Protein AF-0000000067716796 (afdb_homodimer)

InterPro domains:
  IPR000845 Nucleoside phosphorylase domain [PF01048] (38-269)
  IPR010049 MTA/SAH nucleosidase [TIGR01704] (38-269)
  IPR035994 Nucleoside phosphorylase superfamily [G3DSA:3.40.50.1580] (38-271)
  IPR035994 Nucleoside phosphorylase superfamily [SSF53167] (38-269)

Foldseek 3Di:
DPPPDDDPPDPDDDPDDPPDDPPPPPPPPPPCPQAAAEEEEEADPLLQVLLVVQFPPKDWAFDVVDPVRFIWIWGDQPPHTYIYGHQHFFLVSQLVVLLVDVVPGHHQEYEYFFAWAFEDDPVAPPDDFLAKEKEQKEFEQCADPVVVPDDRRDDPPDDSIQGADPVLVVLLVPDDDPPYHYHYYYEYADRDDAAQVCVVVRDPVCNRHGTYGGYVNSSRVNCVVVVHHYMYMHGHQAHRNDRCRVVSNVVCRNSSSNSRSVSVSSSVVSD/DPPPPDPPDDPPDPPPDPPDPPPPPPPPPPPCPQAAAEEEEEADPLLQVLLVVQFPPKDWAFDVVDPVRFIWIWGDQPPHTYIYGHQHFFLVSQLVVLLVDVVPGHHQEYEYFFAWAFEDDPVAPPDDFLAKEKEQKEFEQCADPVVVPDDRRDDPPDDSIQGADPVLVVLLVPDDDPPYHYHYYYEYADQDDAAQVCVVVRDPVCNRHGTYGGYVNSSRVNCVVVVHHYMYMHGHQAHRNDRCRVVSNVVCRNSSSNSRSVSVSSSVVSD

pLDDT: mean 88.11, std 23.46, range [18.61, 98.97]

Sequence (542 aa):
MKIKNIANILIFFLSIVLNSWGNESKINTPNENSQSNILIISATKAEIEEINKIIQNKKYISIEEHRRKKKIAIGKLMDHNIITIATGVGKINTALWTSYIISKYKISHIINAGVASGIYSDKNKFIKIGDVVISTETTSYDFDLHRFGYEIGHVPEHPKKFKANTALIRKTSKIKINNITSYMGLIITGDQFIDHQTFQEIPEEFENAIAIDMESAAMAQVAYGFKIPFIIIRGISDIVNNENNYDDYKKFLKKASSSSAKIVENLIKLMMKIKNIANILIFFLSIVLNSWGNESKINTPNENSQSNILIISATKAEIEEINKIIQNKKYISIEEHRRKKKIAIGKLMDHNIITIATGVGKINTALWTSYIISKYKISHIINAGVASGIYSDKNKFIKIGDVVISTETTSYDFDLHRFGYEIGHVPEHPKKFKANTALIRKTSKIKINNITSYMGLIITGDQFIDHQTFQEIPEEFENAIAIDMESAAMAQVAYGFKIPFIIIRGISDIVNNENNYDDYKKFLKKASSSSAKIVENLIKLM

Radius of gyration: 30.33 Å; Cα contacts (8 Å, |Δi|>4): 1190; chains: 2; bounding box: 113×94×56 Å

Solvent-accessible surface area (backbone atoms only — not comparable to full-atom values): 28455 Å² total; per-residue (Å²): 134,80,93,73,78,82,82,77,75,90,77,75,78,86,71,74,81,76,70,74,77,68,75,68,76,72,73,72,65,76,77,76,78,74,72,55,20,38,37,39,38,14,38,41,66,74,29,33,50,45,44,54,70,68,43,40,84,67,42,77,46,67,40,74,68,30,73,78,43,50,57,34,39,37,30,25,49,87,96,38,42,34,35,36,36,54,43,35,73,28,31,43,32,25,11,24,48,54,30,29,47,57,61,73,40,57,59,60,34,38,37,43,39,23,58,26,28,29,32,73,39,98,89,36,71,76,76,47,72,35,20,31,40,33,35,50,26,28,26,28,69,61,31,37,43,46,94,76,73,34,53,73,21,34,48,90,98,54,64,62,52,46,66,36,32,65,70,60,49,56,56,46,71,68,63,82,51,90,93,42,54,76,43,75,36,33,34,34,14,34,44,45,74,64,36,39,74,58,49,73,70,55,59,73,92,54,66,78,36,43,29,42,36,35,36,62,26,27,42,45,53,53,29,56,41,46,68,33,46,35,43,42,34,25,0,16,19,21,39,30,77,36,84,56,23,69,62,33,30,71,72,27,41,64,58,4,15,44,42,20,30,52,52,51,54,54,40,59,74,72,105,134,86,85,78,76,84,81,78,78,83,78,70,82,75,73,72,77,72,70,74,70,71,73,69,72,73,74,72,64,74,74,76,77,74,71,56,21,38,37,38,37,15,39,40,66,73,30,32,50,43,46,54,70,68,42,39,83,68,42,77,46,66,41,75,66,30,74,79,43,50,58,34,38,36,28,26,50,86,96,40,41,34,37,36,36,53,42,35,75,28,30,42,31,25,10,25,48,52,30,29,48,56,63,73,40,56,59,58,34,37,37,42,39,24,59,27,28,30,32,71,37,97,88,36,71,76,75,47,71,33,19,31,41,34,37,50,27,28,25,29,68,60,31,36,41,48,94,78,75,33,53,73,21,32,47,89,97,53,63,63,52,44,66,36,32,65,69,57,49,56,54,48,69,69,64,82,50,90,94,40,55,76,44,76,37,34,34,34,14,33,45,47,74,64,36,40,74,57,49,73,70,55,60,72,92,54,66,76,35,42,30,42,35,34,35,62,28,27,42,43,53,53,28,55,41,47,69,33,47,34,44,40,34,24,0,15,19,21,38,30,78,37,84,57,23,68,60,34,29,71,74,28,40,64,58,4,14,43,40,20,30,52,52,50,54,54,39,59,74,72,107

Structure (mmCIF, N/CA/C/O backbone):
data_AF-0000000067716796-model_v1
#
loop_
_entity.id
_entity.type
_entity.pdbx_description
1 polymer 'adenosylhomocysteine nucleosidase'
#
loop_
_atom_site.group_PDB
_atom_site.id
_atom_site.type_symbol
_atom_site.label_atom_id
_atom_site.label_alt_id
_atom_site.label_comp_id
_atom_site.label_asym_id
_atom_site.label_entity_id
_atom_site.label_seq_id
_atom_site.pdbx_PDB_ins_code
_atom_site.Cartn_x
_atom_site.Cartn_y
_atom_site.Cartn_z
_atom_site.occupancy
_atom_site.B_iso_or_equiv
_atom_site.auth_seq_id
_atom_site.auth_comp_id
_atom_site.auth_asym_id
_atom_site.auth_atom_id
_atom_site.pdbx_PDB_model_num
ATOM 1 N N . MET A 1 1 ? 69.695 -46.627 31.585 1 18.61 1 MET A N 1
ATOM 2 C CA . MET A 1 1 ? 69.721 -45.313 32.22 1 18.61 1 MET A CA 1
ATOM 3 C C . MET A 1 1 ? 70.046 -44.224 31.204 1 18.61 1 MET A C 1
ATOM 5 O O . MET A 1 1 ? 69.48 -43.13 31.257 1 18.61 1 MET A O 1
ATOM 9 N N . LYS A 1 2 ? 71.06 -44.359 30.311 1 20.03 2 LYS A N 1
ATOM 10 C CA . LYS A 1 2 ? 71.966 -43.288 29.905 1 20.03 2 LYS A CA 1
ATOM 11 C C . LYS A 1 2 ? 71.396 -42.503 28.728 1 20.03 2 LYS A C 1
ATOM 13 O O . LYS A 1 2 ? 71.915 -41.442 28.373 1 20.03 2 LYS A O 1
ATOM 18 N N . ILE A 1 3 ? 70.582 -43.06 27.802 1 21.78 3 ILE A N 1
ATOM 19 C CA . ILE A 1 3 ? 70.452 -42.561 26.438 1 21.78 3 ILE A CA 1
ATOM 20 C C . ILE A 1 3 ? 69.489 -41.376 26.41 1 21.78 3 ILE A C 1
ATOM 22 O O . ILE A 1 3 ? 68.727 -41.21 25.455 1 21.78 3 ILE A O 1
ATOM 26 N N . LYS A 1 4 ? 69.047 -40.642 27.63 1 22.79 4 LYS A N 1
ATOM 27 C CA . LYS A 1 4 ? 68.004 -39.668 27.939 1 22.79 4 LYS A CA 1
ATOM 28 C C . LYS A 1 4 ? 68.35 -38.293 27.375 1 22.79 4 LYS A C 1
ATOM 30 O O . LYS A 1 4 ? 67.458 -37.508 27.048 1 22.79 4 LYS A O 1
ATOM 35 N N . ASN A 1 5 ? 69.632 -37.694 27.345 1 21.2 5 ASN A N 1
ATOM 36 C CA . ASN A 1 5 ? 69.908 -36.31 27.711 1 21.2 5 ASN A CA 1
ATOM 37 C C . ASN A 1 5 ? 69.892 -35.393 26.492 1 21.2 5 ASN A C 1
ATOM 39 O O . ASN A 1 5 ? 70.231 -34.212 26.592 1 21.2 5 ASN A O 1
ATOM 43 N N . ILE A 1 6 ? 69.989 -35.794 25.195 1 22.25 6 ILE A N 1
ATOM 44 C CA . ILE A 1 6 ? 70.608 -34.932 24.194 1 22.25 6 ILE A CA 1
ATOM 45 C C . ILE A 1 6 ? 69.582 -33.929 23.671 1 22.25 6 ILE A C 1
ATOM 47 O O . ILE A 1 6 ? 69.892 -33.109 22.804 1 22.25 6 ILE A O 1
ATOM 51 N N . ALA A 1 7 ? 68.161 -33.896 23.935 1 23.67 7 ALA A N 1
ATOM 52 C CA . ALA A 1 7 ? 67.133 -33.344 23.057 1 23.67 7 ALA A CA 1
ATOM 53 C C . ALA A 1 7 ? 67.03 -31.83 23.217 1 23.67 7 ALA A C 1
ATOM 55 O O . ALA A 1 7 ? 66.255 -31.176 22.514 1 23.67 7 ALA A O 1
ATOM 56 N N . ASN A 1 8 ? 67.666 -31.004 24.178 1 20.89 8 ASN A N 1
ATOM 57 C CA . ASN A 1 8 ? 67.173 -29.764 24.767 1 20.89 8 ASN A CA 1
ATOM 58 C C . ASN A 1 8 ? 67.489 -28.56 23.885 1 20.89 8 ASN A C 1
ATOM 60 O O . ASN A 1 8 ? 67.139 -27.428 24.224 1 20.89 8 ASN A O 1
ATOM 64 N N . ILE A 1 9 ? 68.454 -28.451 22.91 1 22.21 9 ILE A N 1
ATOM 65 C CA . ILE A 1 9 ? 69.186 -27.203 22.72 1 22.21 9 ILE A CA 1
ATOM 66 C C . ILE A 1 9 ? 68.398 -26.28 21.793 1 22.21 9 ILE A C 1
ATOM 68 O O . ILE A 1 9 ? 68.478 -25.055 21.913 1 22.21 9 ILE A O 1
ATOM 72 N N . LEU A 1 10 ? 67.614 -26.61 20.705 1 23.44 10 LEU A N 1
ATOM 73 C CA . LEU A 1 10 ? 67.561 -25.801 19.493 1 23.44 10 LEU A CA 1
ATOM 74 C C . LEU A 1 10 ? 66.5 -24.711 19.613 1 23.44 10 LEU A C 1
ATOM 76 O O . LEU A 1 10 ? 66.125 -24.091 18.615 1 23.44 10 LEU A O 1
ATOM 80 N N . ILE A 1 11 ? 65.857 -24.163 20.807 1 23.96 11 ILE A N 1
ATOM 81 C CA . ILE A 1 11 ? 64.548 -23.522 20.866 1 23.96 11 ILE A CA 1
ATOM 82 C C . ILE A 1 11 ? 64.693 -22.026 20.595 1 23.96 11 ILE A C 1
ATOM 84 O O . ILE A 1 11 ? 63.697 -21.322 20.411 1 23.96 11 ILE A O 1
ATOM 88 N N . PHE A 1 12 ? 65.813 -21.268 20.664 1 23.54 12 PHE A N 1
ATOM 89 C CA . PHE A 1 12 ? 65.733 -19.924 21.224 1 23.54 12 PHE A CA 1
ATOM 90 C C . PHE A 1 12 ? 65.346 -18.913 20.151 1 23.54 12 PHE A C 1
ATOM 92 O O . PHE A 1 12 ? 64.824 -17.84 20.461 1 23.54 12 PHE A O 1
ATOM 99 N N . PHE A 1 13 ? 65.826 -18.901 18.9 1 24.84 13 PHE A N 1
ATOM 100 C CA . PHE A 1 13 ? 66.169 -17.633 18.268 1 24.84 13 PHE A CA 1
ATOM 101 C C . PHE A 1 13 ? 64.923 -16.942 17.728 1 24.84 13 PHE A C 1
ATOM 103 O O . PHE A 1 13 ? 64.987 -15.795 17.279 1 24.84 13 PHE A O 1
ATOM 110 N N . LEU A 1 14 ? 63.773 -17.506 17.343 1 24.68 14 LEU A N 1
ATOM 111 C CA . LEU A 1 14 ? 63.05 -16.952 16.203 1 24.68 14 LEU A CA 1
ATOM 112 C C . LEU A 1 14 ? 62.14 -15.809 16.641 1 24.68 14 LEU A C 1
ATOM 114 O O . LEU A 1 14 ? 61.068 -15.609 16.065 1 24.68 14 LEU A O 1
ATOM 118 N N . SER A 1 15 ? 62.289 -15.021 17.806 1 22.84 15 SER A N 1
ATOM 119 C CA . SER A 1 15 ? 61.174 -14.268 18.371 1 22.84 15 SER A CA 1
ATOM 120 C C . SER A 1 15 ? 60.969 -12.948 17.635 1 22.84 15 SER A C 1
ATOM 122 O O . SER A 1 15 ? 59.906 -12.332 17.738 1 22.84 15 SER A O 1
ATOM 124 N N . ILE A 1 16 ? 61.964 -12.204 17.126 1 25.3 16 ILE A N 1
ATOM 125 C CA . ILE A 1 16 ? 61.916 -10.756 17.297 1 25.3 16 ILE A CA 1
ATOM 126 C C . ILE A 1 16 ? 60.997 -10.142 16.243 1 25.3 16 ILE A C 1
ATOM 128 O O . ILE A 1 16 ? 60.495 -9.03 16.421 1 25.3 16 ILE A O 1
ATOM 132 N N . VAL A 1 17 ? 60.909 -10.634 15.038 1 25.51 17 VAL A N 1
ATOM 133 C CA . VAL A 1 17 ? 60.695 -9.696 13.941 1 25.51 17 VAL A CA 1
ATOM 134 C C . VAL A 1 17 ? 59.237 -9.241 13.927 1 25.51 17 VAL A C 1
ATOM 136 O O . VAL A 1 17 ? 58.835 -8.453 13.068 1 25.51 17 VAL A O 1
ATOM 139 N N . LEU A 1 18 ? 58.251 -9.744 14.766 1 24.87 18 LEU A N 1
ATOM 140 C CA . LEU A 1 18 ? 56.896 -9.67 14.229 1 24.87 18 LEU A CA 1
ATOM 141 C C . LEU A 1 18 ? 56.295 -8.288 14.462 1 24.87 18 LEU A C 1
ATOM 143 O O . LEU A 1 18 ? 55.12 -8.059 14.164 1 24.87 18 LEU A O 1
ATOM 147 N N . ASN A 1 19 ? 56.92 -7.362 15.203 1 24.16 19 ASN A N 1
ATOM 148 C CA . ASN A 1 19 ? 56.03 -6.402 15.846 1 24.16 19 ASN A CA 1
ATOM 149 C C . ASN A 1 19 ? 55.54 -5.345 14.86 1 24.16 19 ASN A C 1
ATOM 151 O O . ASN A 1 19 ? 54.643 -4.562 15.178 1 24.16 19 ASN A O 1
ATOM 155 N N . SER A 1 20 ? 56.344 -4.876 13.919 1 25.6 20 SER A N 1
ATOM 156 C CA . SER A 1 20 ? 56.179 -3.462 13.594 1 25.6 20 SER A CA 1
ATOM 157 C C . SER A 1 20 ? 54.949 -3.235 12.722 1 25.6 20 SER A C 1
ATOM 159 O O . SER A 1 20 ? 54.691 -2.112 12.284 1 25.6 20 SER A O 1
ATOM 161 N N . TRP A 1 21 ? 54.403 -4.161 12.025 1 27.83 21 TRP A N 1
ATOM 162 C CA . TRP A 1 21 ? 53.76 -3.703 10.798 1 27.83 21 TRP A CA 1
ATOM 163 C C . TRP A 1 21 ? 52.429 -3.023 11.101 1 27.83 21 TRP A C 1
ATOM 165 O O . TRP A 1 21 ? 51.669 -2.697 10.186 1 27.83 21 TRP A O 1
ATOM 175 N N . GLY A 1 22 ? 51.917 -2.966 12.375 1 24.66 22 GLY A N 1
ATOM 176 C CA . GLY A 1 22 ? 50.469 -2.841 12.404 1 24.66 22 GLY A CA 1
ATOM 177 C C . GLY A 1 22 ? 49.985 -1.432 12.119 1 24.66 22 GLY A C 1
ATOM 178 O O . GLY A 1 22 ? 48.828 -1.101 12.385 1 24.66 22 GLY A O 1
ATOM 179 N N . ASN A 1 23 ? 50.906 -0.516 11.824 1 27.17 23 ASN A N 1
ATOM 180 C CA . ASN A 1 23 ? 50.233 0.772 11.95 1 27.17 23 ASN A CA 1
ATOM 181 C C . ASN A 1 23 ? 49.155 0.947 10.884 1 27.17 23 ASN A C 1
ATOM 183 O O . ASN A 1 23 ? 49.46 1.255 9.731 1 27.17 23 ASN A O 1
ATOM 187 N N . GLU A 1 24 ? 48.153 0.118 10.77 1 26.85 24 GLU A N 1
ATOM 188 C CA . GLU A 1 24 ? 47.086 0.442 9.828 1 26.85 24 GLU A CA 1
ATOM 189 C C . GLU A 1 24 ? 46.534 1.842 10.081 1 26.85 24 GLU A C 1
ATOM 191 O O . GLU A 1 24 ? 46.13 2.163 11.201 1 26.85 24 GLU A O 1
ATOM 196 N N . SER A 1 25 ? 47.107 2.833 9.45 1 26.55 25 SER A N 1
ATOM 197 C CA . SER A 1 25 ? 46.427 4.124 9.469 1 26.55 25 SER A CA 1
ATOM 198 C C . SER A 1 25 ? 44.931 3.965 9.221 1 26.55 25 SER A C 1
ATOM 200 O O . SER A 1 25 ? 44.522 3.406 8.202 1 26.55 25 SER A O 1
ATOM 202 N N . LYS A 1 26 ? 44.175 3.916 10.236 1 29.36 26 LYS A N 1
ATOM 203 C CA . LYS A 1 26 ? 42.721 4.035 10.18 1 29.36 26 LYS A CA 1
ATOM 204 C C . LYS A 1 26 ? 42.3 5.217 9.311 1 29.36 26 LYS A C 1
ATOM 206 O O . LYS A 1 26 ? 42.628 6.365 9.615 1 29.36 26 LYS A O 1
ATOM 211 N N . ILE A 1 27 ? 42.264 5.053 8.046 1 31.29 27 ILE A N 1
ATOM 212 C CA . ILE A 1 27 ? 41.539 6.044 7.258 1 31.29 27 ILE A CA 1
ATOM 213 C C . ILE A 1 27 ? 40.303 6.509 8.025 1 31.29 27 ILE A C 1
ATOM 215 O O . ILE A 1 27 ? 39.458 5.695 8.405 1 31.29 27 ILE A O 1
ATOM 219 N N . ASN A 1 28 ? 40.406 7.491 8.797 1 29.28 28 ASN A N 1
ATOM 220 C CA . ASN A 1 28 ? 39.264 8.192 9.374 1 29.28 28 ASN A CA 1
ATOM 221 C C . ASN A 1 28 ? 38.114 8.306 8.378 1 29.28 28 ASN A C 1
ATOM 223 O O . ASN A 1 28 ? 38.234 8.99 7.36 1 29.28 28 ASN A O 1
ATOM 227 N N . THR A 1 29 ? 37.414 7.28 8.026 1 34.13 29 THR A N 1
ATOM 228 C CA . THR A 1 29 ? 36.158 7.539 7.332 1 34.13 29 THR A CA 1
ATOM 229 C C . THR A 1 29 ? 35.462 8.767 7.912 1 34.13 29 THR A C 1
ATOM 231 O O . THR A 1 29 ? 35.355 8.907 9.133 1 34.13 29 THR A O 1
ATOM 234 N N . PRO A 1 30 ? 35.473 9.901 7.303 1 33.86 30 PRO A N 1
ATOM 235 C CA . PRO A 1 30 ? 34.666 10.981 7.873 1 33.86 30 PRO A CA 1
ATOM 236 C C . PRO A 1 30 ? 33.445 10.468 8.634 1 33.86 30 PRO A C 1
ATOM 238 O O . PRO A 1 30 ? 32.927 9.392 8.323 1 33.86 30 PRO A O 1
ATOM 241 N N . ASN A 1 31 ? 33.302 10.664 9.901 1 35.7 31 ASN A N 1
ATOM 242 C CA . ASN A 1 31 ? 32.145 10.468 10.767 1 35.7 31 ASN A CA 1
ATOM 243 C C . ASN A 1 31 ? 30.837 10.706 10.018 1 35.7 31 ASN A C 1
ATOM 245 O O . ASN A 1 31 ? 30.555 11.829 9.595 1 35.7 31 ASN A O 1
ATOM 249 N N . GLU A 1 32 ? 30.295 9.974 9.138 1 38.49 32 GLU A N 1
ATOM 250 C CA . GLU A 1 32 ? 28.911 10.106 8.693 1 38.49 32 GLU A CA 1
ATOM 251 C C . GLU A 1 32 ? 28.043 10.749 9.771 1 38.49 32 GLU A C 1
ATOM 253 O O . GLU A 1 32 ? 27.58 10.069 10.689 1 38.49 32 GLU A O 1
ATOM 258 N N . ASN A 1 33 ? 28.331 11.719 10.486 1 41.02 33 ASN A N 1
ATOM 259 C CA . ASN A 1 33 ? 27.393 12.557 11.226 1 41.02 33 ASN A CA 1
ATOM 260 C C . ASN A 1 33 ? 26.002 12.531 10.599 1 41.02 33 ASN A C 1
ATOM 262 O O . ASN A 1 33 ? 25.653 13.415 9.815 1 41.02 33 ASN A O 1
ATOM 266 N N . SER A 1 34 ? 25.457 11.479 9.974 1 54.55 34 SER A N 1
ATOM 267 C CA . SER A 1 34 ? 24.286 11.203 9.15 1 54.55 34 SER A CA 1
ATOM 268 C C . SER A 1 34 ? 23.026 11.812 9.757 1 54.55 34 SER A C 1
ATOM 270 O O . SER A 1 34 ? 22.554 11.362 10.802 1 54.55 34 SER A O 1
ATOM 272 N N . GLN A 1 35 ? 22.755 13.11 9.651 1 77.78 35 GLN A N 1
ATOM 273 C CA . GLN A 1 35 ? 21.647 13.941 10.112 1 77.78 35 GLN A CA 1
ATOM 274 C C . GLN A 1 35 ? 20.306 13.258 9.861 1 77.78 35 GLN A C 1
ATOM 276 O O . GLN A 1 35 ? 20.038 12.792 8.752 1 77.78 35 GLN A O 1
ATOM 281 N N . SER A 1 36 ? 19.557 13.053 10.939 1 93.59 36 SER A N 1
ATOM 282 C CA . SER A 1 36 ? 18.228 12.453 10.88 1 93.59 36 SER A CA 1
ATOM 283 C C . SER A 1 36 ? 17.189 13.459 10.396 1 93.59 36 SER A C 1
ATOM 285 O O . SER A 1 36 ? 17.358 14.667 10.571 1 93.59 36 SER A O 1
ATOM 287 N N . ASN A 1 37 ? 16.272 13.078 9.574 1 98.32 37 ASN A N 1
ATOM 288 C CA . ASN A 1 37 ? 15.255 13.909 8.938 1 98.32 37 ASN A CA 1
ATOM 289 C C . ASN A 1 37 ? 13.865 13.624 9.501 1 98.32 37 ASN A C 1
ATOM 291 O O . ASN A 1 37 ? 13.569 12.492 9.889 1 98.32 37 ASN A O 1
ATOM 295 N N . ILE A 1 38 ? 13.088 14.678 9.586 1 98.84 38 ILE A N 1
ATOM 296 C CA . ILE A 1 38 ? 11.647 14.499 9.722 1 98.84 38 ILE A CA 1
ATOM 297 C C . ILE A 1 38 ? 11.01 14.37 8.34 1 98.84 38 ILE A C 1
ATOM 299 O O . ILE A 1 38 ? 11.204 15.23 7.478 1 98.84 38 ILE A O 1
ATOM 303 N N . LEU A 1 39 ? 10.361 13.306 8.113 1 98.94 39 LEU A N 1
ATOM 304 C CA . LEU A 1 39 ? 9.65 13.087 6.858 1 98.94 39 LEU A CA 1
ATOM 305 C C . LEU A 1 39 ? 8.197 13.537 6.971 1 98.94 39 LEU A C 1
ATOM 307 O O . LEU A 1 39 ? 7.473 13.093 7.864 1 98.94 39 LEU A O 1
ATOM 311 N N . ILE A 1 40 ? 7.788 14.469 6.135 1 98.96 40 ILE A N 1
ATOM 312 C CA . ILE A 1 40 ? 6.399 14.909 6.063 1 98.96 40 ILE A CA 1
ATOM 313 C C . ILE A 1 40 ? 5.782 14.458 4.741 1 98.96 40 ILE A C 1
ATOM 315 O O . ILE A 1 40 ? 6.279 14.806 3.666 1 98.96 40 ILE A O 1
ATOM 319 N N . ILE A 1 41 ? 4.705 13.723 4.799 1 98.91 41 ILE A N 1
ATOM 320 C CA . ILE A 1 41 ? 4.098 13.207 3.577 1 98.91 41 ILE A CA 1
ATOM 321 C C . ILE A 1 41 ? 2.65 13.683 3.48 1 98.91 41 ILE A C 1
ATOM 323 O O . ILE A 1 41 ? 1.961 13.805 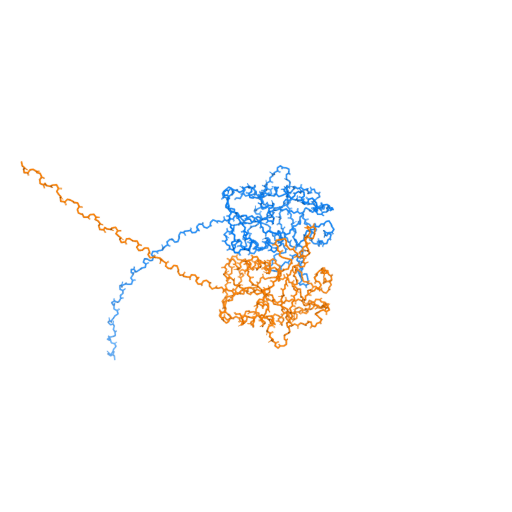4.496 1 98.91 41 ILE A O 1
ATOM 327 N N . SER A 1 42 ? 2.212 13.954 2.333 1 98.9 42 SER A N 1
ATOM 328 C CA . SER A 1 42 ? 0.837 14.277 1.967 1 98.9 42 SER A CA 1
ATOM 329 C C . SER A 1 42 ? 0.424 13.561 0.685 1 98.9 42 SER A C 1
ATOM 331 O O . SER A 1 42 ? 1.276 13.096 -0.075 1 98.9 42 SER A O 1
ATOM 333 N N . ALA A 1 43 ? -0.856 13.492 0.474 1 98.62 43 ALA A N 1
ATOM 334 C CA . ALA A 1 43 ? -1.347 12.712 -0.659 1 98.62 43 ALA A CA 1
ATOM 335 C C . ALA A 1 43 ? -1.278 13.519 -1.952 1 98.62 43 ALA A C 1
ATOM 337 O O . ALA A 1 43 ? -0.847 13.008 -2.988 1 98.62 43 ALA A O 1
ATOM 338 N N . THR A 1 44 ? -1.674 14.786 -1.893 1 98.23 44 THR A N 1
ATOM 339 C CA . THR A 1 44 ? -1.868 15.539 -3.127 1 98.23 44 THR A CA 1
ATOM 340 C C . THR A 1 44 ? -0.916 16.73 -3.189 1 98.23 44 THR A C 1
ATOM 342 O O . THR A 1 44 ? -0.348 17.13 -2.171 1 98.23 44 THR A O 1
ATOM 345 N N . LYS A 1 45 ? -0.79 17.289 -4.327 1 97.26 45 LYS A N 1
ATOM 346 C CA . LYS A 1 45 ? 0.033 18.475 -4.544 1 97.26 45 LYS A CA 1
ATOM 347 C C . LYS A 1 45 ? -0.488 19.66 -3.735 1 97.26 45 LYS A C 1
ATOM 349 O O . LYS A 1 45 ? 0.296 20.417 -3.158 1 97.26 45 LYS A O 1
ATOM 354 N N . ALA A 1 46 ? -1.782 19.818 -3.683 1 97.69 46 ALA A N 1
ATOM 355 C CA . ALA A 1 46 ? -2.389 20.917 -2.936 1 97.69 46 ALA A CA 1
ATOM 356 C C . ALA A 1 46 ? -2.012 20.85 -1.458 1 97.69 46 ALA A C 1
ATOM 358 O O . ALA A 1 46 ? -1.729 21.877 -0.837 1 97.69 46 ALA A O 1
ATOM 359 N N . GLU A 1 47 ? -2.022 19.658 -0.946 1 98.66 47 GLU A N 1
ATOM 360 C CA . GLU A 1 47 ? -1.702 19.458 0.464 1 98.66 47 GLU A CA 1
ATOM 361 C C . GLU A 1 47 ? -0.226 19.731 0.739 1 98.66 47 GLU A C 1
ATOM 363 O O . GLU A 1 47 ? 0.112 20.46 1.675 1 98.66 47 GLU A O 1
ATOM 368 N N . ILE A 1 48 ? 0.649 19.195 -0.087 1 98.69 48 ILE A N 1
ATOM 369 C CA . ILE A 1 48 ? 2.076 19.269 0.204 1 98.69 48 ILE A CA 1
ATOM 370 C C . ILE A 1 48 ? 2.581 20.688 -0.048 1 98.69 48 ILE A C 1
ATOM 372 O O . ILE A 1 48 ? 3.545 21.132 0.582 1 98.69 48 ILE A O 1
ATOM 376 N N . GLU A 1 49 ? 1.966 21.371 -0.929 1 98.29 49 GLU A N 1
ATOM 377 C CA . GLU A 1 49 ? 2.343 22.752 -1.211 1 98.29 49 GLU A CA 1
ATOM 378 C C . GLU A 1 49 ? 2.199 23.629 0.03 1 98.29 49 GLU A C 1
ATOM 380 O O . GLU A 1 49 ? 3.022 24.515 0.269 1 98.29 49 GLU A O 1
ATOM 385 N N . GLU A 1 50 ? 1.156 23.438 0.796 1 98.69 50 GLU A N 1
ATOM 386 C CA . GLU A 1 50 ? 0.979 24.204 2.027 1 98.69 50 GLU A CA 1
ATOM 387 C C . GLU A 1 50 ? 2.092 23.904 3.027 1 98.69 50 GLU A C 1
ATOM 389 O O . GLU A 1 50 ? 2.519 24.789 3.771 1 98.69 50 GLU A O 1
ATOM 394 N N . ILE A 1 51 ? 2.581 22.642 3.083 1 98.7 51 ILE A N 1
ATOM 395 C CA . ILE A 1 51 ? 3.69 22.248 3.945 1 98.7 51 ILE A CA 1
ATOM 396 C C . ILE A 1 51 ? 4.982 22.898 3.454 1 98.7 51 ILE A C 1
ATOM 398 O O . ILE A 1 51 ? 5.762 23.423 4.252 1 98.7 51 ILE A O 1
ATOM 402 N N . ASN A 1 52 ? 5.172 22.854 2.183 1 98.44 52 ASN A N 1
ATOM 403 C CA . ASN A 1 52 ? 6.399 23.368 1.584 1 98.44 52 ASN A CA 1
ATOM 404 C C . ASN A 1 52 ? 6.562 24.864 1.837 1 98.44 52 ASN A C 1
ATOM 406 O O . ASN A 1 52 ? 7.683 25.376 1.86 1 98.44 52 ASN A O 1
ATOM 410 N N . LYS A 1 53 ? 5.477 25.567 2.049 1 98.12 53 LYS A N 1
ATOM 411 C CA . LYS A 1 53 ? 5.526 27.003 2.308 1 98.12 53 LYS A CA 1
ATOM 412 C C . LYS A 1 53 ? 6.253 27.301 3.616 1 98.12 53 LYS A C 1
ATOM 414 O O . LYS A 1 53 ? 6.798 28.392 3.795 1 98.12 53 LYS A O 1
ATOM 419 N N . ILE A 1 54 ? 6.311 26.375 4.518 1 97.1 54 ILE A N 1
ATOM 420 C CA . ILE A 1 54 ? 6.85 26.674 5.84 1 97.1 54 ILE A CA 1
ATOM 421 C C . ILE A 1 54 ? 8.299 26.2 5.926 1 97.1 54 ILE A C 1
ATOM 423 O O . ILE A 1 54 ? 8.967 26.407 6.942 1 97.1 54 ILE A O 1
ATOM 427 N N . ILE A 1 55 ? 8.789 25.516 4.915 1 97.64 55 ILE A N 1
ATOM 428 C CA . ILE A 1 55 ? 10.141 24.971 4.892 1 97.64 55 ILE A CA 1
ATOM 429 C C . ILE A 1 55 ? 11.109 26.014 4.337 1 97.64 55 ILE A C 1
ATOM 431 O O . ILE A 1 55 ? 10.803 26.691 3.352 1 97.64 55 ILE A O 1
ATOM 435 N N . GLN A 1 56 ? 12.192 26.121 4.966 1 97.57 56 GLN A N 1
ATOM 436 C CA . GLN A 1 56 ? 13.237 27.059 4.567 1 97.57 56 GLN A CA 1
ATOM 437 C C . GLN A 1 56 ? 14.343 26.352 3.789 1 97.57 56 GLN A C 1
ATOM 439 O O . GLN A 1 56 ? 14.531 25.142 3.929 1 97.57 56 GLN A O 1
ATOM 444 N N . ASN A 1 57 ? 15.091 27.11 2.881 1 96.84 57 ASN A N 1
ATOM 445 C CA . ASN A 1 57 ? 16.221 26.605 2.107 1 96.84 57 ASN A CA 1
ATOM 446 C C . ASN A 1 57 ? 15.854 25.337 1.341 1 96.84 57 ASN A C 1
ATOM 448 O O . ASN A 1 57 ? 16.579 24.342 1.397 1 96.84 57 ASN A O 1
ATOM 452 N N . LYS A 1 58 ? 14.757 25.444 0.756 1 96.75 58 LYS A N 1
ATOM 453 C CA . LYS A 1 58 ? 14.182 24.268 0.109 1 96.75 58 LYS A CA 1
ATOM 454 C C . LYS A 1 58 ? 14.886 23.967 -1.211 1 96.75 58 LYS A C 1
ATOM 456 O O . LYS A 1 58 ? 15.125 24.871 -2.014 1 96.75 58 LYS A O 1
ATOM 461 N N . LYS A 1 59 ? 15.251 22.707 -1.407 1 97.86 59 LYS A N 1
ATOM 462 C CA . LYS A 1 59 ? 15.745 22.164 -2.669 1 97.86 59 LYS A CA 1
ATOM 463 C C . LYS A 1 59 ? 14.925 20.953 -3.105 1 97.86 59 LYS A C 1
ATOM 465 O O . LYS A 1 59 ? 14.535 20.13 -2.275 1 97.86 59 LYS A O 1
ATOM 470 N N . TYR A 1 60 ? 14.762 20.951 -4.347 1 97.8 60 TYR A N 1
ATOM 471 C CA . TYR A 1 60 ? 14.021 19.822 -4.899 1 97.8 60 TYR A CA 1
ATOM 472 C C . TYR A 1 60 ? 14.966 18.802 -5.522 1 97.8 60 TYR A C 1
ATOM 474 O O . TYR A 1 60 ? 15.926 19.17 -6.203 1 97.8 60 TYR A O 1
ATOM 482 N N . ILE A 1 61 ? 14.706 17.544 -5.189 1 97.68 61 ILE A N 1
ATOM 483 C CA . ILE A 1 61 ? 15.463 16.43 -5.749 1 97.68 61 ILE A CA 1
ATOM 484 C C . ILE A 1 61 ? 14.523 15.497 -6.509 1 97.68 61 ILE A C 1
ATOM 486 O O . ILE A 1 61 ? 13.477 15.102 -5.99 1 97.68 61 ILE A O 1
ATOM 490 N N . SER A 1 62 ? 14.894 15.146 -7.677 1 97.5 62 SER A N 1
ATOM 491 C CA . SER A 1 62 ? 14.099 14.237 -8.497 1 97.5 62 SER A CA 1
ATOM 492 C C . SER A 1 62 ? 14.543 12.79 -8.306 1 97.5 62 SER A C 1
ATOM 494 O O . SER A 1 62 ? 15.741 12.505 -8.243 1 97.5 62 SER A O 1
ATOM 496 N N . ILE A 1 63 ? 13.627 11.943 -8.153 1 96.81 63 ILE A N 1
ATOM 497 C CA . ILE A 1 63 ? 13.89 10.508 -8.164 1 96.81 63 ILE A CA 1
ATOM 498 C C . ILE A 1 63 ? 13.858 9.988 -9.599 1 96.81 63 ILE A C 1
ATOM 500 O O . ILE A 1 63 ? 12.794 9.637 -10.115 1 96.81 63 ILE A O 1
ATOM 504 N N . GLU A 1 64 ? 14.922 9.834 -10.213 1 94.83 64 GLU A N 1
ATOM 505 C CA . GLU A 1 64 ? 15.072 9.603 -11.646 1 94.83 64 GLU A CA 1
ATOM 506 C C . GLU A 1 64 ? 14.594 8.206 -12.033 1 94.83 64 GLU A C 1
ATOM 508 O O . GLU A 1 64 ? 14.149 7.987 -13.161 1 94.83 64 GLU A O 1
ATOM 513 N N . GLU A 1 65 ? 14.68 7.336 -11.076 1 95.08 65 GLU A N 1
ATOM 514 C CA . GLU A 1 65 ? 14.298 5.955 -11.355 1 95.08 65 GLU A CA 1
ATOM 515 C C . GLU A 1 65 ? 12.787 5.824 -11.526 1 95.08 65 GLU A C 1
ATOM 517 O O . GLU A 1 65 ? 12.302 4.827 -12.066 1 95.08 65 GLU A O 1
ATOM 522 N N . HIS A 1 66 ? 12.064 6.778 -11.002 1 96.63 66 HIS A N 1
ATOM 523 C CA . HIS A 1 66 ? 10.609 6.752 -11.107 1 96.63 66 HIS A CA 1
ATOM 524 C C . HIS A 1 66 ? 10.14 7.365 -12.422 1 96.63 66 HIS A C 1
ATOM 526 O O . HIS A 1 66 ? 10.685 8.377 -12.869 1 96.63 66 HIS A O 1
ATOM 532 N N . ARG A 1 67 ? 9.15 6.8 -13.014 1 94.62 67 ARG A N 1
ATOM 533 C CA . ARG A 1 67 ? 8.702 7.116 -14.366 1 94.62 67 ARG A CA 1
ATOM 534 C C . ARG A 1 67 ? 8.255 8.57 -14.469 1 94.62 67 ARG A C 1
ATOM 536 O O . ARG A 1 67 ? 8.399 9.197 -15.521 1 94.62 67 ARG A O 1
ATOM 543 N N . ARG A 1 68 ? 7.732 9.106 -13.353 1 91.83 68 ARG A N 1
ATOM 544 C CA . ARG A 1 68 ? 7.226 10.474 -13.4 1 91.83 68 ARG A CA 1
ATOM 545 C C . ARG A 1 68 ? 8.234 11.452 -12.805 1 91.83 68 ARG A C 1
ATOM 547 O O . ARG A 1 68 ? 7.896 12.602 -12.518 1 91.83 68 ARG A O 1
ATOM 554 N N . LYS A 1 69 ? 9.411 10.993 -12.542 1 93.43 69 LYS A N 1
ATOM 555 C CA . LYS A 1 69 ? 10.45 11.821 -11.935 1 93.43 69 LYS A CA 1
ATOM 556 C C . LYS A 1 69 ? 9.939 12.503 -10.669 1 93.43 69 LYS A C 1
ATOM 558 O O . LYS A 1 69 ? 10.056 13.721 -10.524 1 93.43 69 LYS A O 1
ATOM 563 N N . LYS A 1 70 ? 9.375 11.69 -9.861 1 96.38 70 LYS A N 1
ATOM 564 C CA . LYS A 1 70 ? 8.841 12.153 -8.584 1 96.38 70 LYS A CA 1
ATOM 565 C C . LYS A 1 70 ? 9.847 13.041 -7.857 1 96.38 70 LYS A C 1
ATOM 567 O O . LYS A 1 70 ? 11.043 12.745 -7.836 1 96.38 70 LYS A O 1
ATOM 572 N N . LYS A 1 71 ? 9.359 14.12 -7.298 1 97.23 71 LYS A N 1
ATOM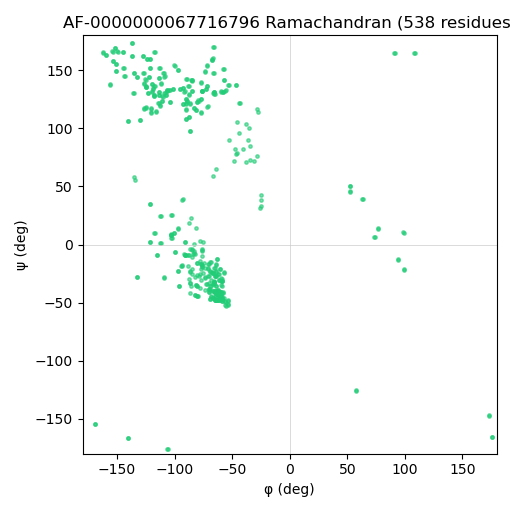 573 C CA . LYS A 1 71 ? 10.242 15.066 -6.62 1 97.23 71 LYS A CA 1
ATOM 574 C C . LYS A 1 71 ? 9.997 15.064 -5.114 1 97.23 71 LYS A C 1
ATOM 576 O O . LYS A 1 71 ? 8.853 14.965 -4.666 1 97.23 71 LYS A O 1
ATOM 581 N N . ILE A 1 72 ? 11.052 15.109 -4.407 1 98.24 72 ILE A N 1
ATOM 582 C CA . ILE A 1 72 ? 10.971 15.378 -2.975 1 98.24 72 ILE A CA 1
ATOM 583 C C . ILE A 1 72 ? 11.594 16.738 -2.67 1 98.24 72 ILE A C 1
ATOM 585 O O . ILE A 1 72 ? 12.431 17.23 -3.431 1 98.24 72 ILE A O 1
ATOM 589 N N . ALA A 1 73 ? 11.146 17.374 -1.652 1 98.53 73 ALA A N 1
ATOM 590 C CA . ALA A 1 73 ? 11.746 18.613 -1.164 1 98.53 73 ALA A CA 1
ATOM 591 C C . ALA A 1 73 ? 12.566 18.365 0.099 1 98.53 73 ALA A C 1
ATOM 593 O O . ALA A 1 73 ? 12.151 17.606 0.978 1 98.53 73 ALA A O 1
ATOM 594 N N . ILE A 1 74 ? 13.706 18.89 0.108 1 98.44 74 ILE A N 1
ATOM 595 C CA . ILE A 1 74 ? 14.565 18.854 1.287 1 98.44 74 ILE A CA 1
ATOM 596 C C . ILE A 1 74 ? 14.849 20.277 1.762 1 98.44 74 ILE A C 1
ATOM 598 O O . ILE A 1 74 ? 15.146 21.16 0.955 1 98.44 74 ILE A O 1
ATOM 602 N N . GLY A 1 75 ? 14.722 20.467 3.035 1 98.31 75 GLY A N 1
ATOM 603 C CA . GLY A 1 75 ? 14.956 21.775 3.625 1 98.31 75 GLY A CA 1
ATOM 604 C C . GLY A 1 75 ? 15.018 21.744 5.141 1 98.31 75 GLY A C 1
ATOM 605 O O . GLY A 1 75 ? 15.467 20.758 5.729 1 98.31 75 GLY A O 1
ATOM 606 N N . LYS A 1 76 ? 14.693 22.928 5.663 1 98.16 76 LYS A N 1
ATOM 607 C CA . LYS A 1 76 ? 14.774 23.051 7.116 1 98.16 76 LYS A CA 1
ATOM 608 C C . LYS A 1 76 ? 13.546 23.763 7.677 1 98.16 76 LYS A C 1
ATOM 610 O O . LYS A 1 76 ? 12.922 24.571 6.987 1 98.16 76 LYS A O 1
ATOM 615 N N . LEU A 1 77 ? 13.206 23.405 8.768 1 97.79 77 LEU A N 1
ATOM 616 C CA . LEU A 1 77 ? 12.305 24.162 9.63 1 97.79 77 LEU A CA 1
ATOM 617 C C . LEU A 1 77 ? 12.893 24.318 11.028 1 97.79 77 LEU A C 1
ATOM 619 O O . LEU A 1 77 ? 13.031 23.337 11.762 1 97.79 77 LEU A O 1
ATOM 623 N N . MET A 1 78 ? 13.307 25.479 11.307 1 94.11 78 MET A N 1
ATOM 624 C CA . MET A 1 78 ? 14.136 25.71 12.487 1 94.11 78 MET A CA 1
ATOM 625 C C . MET A 1 78 ? 15.394 24.849 12.445 1 94.11 78 MET A C 1
ATOM 627 O O . MET A 1 78 ? 16.113 24.841 11.445 1 94.11 78 MET A O 1
ATOM 631 N N . ASP A 1 79 ? 15.664 24.059 13.478 1 93.91 79 ASP A N 1
ATOM 632 C CA . ASP A 1 79 ? 16.901 23.286 13.548 1 93.91 79 ASP A CA 1
ATOM 633 C C . ASP A 1 79 ? 16.682 21.854 13.064 1 93.91 79 ASP A C 1
ATOM 635 O O . ASP A 1 79 ? 17.531 20.986 13.275 1 93.91 79 ASP A O 1
ATOM 639 N N . HIS A 1 80 ? 15.544 21.657 12.409 1 98.03 80 HIS A N 1
ATOM 640 C CA . HIS A 1 80 ? 15.228 20.3 11.976 1 98.03 80 HIS A CA 1
ATOM 641 C C . HIS A 1 80 ? 15.4 20.148 10.469 1 98.03 80 HIS A C 1
ATOM 643 O O . HIS A 1 80 ? 14.994 21.025 9.702 1 98.03 80 HIS A O 1
ATOM 649 N N . ASN A 1 81 ? 16.079 19.093 10.022 1 98.48 81 ASN A N 1
ATOM 650 C CA . ASN A 1 81 ? 16.088 18.702 8.616 1 98.48 81 ASN A CA 1
ATOM 651 C C . ASN A 1 81 ? 14.755 18.087 8.197 1 98.48 81 ASN A C 1
ATOM 653 O O . ASN A 1 81 ? 14.213 17.232 8.9 1 98.48 81 ASN A O 1
ATOM 657 N N . ILE A 1 82 ? 14.235 18.533 7.045 1 98.75 82 ILE A N 1
ATOM 658 C CA . ILE A 1 82 ? 12.902 18.123 6.617 1 98.75 82 ILE A CA 1
ATOM 659 C C . ILE A 1 82 ? 12.973 17.515 5.218 1 98.75 82 ILE A C 1
ATOM 661 O O . ILE A 1 82 ? 13.671 18.034 4.344 1 98.75 82 ILE A O 1
ATOM 665 N N . ILE A 1 83 ? 12.314 16.435 5.007 1 98.84 83 ILE A N 1
ATOM 666 C CA . ILE A 1 83 ? 12.013 15.885 3.69 1 98.84 83 ILE A CA 1
ATOM 667 C C . ILE A 1 83 ? 10.501 15.851 3.478 1 98.84 83 ILE A C 1
ATOM 669 O O . ILE A 1 83 ? 9.754 15.411 4.355 1 98.84 83 ILE A O 1
ATOM 673 N N . THR A 1 84 ? 9.994 16.397 2.374 1 98.88 84 THR A N 1
ATOM 674 C CA . THR A 1 84 ? 8.569 16.346 2.068 1 98.88 84 THR A CA 1
ATOM 675 C C . THR A 1 84 ? 8.326 15.646 0.734 1 98.88 84 THR A C 1
ATOM 677 O O . THR A 1 84 ? 9.157 15.723 -0.173 1 98.88 84 THR A O 1
ATOM 680 N N . ILE A 1 85 ? 7.186 15.039 0.615 1 98.74 85 ILE A N 1
ATOM 681 C CA . ILE A 1 85 ? 6.832 14.382 -0.638 1 98.74 85 ILE A CA 1
ATOM 682 C C . ILE A 1 85 ? 5.314 14.268 -0.751 1 98.74 85 ILE A C 1
ATOM 684 O O . ILE A 1 85 ? 4.631 13.983 0.236 1 98.74 85 ILE A O 1
ATOM 688 N N . ALA A 1 86 ? 4.771 14.521 -1.886 1 98.71 86 ALA A N 1
ATOM 689 C CA . ALA A 1 86 ? 3.409 14.134 -2.245 1 98.71 86 ALA A CA 1
ATOM 690 C C . ALA A 1 86 ? 3.361 12.691 -2.738 1 98.71 86 ALA A C 1
ATOM 692 O O . ALA A 1 86 ? 3.885 12.376 -3.809 1 98.71 86 ALA A O 1
ATOM 693 N N . THR A 1 87 ? 2.694 11.869 -2.093 1 98.56 87 THR A N 1
ATOM 694 C CA . THR A 1 87 ? 2.785 10.436 -2.351 1 98.56 87 THR A CA 1
ATOM 695 C C . THR A 1 87 ? 1.826 10.025 -3.465 1 98.56 87 THR A C 1
ATOM 697 O O . THR A 1 87 ? 2.029 9 -4.119 1 98.56 87 THR A O 1
ATOM 700 N N . GLY A 1 88 ? 0.794 10.822 -3.668 1 98.44 88 GLY A N 1
ATOM 701 C CA . GLY A 1 88 ? -0.367 10.328 -4.393 1 98.44 88 GLY A CA 1
ATOM 702 C C . GLY A 1 88 ? -1.422 9.723 -3.487 1 98.44 88 GLY A C 1
ATOM 703 O O . GLY A 1 88 ? -1.137 9.37 -2.341 1 98.44 88 GLY A O 1
ATOM 704 N N . VAL A 1 89 ? -2.561 9.557 -4.02 1 98.74 89 VAL A N 1
ATOM 705 C CA . VAL A 1 89 ? -3.714 9.169 -3.214 1 98.74 89 VAL A CA 1
ATOM 706 C C . VAL A 1 89 ? -3.74 7.651 -3.047 1 98.74 89 VAL A C 1
ATOM 708 O O . VAL A 1 89 ? -3.404 6.912 -3.976 1 98.74 89 VAL A O 1
ATOM 711 N N . GLY A 1 90 ? -4.113 7.221 -1.851 1 98.85 90 GLY A N 1
ATOM 712 C CA . GLY A 1 90 ? -4.371 5.806 -1.641 1 98.85 90 GLY A CA 1
ATOM 713 C C . GLY A 1 90 ? -3.312 5.125 -0.794 1 98.85 90 GLY A C 1
ATOM 714 O O . GLY A 1 90 ? -2.195 5.63 -0.664 1 98.85 90 GLY A O 1
ATOM 715 N N . LYS A 1 91 ? -3.63 3.973 -0.317 1 98.93 91 LYS A N 1
ATOM 716 C CA . LYS A 1 91 ? -2.788 3.227 0.614 1 98.93 91 LYS A CA 1
ATOM 717 C C . LYS A 1 91 ? -1.519 2.727 -0.071 1 98.93 91 LYS A C 1
ATOM 719 O O . LYS A 1 91 ? -0.43 2.795 0.502 1 98.93 91 LYS A O 1
ATOM 724 N N . ILE A 1 92 ? -1.632 2.284 -1.362 1 98.95 92 ILE A N 1
ATOM 725 C CA . ILE A 1 92 ? -0.476 1.737 -2.065 1 98.95 92 ILE A CA 1
ATOM 726 C C . ILE A 1 92 ? 0.56 2.836 -2.287 1 98.95 92 ILE A C 1
ATOM 728 O O . ILE A 1 92 ? 1.739 2.659 -1.971 1 98.95 92 ILE A O 1
ATOM 732 N N . ASN A 1 93 ? 0.115 3.994 -2.734 1 98.9 93 ASN A N 1
ATOM 733 C CA . ASN A 1 93 ? 1.024 5.113 -2.96 1 98.9 93 ASN A CA 1
ATOM 734 C C . ASN A 1 93 ? 1.713 5.545 -1.668 1 98.9 93 ASN A C 1
ATOM 736 O O . ASN A 1 93 ? 2.921 5.789 -1.656 1 98.9 93 ASN A O 1
ATOM 740 N N . THR A 1 94 ? 0.925 5.637 -0.659 1 98.95 94 THR A N 1
ATOM 741 C CA . THR A 1 94 ? 1.463 6.084 0.621 1 98.95 94 THR A CA 1
ATOM 742 C C . THR A 1 94 ? 2.512 5.104 1.139 1 98.95 94 THR A C 1
ATOM 744 O O . THR A 1 94 ? 3.599 5.512 1.552 1 98.95 94 THR A O 1
ATOM 747 N N . ALA A 1 95 ? 2.189 3.797 1.115 1 98.95 95 ALA A N 1
ATOM 748 C CA . ALA A 1 95 ? 3.123 2.777 1.584 1 98.95 95 ALA A CA 1
ATOM 749 C C . ALA A 1 95 ? 4.392 2.763 0.737 1 98.95 95 ALA A C 1
ATOM 751 O O . ALA A 1 95 ? 5.501 2.673 1.27 1 98.95 95 ALA A O 1
ATOM 752 N N . LEU A 1 96 ? 4.222 2.87 -0.581 1 98.82 96 LEU A N 1
ATOM 753 C CA . LEU A 1 96 ? 5.314 2.881 -1.548 1 98.82 96 LEU A CA 1
ATOM 754 C C . LEU A 1 96 ? 6.314 3.987 -1.227 1 98.82 96 LEU A C 1
ATOM 756 O O . LEU A 1 96 ? 7.496 3.715 -1.003 1 98.82 96 LEU A O 1
ATOM 760 N N . TRP A 1 97 ? 5.862 5.147 -1.075 1 98.86 97 TRP A N 1
ATOM 761 C CA . TRP A 1 97 ? 6.766 6.287 -0.966 1 98.86 97 TRP A CA 1
ATOM 762 C C . TRP A 1 97 ? 7.326 6.405 0.447 1 98.86 97 TRP A C 1
ATOM 764 O O . TRP A 1 97 ? 8.48 6.8 0.634 1 98.86 97 TRP A O 1
ATOM 774 N N . THR A 1 98 ? 6.517 6.073 1.469 1 98.93 98 THR A N 1
ATOM 775 C CA . THR A 1 98 ? 7.048 6.064 2.827 1 98.93 98 THR A CA 1
ATOM 776 C C . THR A 1 98 ? 8.217 5.09 2.945 1 98.93 98 THR A C 1
ATOM 778 O O . THR A 1 98 ? 9.292 5.457 3.423 1 98.93 98 THR A O 1
ATOM 781 N N . SER A 1 99 ? 8.029 3.918 2.43 1 98.78 99 SER A N 1
ATOM 782 C CA . SER A 1 99 ? 9.045 2.876 2.534 1 98.78 99 SER A CA 1
ATOM 783 C C . SER A 1 99 ? 10.264 3.204 1.677 1 98.78 99 SER A C 1
ATOM 785 O O . SER A 1 99 ? 11.4 2.952 2.082 1 98.78 99 SER A O 1
ATOM 787 N N . TYR A 1 100 ? 10.022 3.756 0.51 1 98.68 100 TYR A N 1
ATOM 788 C CA . TYR A 1 100 ? 11.122 4.13 -0.373 1 98.68 100 TYR A CA 1
ATOM 789 C C . TYR A 1 100 ? 12.028 5.16 0.29 1 98.68 100 TYR A C 1
ATOM 791 O O . TYR A 1 100 ? 13.252 5.008 0.294 1 98.68 100 TYR A O 1
ATOM 799 N N . ILE A 1 101 ? 11.461 6.172 0.906 1 98.69 101 ILE A N 1
ATOM 800 C CA . ILE A 1 101 ? 12.233 7.267 1.485 1 98.69 101 ILE A CA 1
ATOM 801 C C . ILE A 1 101 ? 12.988 6.771 2.716 1 98.69 101 ILE A C 1
ATOM 803 O O . ILE A 1 101 ? 14.163 7.094 2.903 1 98.69 101 ILE A O 1
ATOM 807 N N . ILE A 1 102 ? 12.339 5.928 3.555 1 98.25 102 ILE A N 1
ATOM 808 C CA . ILE A 1 102 ? 12.998 5.493 4.782 1 98.25 102 ILE A CA 1
ATOM 809 C C . ILE A 1 102 ? 14.156 4.557 4.442 1 98.25 102 ILE A C 1
ATOM 811 O O . ILE A 1 102 ? 15.064 4.364 5.253 1 98.25 102 ILE A O 1
ATOM 815 N N . SER A 1 103 ? 14.087 3.916 3.234 1 97.74 103 SER A N 1
ATOM 816 C CA . SER A 1 103 ? 15.166 3.031 2.806 1 97.74 103 SER A CA 1
ATOM 817 C C . SER A 1 103 ? 16.375 3.825 2.324 1 97.74 103 SER A C 1
ATOM 819 O O . SER A 1 103 ? 17.49 3.301 2.277 1 97.74 103 SER A O 1
ATOM 821 N N . LYS A 1 104 ? 16.194 5.076 2.014 1 96.9 104 LYS A N 1
ATOM 822 C CA . LYS A 1 104 ? 17.241 5.873 1.38 1 96.9 104 LYS A CA 1
ATOM 823 C C . LYS A 1 104 ? 17.804 6.91 2.348 1 96.9 104 LYS A C 1
ATOM 825 O O . LYS A 1 104 ? 18.949 7.342 2.205 1 96.9 104 LYS A O 1
ATOM 830 N N . TYR A 1 105 ? 16.958 7.345 3.294 1 97.19 105 TYR A N 1
ATOM 831 C CA . TYR A 1 105 ? 17.334 8.425 4.199 1 97.19 105 TYR A CA 1
ATOM 832 C C . TYR A 1 105 ? 17.139 8.012 5.653 1 97.19 105 TYR A C 1
ATOM 834 O O . TYR A 1 105 ? 16.287 7.173 5.957 1 97.19 105 TYR A O 1
ATOM 842 N N . LYS A 1 106 ? 17.969 8.515 6.48 1 97.67 106 LYS A N 1
ATOM 843 C CA . LYS A 1 106 ? 17.734 8.358 7.912 1 97.67 106 LYS A CA 1
ATOM 844 C C . LYS A 1 106 ? 16.56 9.216 8.375 1 97.67 106 LYS A C 1
ATOM 846 O O . LYS A 1 106 ? 16.608 10.445 8.28 1 97.67 106 LYS A O 1
ATOM 851 N N . ILE A 1 107 ? 15.549 8.617 8.883 1 98.71 107 ILE A N 1
ATOM 852 C CA . ILE A 1 107 ? 14.327 9.308 9.279 1 98.71 107 ILE A CA 1
ATOM 853 C C . ILE A 1 107 ? 14.102 9.141 10.78 1 98.71 107 ILE A C 1
ATOM 855 O O . ILE A 1 107 ? 14.084 8.019 11.29 1 98.71 107 ILE A O 1
ATOM 859 N N . SER A 1 108 ? 13.89 10.225 11.443 1 98.29 108 SER A N 1
ATOM 860 C CA . SER A 1 108 ? 13.694 10.174 12.888 1 98.29 108 SER A CA 1
ATOM 861 C C . SER A 1 108 ? 12.211 10.149 13.244 1 98.29 108 SER A C 1
ATOM 863 O O . SER A 1 108 ? 11.818 9.548 14.247 1 98.29 108 SER A O 1
ATOM 865 N N . HIS A 1 109 ? 11.391 10.887 12.447 1 98.8 109 HIS A N 1
ATOM 866 C CA . HIS A 1 109 ? 9.951 11.02 12.642 1 98.8 109 HIS A CA 1
ATOM 867 C C . HIS A 1 109 ? 9.219 11.097 11.306 1 98.8 109 HIS A C 1
ATOM 869 O O . HIS A 1 109 ? 9.774 11.579 10.316 1 98.8 109 HIS A O 1
ATOM 875 N N . ILE A 1 110 ? 8.044 10.657 11.353 1 98.95 110 ILE A N 1
ATOM 876 C CA . ILE A 1 110 ? 7.182 10.829 10.189 1 98.95 110 ILE A CA 1
ATOM 877 C C . ILE A 1 110 ? 5.916 11.582 10.591 1 98.95 110 ILE A C 1
ATOM 879 O O . ILE A 1 110 ? 5.288 11.258 11.602 1 98.95 110 ILE A O 1
ATOM 883 N N . ILE A 1 111 ? 5.561 12.589 9.873 1 98.95 111 ILE A N 1
ATOM 884 C CA . ILE A 1 111 ? 4.304 13.314 10.015 1 98.95 111 ILE A CA 1
ATOM 885 C C . ILE A 1 111 ? 3.474 13.164 8.742 1 98.95 111 ILE A C 1
ATOM 887 O O . ILE A 1 111 ? 3.919 13.542 7.656 1 98.95 111 ILE A O 1
ATOM 891 N N . ASN A 1 112 ? 2.406 12.544 8.838 1 98.93 112 ASN A N 1
ATOM 892 C CA . ASN A 1 112 ? 1.438 12.504 7.747 1 98.93 112 ASN A CA 1
ATOM 893 C C . ASN A 1 112 ? 0.44 13.655 7.841 1 98.93 112 ASN A C 1
ATOM 895 O O . ASN A 1 112 ? -0.442 13.649 8.701 1 98.93 112 ASN A O 1
ATOM 899 N N . ALA A 1 113 ? 0.583 14.569 6.961 1 98.87 113 ALA A N 1
ATOM 900 C CA . ALA A 1 113 ? -0.222 15.787 6.992 1 98.87 113 ALA A CA 1
ATOM 901 C C . ALA A 1 113 ? -1.09 15.902 5.743 1 98.87 113 ALA A C 1
ATOM 903 O O . ALA A 1 113 ? -0.626 15.64 4.631 1 98.87 113 ALA A O 1
ATOM 904 N N . GLY A 1 114 ? -2.243 16.253 5.898 1 98.66 114 GLY A N 1
ATOM 905 C CA . GLY A 1 114 ? -3.178 16.422 4.797 1 98.66 114 GLY A CA 1
ATOM 906 C C . GLY A 1 114 ? -4.596 16.701 5.256 1 98.66 114 GLY A C 1
ATOM 907 O O . GLY A 1 114 ? -4.807 17.423 6.233 1 98.66 114 GLY A O 1
ATOM 908 N N . VAL A 1 115 ? -5.625 16.22 4.473 1 98.88 115 VAL A N 1
ATOM 909 C CA . VAL A 1 115 ? -7.015 16.53 4.79 1 98.88 115 VAL A CA 1
ATOM 910 C C . VAL A 1 115 ? -7.797 15.237 5.009 1 98.88 115 VAL A C 1
ATOM 912 O O . VAL A 1 115 ? -7.332 14.154 4.646 1 98.88 115 VAL A O 1
ATOM 915 N N . ALA A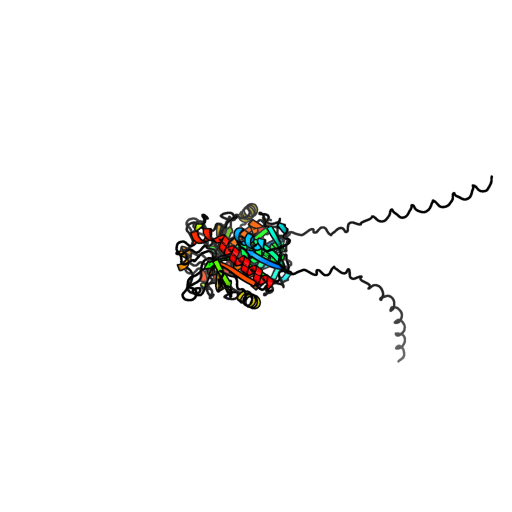 1 116 ? -8.869 15.313 5.663 1 98.62 116 ALA A N 1
ATOM 916 C CA . ALA A 1 116 ? -9.779 14.197 5.909 1 98.62 116 ALA A CA 1
ATOM 917 C C . ALA A 1 116 ? -11.221 14.681 6.025 1 98.62 116 ALA A C 1
ATOM 919 O O . ALA A 1 116 ? -11.476 15.886 6.085 1 98.62 116 ALA A O 1
ATOM 920 N N . SER A 1 117 ? -12.08 13.769 5.959 1 98.27 117 SER A N 1
ATOM 921 C CA . SER A 1 117 ? -13.473 14.043 6.297 1 98.27 117 SER A CA 1
ATOM 922 C C . SER A 1 117 ? -13.726 13.864 7.79 1 98.27 117 SER A C 1
ATOM 924 O O . SER A 1 117 ? -13.365 12.836 8.367 1 98.27 117 SER A O 1
ATOM 926 N N . GLY A 1 118 ? -14.336 14.885 8.377 1 97.6 118 GLY A N 1
ATOM 927 C CA . GLY A 1 118 ? -14.783 14.727 9.752 1 97.6 118 GLY A CA 1
ATOM 928 C C . GLY A 1 118 ? -16.012 13.848 9.882 1 97.6 118 GLY A C 1
ATOM 929 O O . GLY A 1 118 ? -16.823 13.765 8.957 1 97.6 118 GLY A O 1
ATOM 930 N N . ILE A 1 119 ? -16.112 13.153 10.998 1 96.67 119 ILE A N 1
ATOM 931 C CA . ILE A 1 119 ? -17.262 12.3 11.275 1 96.67 119 ILE A CA 1
ATOM 932 C C . ILE A 1 119 ? -18.044 12.857 12.462 1 96.67 119 ILE A C 1
ATOM 934 O O . ILE A 1 119 ? -17.498 13.01 13.557 1 96.67 119 ILE A O 1
ATOM 938 N N . TYR A 1 120 ? -19.251 13.118 12.152 1 92.44 120 TYR A N 1
ATOM 939 C CA . TYR A 1 120 ? -20.132 13.491 13.253 1 92.44 120 TYR A CA 1
ATOM 940 C C . TYR A 1 120 ? -20.594 12.259 14.022 1 92.44 120 TYR A C 1
ATOM 942 O O . TYR A 1 120 ? -20.978 11.252 13.423 1 92.44 120 TYR A O 1
ATOM 950 N N . SER A 1 121 ? -20.327 12.306 15.252 1 84.17 121 SER A N 1
ATOM 951 C CA . SER A 1 121 ? -20.868 11.33 16.191 1 84.17 121 SER A CA 1
ATOM 952 C C . SER A 1 121 ? -21.354 12.003 17.47 1 84.17 121 SER A C 1
ATOM 954 O O . SER A 1 121 ? -21.274 13.226 17.603 1 84.17 121 SER A O 1
ATOM 956 N N . ASP A 1 122 ? -21.997 11.217 18.363 1 80.22 122 ASP A N 1
ATOM 957 C CA . ASP A 1 122 ? -22.454 11.776 19.632 1 80.22 122 ASP A CA 1
ATOM 958 C C . ASP A 1 122 ? -21.293 12.39 20.411 1 80.22 122 ASP A C 1
ATOM 960 O O . ASP A 1 122 ? -21.475 13.367 21.14 1 80.22 122 ASP A O 1
ATOM 964 N N . LYS A 1 123 ? -20.124 11.926 20.126 1 73.83 123 LYS A N 1
ATOM 965 C CA . LYS A 1 123 ? -18.94 12.376 20.852 1 73.83 123 LYS A CA 1
ATOM 966 C C . LYS A 1 123 ? -18.252 13.526 20.121 1 73.83 123 LYS A C 1
ATOM 968 O O . LYS A 1 123 ? -17.434 14.239 20.706 1 73.83 123 LYS A O 1
ATOM 973 N N . ASN A 1 124 ? -18.525 13.701 18.867 1 79.55 124 ASN A N 1
ATOM 974 C CA . ASN A 1 124 ? -17.845 14.707 18.058 1 79.55 124 ASN A CA 1
ATOM 975 C C . ASN A 1 124 ? -18.83 15.492 17.195 1 79.55 124 ASN A C 1
ATOM 977 O O . ASN A 1 124 ? -18.649 15.599 15.981 1 79.55 124 ASN A O 1
ATOM 981 N N . LYS A 1 125 ? -19.793 16.128 17.76 1 85.06 125 LYS A N 1
ATOM 982 C CA . LYS A 1 125 ? -20.852 16.796 17.009 1 85.06 125 LYS A CA 1
ATOM 983 C C . LYS A 1 125 ? -20.442 18.214 16.623 1 85.06 125 LYS A C 1
ATOM 985 O O . LYS A 1 125 ? -21.136 18.878 15.85 1 85.06 125 LYS A O 1
ATOM 990 N N . PHE A 1 126 ? -19.289 18.643 17.066 1 88.82 126 PHE A N 1
ATOM 991 C CA . PHE A 1 126 ? -18.971 20.058 16.913 1 88.82 126 PHE A CA 1
ATOM 992 C C . PHE A 1 126 ? -17.831 20.253 15.92 1 88.82 126 PHE A C 1
ATOM 994 O O . PHE A 1 126 ? -17.438 21.385 15.632 1 88.82 126 PHE A O 1
ATOM 1001 N N . ILE A 1 127 ? -17.354 19.139 15.354 1 93.97 127 ILE A N 1
ATOM 1002 C CA . ILE A 1 127 ? -16.251 19.257 14.406 1 93.97 127 ILE A CA 1
ATOM 1003 C C . ILE A 1 127 ? -16.717 20.016 13.165 1 93.97 127 ILE A C 1
ATOM 1005 O O . ILE A 1 127 ? -17.821 19.784 12.666 1 93.97 127 ILE A O 1
ATOM 1009 N N . LYS A 1 128 ? -15.93 21.019 12.747 1 94.63 128 LYS A N 1
ATOM 1010 C CA . LYS A 1 128 ? -16.284 21.837 11.59 1 94.63 128 LYS A CA 1
ATOM 1011 C C . LYS A 1 128 ? -15.17 21.825 10.547 1 94.63 128 LYS A C 1
ATOM 1013 O O . LYS A 1 128 ? -14.027 21.483 10.856 1 94.63 128 LYS A O 1
ATOM 1018 N N . ILE A 1 129 ? -15.582 22.169 9.371 1 96.67 129 ILE A N 1
ATOM 1019 C CA . ILE A 1 129 ? -14.604 22.355 8.305 1 96.67 129 ILE A CA 1
ATOM 1020 C C . ILE A 1 129 ? -13.553 23.373 8.74 1 96.67 129 ILE A C 1
ATOM 1022 O O . ILE A 1 129 ? -13.888 24.418 9.304 1 96.67 129 ILE A O 1
ATOM 1026 N N . GLY A 1 130 ? -12.286 23.041 8.536 1 97.04 130 GLY A N 1
ATOM 1027 C CA . GLY A 1 130 ? -11.201 23.911 8.962 1 97.04 130 GLY A CA 1
ATOM 1028 C C . GLY A 1 130 ? -10.582 23.49 10.282 1 97.04 130 GLY A C 1
ATOM 1029 O O . GLY A 1 130 ? -9.454 23.875 10.595 1 97.04 130 GLY A O 1
ATOM 1030 N N . ASP A 1 131 ? -11.309 22.733 11.078 1 97.69 131 ASP A N 1
ATOM 1031 C CA . ASP A 1 131 ? -10.728 22.136 12.276 1 97.69 131 ASP A CA 1
ATOM 1032 C C . ASP A 1 131 ? -9.664 21.102 11.915 1 97.69 131 ASP A C 1
ATOM 1034 O O . ASP A 1 131 ? -9.467 20.792 10.738 1 97.69 131 ASP A O 1
ATOM 1038 N N . VAL A 1 132 ? -8.948 20.677 12.953 1 98.35 132 VAL A N 1
ATOM 1039 C CA . VAL A 1 132 ? -7.871 19.72 12.719 1 98.35 132 VAL A CA 1
ATOM 1040 C C . VAL A 1 132 ? -8.071 18.491 13.603 1 98.35 132 VAL A C 1
ATOM 1042 O O . VAL A 1 132 ? -8.483 18.61 14.759 1 98.35 132 VAL A O 1
ATOM 1045 N N . VAL A 1 133 ? -7.883 17.344 13.021 1 98.01 133 VAL A N 1
ATOM 1046 C CA . VAL A 1 133 ? -7.91 16.095 13.775 1 98.01 133 VAL A CA 1
ATOM 1047 C C . VAL A 1 133 ? -6.499 15.518 13.872 1 98.01 133 VAL A C 1
ATOM 1049 O O . VAL A 1 133 ? -5.792 15.42 12.867 1 98.01 133 VAL A O 1
ATOM 1052 N N . ILE A 1 134 ? -6.098 15.167 15.071 1 98.09 134 ILE A N 1
ATOM 1053 C CA . ILE A 1 134 ? -4.821 14.532 15.378 1 98.09 134 ILE A CA 1
ATOM 1054 C C . ILE A 1 134 ? -5.054 13.086 15.809 1 98.09 134 ILE A C 1
ATOM 1056 O O . ILE A 1 134 ? -5.835 12.823 16.726 1 98.09 134 ILE A O 1
ATOM 1060 N N . SER A 1 135 ? -4.375 12.198 15.182 1 97.15 135 SER A N 1
ATOM 1061 C CA . SER A 1 135 ? -4.645 10.791 15.46 1 97.15 135 SER A CA 1
ATOM 1062 C C . SER A 1 135 ? -4.036 10.364 16.791 1 97.15 135 SER A C 1
ATOM 1064 O O . SER A 1 135 ? -2.862 10.63 17.056 1 97.15 135 SER A O 1
ATOM 1066 N N . THR A 1 136 ? -4.806 9.71 17.591 1 98.22 136 THR A N 1
ATOM 1067 C CA . THR A 1 136 ? -4.26 8.904 18.677 1 98.22 136 THR A CA 1
ATOM 1068 C C . THR A 1 136 ? -3.926 7.497 18.19 1 98.22 136 THR A C 1
ATOM 1070 O O . THR A 1 136 ? -2.956 6.89 18.648 1 98.22 136 THR A O 1
ATOM 1073 N N . GLU A 1 137 ? -4.696 7.019 17.279 1 98.54 137 GLU A N 1
ATOM 1074 C CA . GLU A 1 137 ? -4.526 5.732 16.611 1 98.54 137 GLU A CA 1
ATOM 1075 C C . GLU A 1 137 ? -5.159 5.743 15.223 1 98.54 137 GLU A C 1
ATOM 1077 O O . GLU A 1 137 ? -5.936 6.643 14.896 1 98.54 137 GLU A O 1
ATOM 1082 N N . THR A 1 138 ? -4.862 4.799 14.413 1 98.87 138 THR A N 1
ATOM 1083 C CA . THR A 1 138 ? -5.417 4.672 13.07 1 98.87 138 THR A CA 1
ATOM 1084 C C . THR A 1 138 ? -5.475 3.207 12.644 1 98.87 138 THR A C 1
ATOM 1086 O O . THR A 1 138 ? -4.719 2.377 13.154 1 98.87 138 THR A O 1
ATOM 1089 N N . THR A 1 139 ? -6.356 2.869 11.727 1 98.8 139 THR A N 1
ATOM 1090 C CA . THR A 1 139 ? -6.487 1.529 11.166 1 98.8 139 THR A CA 1
ATOM 1091 C C . THR A 1 139 ? -7.208 1.574 9.822 1 98.8 139 THR A C 1
ATOM 1093 O O . THR A 1 139 ? -7.799 2.594 9.462 1 98.8 139 THR A O 1
ATOM 1096 N N . SER A 1 140 ? -7.082 0.54 9.088 1 98.79 140 SER A N 1
ATOM 1097 C CA . SER A 1 140 ? -7.766 0.415 7.805 1 98.79 140 SER A CA 1
ATOM 1098 C C . SER A 1 140 ? -9.139 -0.227 7.971 1 98.79 140 SER A C 1
ATOM 1100 O O . SER A 1 140 ? -9.24 -1.419 8.267 1 98.79 140 SER A O 1
ATOM 1102 N N . TYR A 1 141 ? -10.165 0.493 7.67 1 98.3 141 TYR A N 1
ATOM 1103 C CA . TYR A 1 141 ? -11.505 -0.041 7.89 1 98.3 141 TYR A CA 1
ATOM 1104 C C . TYR A 1 141 ? -11.877 -1.043 6.804 1 98.3 141 TYR A C 1
ATOM 1106 O O . TYR A 1 141 ? -12.848 -1.79 6.946 1 98.3 141 TYR A O 1
ATOM 1114 N N . ASP A 1 142 ? -11.145 -1.016 5.702 1 97.83 142 ASP A N 1
ATOM 1115 C CA . ASP A 1 142 ? -11.524 -1.814 4.54 1 97.83 142 ASP A CA 1
ATOM 1116 C C . ASP A 1 142 ? -10.646 -3.057 4.417 1 97.83 142 ASP A C 1
ATOM 1118 O O . ASP A 1 142 ? -10.67 -3.742 3.392 1 97.83 142 ASP A O 1
ATOM 1122 N N . PHE A 1 143 ? -9.813 -3.378 5.376 1 98.62 143 PHE A N 1
ATOM 1123 C CA . PHE A 1 143 ? -9.07 -4.63 5.445 1 98.62 143 PHE A CA 1
ATOM 1124 C C . PHE A 1 143 ? -9.864 -5.691 6.198 1 98.62 143 PHE A C 1
ATOM 1126 O O . PHE A 1 143 ? -10.282 -5.469 7.337 1 98.62 143 PHE A O 1
ATOM 1133 N N . ASP A 1 144 ? -10.082 -6.897 5.53 1 97.76 144 ASP A N 1
ATOM 1134 C CA . ASP A 1 144 ? -11.001 -7.831 6.173 1 97.76 144 ASP A CA 1
ATOM 1135 C C . ASP A 1 144 ? -10.505 -9.269 6.04 1 97.76 144 ASP A C 1
ATOM 1137 O O . ASP A 1 144 ? -10.577 -9.859 4.96 1 97.76 144 ASP A O 1
ATOM 1141 N N . LEU A 1 145 ? -10.023 -9.838 7.082 1 97.68 145 LEU A N 1
ATOM 1142 C CA . LEU A 1 145 ? -9.671 -11.248 7.211 1 97.68 145 LEU A CA 1
ATOM 1143 C C . LEU A 1 145 ? -10.455 -11.902 8.343 1 97.68 145 LEU A C 1
ATOM 1145 O O . LEU A 1 145 ? -9.919 -12.74 9.072 1 97.68 145 LEU A O 1
ATOM 1149 N N . HIS A 1 146 ? -11.633 -11.449 8.481 1 95.09 146 HIS A N 1
ATOM 1150 C CA . HIS A 1 146 ? -12.462 -11.935 9.577 1 95.09 146 HIS A CA 1
ATOM 1151 C C . HIS A 1 146 ? -12.655 -13.445 9.495 1 95.09 146 HIS A C 1
ATOM 1153 O O . HIS A 1 146 ? -12.771 -14.117 10.523 1 95.09 146 HIS A O 1
ATOM 1159 N N . ARG A 1 147 ? -12.686 -14.111 8.331 1 93.27 147 ARG A N 1
ATOM 1160 C CA . ARG A 1 147 ? -12.83 -15.549 8.131 1 93.27 147 ARG A CA 1
ATOM 1161 C C . ARG A 1 147 ? -11.68 -16.311 8.78 1 93.27 147 ARG A C 1
ATOM 1163 O O . ARG A 1 147 ? -11.795 -17.509 9.049 1 93.27 147 ARG A O 1
ATOM 1170 N N . PHE A 1 148 ? -10.619 -15.591 8.996 1 95.7 148 PHE A N 1
ATOM 1171 C CA . PHE A 1 148 ? -9.436 -16.222 9.57 1 95.7 148 PHE A CA 1
ATOM 1172 C C . PHE A 1 148 ? -9.308 -15.884 11.051 1 95.7 148 PHE A C 1
ATOM 1174 O O . PHE A 1 148 ? -8.252 -16.094 11.652 1 95.7 148 PHE A O 1
ATOM 1181 N N . GLY A 1 149 ? -10.301 -15.198 11.606 1 95.84 149 GLY A N 1
ATOM 1182 C CA . GLY A 1 149 ? -10.328 -14.939 13.037 1 95.84 149 GLY A CA 1
ATOM 1183 C C . GLY A 1 149 ? -9.832 -13.553 13.402 1 95.84 149 GLY A C 1
ATOM 1184 O O . GLY A 1 149 ? -9.69 -13.23 14.583 1 95.84 149 GLY A O 1
ATOM 1185 N N . TYR A 1 150 ? -9.649 -12.722 12.453 1 97.29 150 TYR A N 1
ATOM 1186 C CA . TYR A 1 150 ? -9.194 -11.36 12.707 1 97.29 150 TYR A CA 1
ATOM 1187 C C . TYR A 1 150 ? -10.37 -10.391 12.749 1 97.29 150 TYR A C 1
ATOM 1189 O O . TYR A 1 150 ? -11.389 -10.613 12.091 1 97.29 150 TYR A O 1
ATOM 1197 N N . GLU A 1 151 ? -10.195 -9.323 13.538 1 97.56 151 GLU A N 1
ATOM 1198 C CA . GLU A 1 151 ? -11.146 -8.218 13.461 1 97.56 151 GLU A CA 1
ATOM 1199 C C . GLU A 1 151 ? -10.981 -7.436 12.162 1 97.56 151 GLU A C 1
ATOM 1201 O O . GLU A 1 151 ? -9.904 -7.44 11.562 1 97.56 151 GLU A O 1
ATOM 1206 N N . ILE A 1 152 ? -12.059 -6.817 11.763 1 97.78 152 ILE A N 1
ATOM 1207 C CA . ILE A 1 152 ? -11.938 -5.947 10.599 1 97.78 152 ILE A CA 1
ATOM 1208 C C . ILE A 1 152 ? -10.884 -4.875 10.863 1 97.78 152 ILE A C 1
ATOM 1210 O O . ILE A 1 152 ? -10.862 -4.268 11.936 1 97.78 152 ILE A O 1
ATOM 1214 N N . GLY A 1 153 ? -9.98 -4.714 9.912 1 98.08 153 GLY A N 1
ATOM 1215 C CA . GLY A 1 153 ? -8.919 -3.726 10.031 1 98.08 153 GLY A CA 1
ATOM 1216 C C . GLY A 1 153 ? -7.634 -4.297 10.602 1 98.08 153 GLY A C 1
ATOM 1217 O O . GLY A 1 153 ? -6.58 -3.663 10.528 1 98.08 153 GLY A O 1
ATOM 1218 N N . HIS A 1 154 ? -7.707 -5.514 11.167 1 98.48 154 HIS A N 1
ATOM 1219 C CA . HIS A 1 154 ? -6.545 -6.119 11.807 1 98.48 154 HIS A CA 1
ATOM 1220 C C . HIS A 1 154 ? -5.696 -6.885 10.798 1 98.48 154 HIS A C 1
ATOM 1222 O O . HIS A 1 154 ? -6.113 -7.933 10.299 1 98.48 154 HIS A O 1
ATOM 1228 N N . VAL A 1 155 ? -4.568 -6.389 10.496 1 98.33 155 VAL A N 1
ATOM 1229 C CA . VAL A 1 155 ? -3.619 -7.034 9.595 1 98.33 155 VAL A CA 1
ATOM 1230 C C . VAL A 1 155 ? -2.769 -8.038 10.371 1 98.33 155 VAL A C 1
ATOM 1232 O O . VAL A 1 155 ? -2.205 -7.705 11.416 1 98.33 155 VAL A O 1
ATOM 1235 N N . PRO A 1 156 ? -2.61 -9.28 9.848 1 97.78 156 PRO A N 1
ATOM 1236 C CA . PRO A 1 156 ? -1.785 -10.266 10.55 1 97.78 156 PRO A CA 1
ATOM 1237 C C . PRO A 1 156 ? -0.384 -9.747 10.865 1 97.78 156 PRO A C 1
ATOM 1239 O O . PRO A 1 156 ? 0.222 -9.057 10.041 1 97.78 156 PRO A O 1
ATOM 1242 N N . GLU A 1 157 ? 0.105 -10.005 12.053 1 96.4 157 GLU A N 1
ATOM 1243 C CA . GLU A 1 157 ? 1.45 -9.681 12.519 1 96.4 157 GLU A CA 1
ATOM 1244 C C . GLU A 1 157 ? 1.578 -8.196 12.846 1 96.4 157 GLU A C 1
ATOM 1246 O O . GLU A 1 157 ? 2.689 -7.671 12.952 1 96.4 157 GLU A O 1
ATOM 1251 N N . HIS A 1 158 ? 0.472 -7.503 12.944 1 98.25 158 HIS A N 1
ATOM 1252 C CA . HIS A 1 158 ? 0.412 -6.099 13.333 1 98.25 158 HIS A CA 1
ATOM 1253 C C . HIS A 1 158 ? -0.574 -5.886 14.477 1 98.25 158 HIS A C 1
ATOM 1255 O O . HIS A 1 158 ? -1.379 -6.77 14.781 1 98.25 158 HIS A O 1
ATOM 1261 N N . PRO A 1 159 ? -0.461 -4.759 15.162 1 98.36 159 PRO A N 1
ATOM 1262 C CA . PRO A 1 159 ? -1.518 -4.435 16.123 1 98.36 159 PRO A CA 1
ATOM 1263 C C . PRO A 1 159 ? -2.856 -4.138 15.45 1 98.36 159 PRO A C 1
ATOM 1265 O O . PRO A 1 159 ? -2.894 -3.817 14.259 1 98.36 159 PRO A O 1
ATOM 1268 N N . LYS A 1 160 ? -3.922 -4.268 16.198 1 98.03 160 LYS A N 1
ATOM 1269 C CA . LYS A 1 160 ? -5.26 -3.977 15.689 1 98.03 160 LYS A CA 1
ATOM 1270 C C . LYS A 1 160 ? -5.356 -2.539 15.186 1 98.03 160 LYS A C 1
ATOM 1272 O O . LYS A 1 160 ? -6.033 -2.268 14.192 1 98.03 160 LYS A O 1
ATOM 1277 N N . LYS A 1 161 ? -4.765 -1.67 15.929 1 98.69 161 LYS A N 1
ATOM 1278 C CA . LYS A 1 161 ? -4.647 -0.256 15.586 1 98.69 161 LYS A CA 1
ATOM 1279 C C . LYS A 1 161 ? -3.22 0.243 15.795 1 98.69 161 LYS A C 1
ATOM 1281 O O . LYS A 1 161 ? -2.525 -0.211 16.708 1 98.69 161 LYS A O 1
ATOM 1286 N N . PHE A 1 162 ? -2.8 1.093 14.974 1 98.89 162 PHE A N 1
ATOM 1287 C CA . PHE A 1 162 ? -1.483 1.701 15.125 1 98.89 162 PHE A CA 1
ATOM 1288 C C . PHE A 1 162 ? -1.564 2.958 15.984 1 98.89 162 PHE A C 1
ATOM 1290 O O . PHE A 1 162 ? -2.28 3.903 15.645 1 98.89 162 PHE A O 1
ATOM 1297 N N . LYS A 1 163 ? -0.843 3.023 17.008 1 98.84 163 LYS A N 1
ATOM 1298 C CA . LYS A 1 163 ? -0.868 4.146 17.94 1 98.84 163 LYS A CA 1
ATOM 1299 C C . LYS A 1 163 ? 0.165 5.202 17.556 1 98.84 163 LYS A C 1
ATOM 1301 O O . LYS A 1 163 ? 1.315 4.874 17.259 1 98.84 163 LYS A O 1
ATOM 1306 N N . ALA A 1 164 ? -0.253 6.419 17.519 1 98.76 164 ALA A N 1
ATOM 1307 C CA . ALA A 1 164 ? 0.684 7.52 17.307 1 98.76 164 ALA A CA 1
ATOM 1308 C C . ALA A 1 164 ? 1.635 7.666 18.491 1 98.76 164 ALA A C 1
ATOM 1310 O O . ALA A 1 164 ? 1.353 7.175 19.586 1 98.76 164 ALA A O 1
ATOM 1311 N N . ASN A 1 165 ? 2.746 8.331 18.247 1 98.76 165 ASN A N 1
ATOM 1312 C CA . ASN A 1 165 ? 3.751 8.525 19.287 1 98.76 165 ASN A CA 1
ATOM 1313 C C . ASN A 1 165 ? 3.223 9.4 20.42 1 98.76 165 ASN A C 1
ATOM 1315 O O . ASN A 1 165 ? 2.779 10.525 20.185 1 98.76 165 ASN A O 1
ATOM 1319 N N . THR A 1 166 ? 3.368 8.948 21.624 1 98.29 166 THR A N 1
ATOM 1320 C CA . THR A 1 166 ? 2.781 9.6 22.789 1 98.29 166 THR A CA 1
ATOM 1321 C C . THR A 1 166 ? 3.405 10.974 23.013 1 98.29 166 THR A C 1
ATOM 1323 O O . THR A 1 166 ? 2.712 11.925 23.381 1 98.29 166 THR A O 1
ATOM 1326 N N . ALA A 1 167 ? 4.669 11.078 22.834 1 98.4 167 ALA A N 1
ATOM 1327 C CA . ALA A 1 167 ? 5.346 12.358 23.023 1 98.4 167 ALA A CA 1
ATOM 1328 C C . ALA A 1 167 ? 4.863 13.389 22.006 1 98.4 167 ALA A C 1
ATOM 1330 O O . ALA A 1 167 ? 4.672 14.559 22.343 1 98.4 167 ALA A O 1
ATOM 1331 N N . LEU A 1 168 ? 4.661 12.945 20.768 1 98.66 168 LEU A N 1
ATOM 1332 C CA . LEU A 1 168 ? 4.162 13.84 19.73 1 98.66 168 LEU A CA 1
ATOM 1333 C C . LEU A 1 168 ? 2.729 14.27 20.026 1 98.66 168 LEU A C 1
ATOM 1335 O O . LEU A 1 168 ? 2.371 15.433 19.823 1 98.66 168 LEU A O 1
ATOM 1339 N N . ILE A 1 169 ? 1.945 13.355 20.491 1 98.44 169 ILE A N 1
ATOM 1340 C CA . ILE A 1 169 ? 0.569 13.66 20.866 1 98.44 169 ILE A CA 1
ATOM 1341 C C . ILE A 1 169 ? 0.557 14.721 21.964 1 98.44 169 ILE A C 1
ATOM 1343 O O . ILE A 1 169 ? -0.193 15.696 21.885 1 98.44 169 ILE A O 1
ATOM 1347 N N . ARG A 1 170 ? 1.36 14.54 22.946 1 97.87 170 ARG A N 1
ATOM 1348 C CA . ARG A 1 170 ? 1.434 15.478 24.062 1 97.87 170 ARG A CA 1
ATOM 1349 C C . ARG A 1 170 ? 1.839 16.868 23.583 1 97.87 170 ARG A C 1
ATOM 1351 O O . ARG A 1 170 ? 1.248 17.868 23.995 1 97.87 170 ARG A O 1
ATOM 1358 N N . LYS A 1 171 ? 2.783 16.943 22.757 1 98.07 171 LYS A N 1
ATOM 1359 C CA . LYS A 1 171 ? 3.238 18.227 22.233 1 98.07 171 LYS A CA 1
ATOM 1360 C C . LYS A 1 171 ? 2.147 18.9 21.404 1 98.07 171 LYS A C 1
ATOM 1362 O O . LYS A 1 171 ? 1.912 20.102 21.537 1 98.07 171 LYS A O 1
ATOM 1367 N N . THR A 1 172 ? 1.513 18.111 20.556 1 97.86 172 THR A N 1
ATOM 1368 C CA . THR A 1 172 ? 0.492 18.666 19.674 1 97.86 172 THR A CA 1
ATOM 1369 C C . THR A 1 172 ? -0.707 19.159 20.478 1 97.86 172 THR A C 1
ATOM 1371 O O . THR A 1 172 ? -1.342 20.15 20.111 1 97.86 172 THR A O 1
ATOM 1374 N N . SER A 1 173 ? -1.007 18.495 21.566 1 95.61 173 SER A N 1
ATOM 1375 C CA . SER A 1 173 ? -2.15 18.846 22.402 1 95.61 173 SER A CA 1
ATOM 1376 C C . SER A 1 173 ? -1.979 20.229 23.021 1 95.61 173 SER A C 1
ATOM 1378 O O . SER A 1 173 ? -2.955 20.849 23.448 1 95.61 173 SER A O 1
ATOM 1380 N N . LYS A 1 174 ? -0.784 20.741 23.036 1 96.01 174 LYS A N 1
ATOM 1381 C CA . LYS A 1 174 ? -0.486 22.032 23.65 1 96.01 174 LYS A CA 1
ATOM 1382 C C . LYS A 1 174 ? -0.607 23.165 22.635 1 96.01 174 LYS A C 1
ATOM 1384 O O . LYS A 1 174 ? -0.592 24.341 23.005 1 96.01 174 LYS A O 1
ATOM 1389 N N . ILE A 1 175 ? -0.757 22.774 21.42 1 97.59 175 ILE A N 1
ATOM 1390 C CA . ILE A 1 175 ? -0.778 23.774 20.358 1 97.59 175 ILE A CA 1
ATOM 1391 C C . ILE A 1 175 ? -2.163 24.412 20.279 1 97.59 175 ILE A C 1
ATOM 1393 O O . ILE A 1 175 ? -3.166 23.714 20.111 1 97.59 175 ILE A O 1
ATOM 1397 N N . LYS A 1 176 ? -2.192 25.712 20.426 1 96.37 176 LYS A N 1
ATOM 1398 C CA . LYS A 1 176 ? -3.41 26.5 20.265 1 96.37 176 LYS A CA 1
ATOM 1399 C C . LYS A 1 176 ? -3.248 27.544 19.164 1 96.37 176 LYS A C 1
ATOM 1401 O O . LYS A 1 176 ? -2.333 28.369 19.212 1 96.37 176 LYS A O 1
ATOM 1406 N N . ILE A 1 177 ? -4.012 27.395 18.199 1 95.26 177 ILE A N 1
ATOM 1407 C CA . ILE A 1 177 ? -4.023 28.354 17.1 1 95.26 177 ILE A CA 1
ATOM 1408 C C . ILE A 1 177 ? -5.41 28.98 16.975 1 95.26 177 ILE A C 1
ATOM 1410 O O . ILE A 1 177 ? -6.423 28.278 17.025 1 95.26 177 ILE A O 1
ATOM 1414 N N . ASN A 1 178 ? -5.437 30.243 16.748 1 93.15 178 ASN A N 1
ATOM 1415 C CA . ASN A 1 178 ? -6.709 30.945 16.62 1 93.15 178 ASN A CA 1
ATOM 1416 C C . ASN A 1 178 ? -7.543 30.388 15.47 1 93.15 178 ASN A C 1
ATOM 1418 O O . ASN A 1 178 ? -7.022 30.148 14.379 1 93.15 178 ASN A O 1
ATOM 1422 N N . ASN A 1 179 ? -8.808 30.103 15.675 1 92.56 179 ASN A N 1
ATOM 1423 C CA . ASN A 1 179 ? -9.816 29.704 14.699 1 92.56 179 ASN A CA 1
ATOM 1424 C C . ASN A 1 179 ? -9.597 28.272 14.221 1 92.56 179 ASN A C 1
ATOM 1426 O O . ASN A 1 179 ? -10.121 27.874 13.178 1 92.56 179 ASN A O 1
ATOM 1430 N N . ILE A 1 180 ? -8.654 27.601 14.836 1 95.98 180 ILE A N 1
ATOM 1431 C CA . ILE A 1 180 ? -8.46 26.186 14.542 1 95.98 180 ILE A CA 1
ATOM 1432 C C . ILE A 1 180 ? -8.631 25.365 15.818 1 95.98 180 ILE A C 1
ATOM 1434 O O . ILE A 1 180 ? -7.863 25.519 16.77 1 95.98 180 ILE A O 1
ATOM 1438 N N . THR A 1 181 ? -9.616 24.595 15.867 1 96 181 THR A N 1
ATOM 1439 C CA . THR A 1 181 ? -9.815 23.662 16.97 1 96 181 THR A CA 1
ATOM 1440 C C . THR A 1 181 ? -9.257 22.285 16.622 1 96 181 THR A C 1
ATOM 1442 O O . THR A 1 181 ? -9.49 21.774 15.524 1 96 181 THR A O 1
ATOM 1445 N N . SER A 1 182 ? -8.517 21.691 17.535 1 96.48 182 SER A N 1
ATOM 1446 C CA . SER A 1 182 ? -7.936 20.371 17.318 1 96.48 182 SER A CA 1
ATOM 1447 C C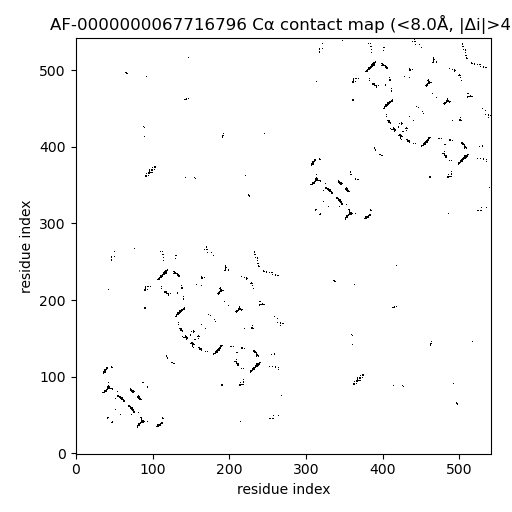 . SER A 1 182 ? -8.668 19.305 18.127 1 96.48 182 SER A C 1
ATOM 1449 O O . SER A 1 182 ? -9 19.522 19.294 1 96.48 182 SER A O 1
ATOM 1451 N N . TYR A 1 183 ? -8.973 18.285 17.499 1 95.93 183 TYR A N 1
ATOM 1452 C CA . TYR A 1 183 ? -9.553 17.103 18.126 1 95.9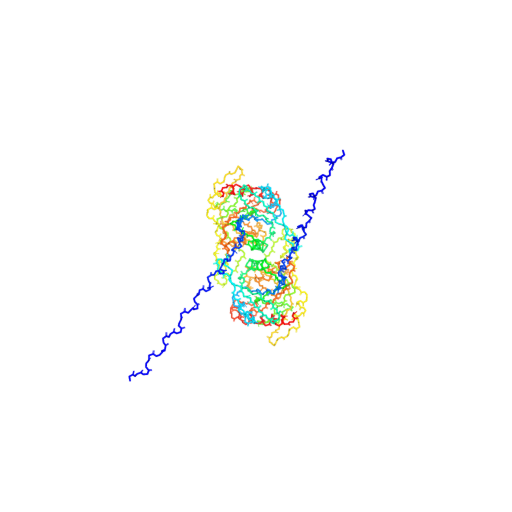3 183 TYR A CA 1
ATOM 1453 C C . TYR A 1 183 ? -8.594 15.921 18.053 1 95.93 183 TYR A C 1
ATOM 1455 O O . TYR A 1 183 ? -7.826 15.794 17.096 1 95.93 183 TYR A O 1
ATOM 1463 N N . MET A 1 184 ? -8.56 15.109 19.062 1 96.43 184 MET A N 1
ATOM 1464 C CA . MET A 1 184 ? -7.721 13.915 19.086 1 96.43 184 MET A CA 1
ATOM 1465 C C . MET A 1 184 ? -8.574 12.65 19.094 1 96.43 184 MET A C 1
ATOM 1467 O O . MET A 1 184 ? -9.564 12.569 19.824 1 96.43 184 MET A O 1
ATOM 1471 N N . GLY A 1 185 ? -8.232 11.698 18.192 1 96.7 185 GLY A N 1
ATOM 1472 C CA . GLY A 1 185 ? -9.015 10.473 18.192 1 96.7 185 GLY A CA 1
ATOM 1473 C C . GLY A 1 185 ? -8.621 9.513 17.086 1 96.7 185 GLY A C 1
ATOM 1474 O O . GLY A 1 185 ? -7.527 9.617 16.527 1 96.7 185 GLY A O 1
ATOM 1475 N N . LEU A 1 186 ? -9.464 8.526 16.842 1 97.75 186 LEU A N 1
ATOM 1476 C CA . LEU A 1 186 ? -9.258 7.465 15.863 1 97.75 186 LEU A CA 1
ATOM 1477 C C . LEU A 1 186 ? -9.52 7.972 14.449 1 97.75 186 LEU A C 1
ATOM 1479 O O . LEU A 1 186 ? -10.572 8.556 14.179 1 97.75 186 LEU A O 1
ATOM 1483 N N . ILE A 1 187 ? -8.592 7.818 13.592 1 98.65 187 ILE A N 1
ATOM 1484 C CA . ILE A 1 187 ? -8.752 8.064 12.163 1 98.65 187 ILE A CA 1
ATOM 1485 C C . ILE A 1 187 ? -8.785 6.735 11.412 1 98.65 187 ILE A C 1
ATOM 1487 O O . ILE A 1 187 ? -7.912 5.886 11.601 1 98.65 187 ILE A O 1
ATOM 1491 N N . ILE A 1 188 ? -9.78 6.523 10.569 1 98.67 188 ILE A N 1
ATOM 1492 C CA . ILE A 1 188 ? -9.873 5.279 9.813 1 98.67 188 ILE A CA 1
ATOM 1493 C C . ILE A 1 188 ? -9.587 5.549 8.337 1 98.67 188 ILE A C 1
ATOM 1495 O O . ILE A 1 188 ? -9.865 6.641 7.835 1 98.67 188 ILE A O 1
ATOM 1499 N N . THR A 1 189 ? -9.017 4.588 7.709 1 98.87 189 THR A N 1
ATOM 1500 C CA . THR A 1 189 ? -8.483 4.75 6.362 1 98.87 189 THR A CA 1
ATOM 1501 C C . THR A 1 189 ? -9.049 3.688 5.424 1 98.87 189 THR A C 1
ATOM 1503 O O . THR A 1 189 ? -9.181 2.523 5.805 1 98.87 189 THR A O 1
ATOM 1506 N N . GLY A 1 190 ? -9.407 4.015 4.226 1 98.59 190 GLY A N 1
ATOM 1507 C CA . GLY A 1 190 ? -9.778 3.104 3.155 1 98.59 190 GLY A CA 1
ATOM 1508 C C . GLY A 1 190 ? -9.494 3.66 1.773 1 98.59 190 GLY A C 1
ATOM 1509 O O . GLY A 1 190 ? -9.225 4.854 1.622 1 98.59 190 GLY A O 1
ATOM 1510 N N . ASP A 1 191 ? -9.58 2.847 0.77 1 98.64 191 ASP A N 1
ATOM 1511 C CA . ASP A 1 191 ? -9.201 3.225 -0.588 1 98.64 191 ASP A CA 1
ATOM 1512 C C . ASP A 1 191 ? -10.406 3.741 -1.372 1 98.64 191 ASP A C 1
ATOM 1514 O O . ASP A 1 191 ? -10.565 3.428 -2.554 1 98.64 191 ASP A O 1
ATOM 1518 N N . GLN A 1 192 ? -11.236 4.498 -0.689 1 97.7 192 GLN A N 1
ATOM 1519 C CA . GLN A 1 192 ? -12.414 5.084 -1.319 1 97.7 192 GLN A CA 1
ATOM 1520 C C . GLN A 1 192 ? -12.704 6.474 -0.758 1 97.7 192 GLN A C 1
ATOM 1522 O O . GLN A 1 192 ? -12.527 6.716 0.437 1 97.7 192 GLN A O 1
ATOM 1527 N N . PHE A 1 193 ? -13.187 7.321 -1.655 1 97.54 193 PHE A N 1
ATOM 1528 C CA . PHE A 1 193 ? -13.815 8.537 -1.151 1 97.54 193 PHE A CA 1
ATOM 1529 C C . PHE A 1 193 ? -15.212 8.244 -0.617 1 97.54 193 PHE A C 1
ATOM 1531 O O . PHE A 1 193 ? -16.11 7.88 -1.38 1 97.54 193 PHE A O 1
ATOM 1538 N N . ILE A 1 194 ? -15.354 8.404 0.64 1 96.1 194 ILE A N 1
ATOM 1539 C CA . ILE A 1 194 ? -16.604 8.048 1.302 1 96.1 194 ILE A CA 1
ATOM 1540 C C . ILE A 1 194 ? -17.541 9.254 1.317 1 96.1 194 ILE A C 1
ATOM 1542 O O . ILE A 1 194 ? -17.182 10.321 1.82 1 96.1 194 ILE A O 1
ATOM 1546 N N . ASP A 1 195 ? -18.624 9.074 0.756 1 92.76 195 ASP A N 1
ATOM 1547 C CA . ASP A 1 195 ? -19.643 10.118 0.82 1 92.76 195 ASP A CA 1
ATOM 1548 C C . ASP A 1 195 ? -20.764 9.733 1.783 1 92.76 195 ASP A C 1
ATOM 1550 O O . ASP A 1 195 ? -20.67 8.721 2.48 1 92.76 195 ASP A O 1
ATOM 1554 N N . HIS A 1 196 ? -21.77 10.591 1.829 1 91.37 196 HIS A N 1
ATOM 1555 C CA . HIS A 1 196 ? -22.838 10.425 2.808 1 91.37 196 HIS A CA 1
ATOM 1556 C C . HIS A 1 196 ? -23.534 9.079 2.642 1 91.37 196 HIS A C 1
ATOM 1558 O O . HIS A 1 196 ? -23.933 8.455 3.629 1 91.37 196 HIS A O 1
ATOM 1564 N N . GLN A 1 197 ? -23.64 8.538 1.515 1 90.79 197 GLN A N 1
ATOM 1565 C CA . GLN A 1 197 ? -24.335 7.283 1.25 1 90.79 197 GLN A CA 1
ATOM 1566 C C . GLN A 1 197 ? -23.463 6.084 1.61 1 90.79 197 GLN A C 1
ATOM 1568 O O . GLN A 1 197 ? -23.918 5.159 2.286 1 90.79 197 GLN A O 1
ATOM 1573 N N . THR A 1 198 ? -22.254 6.187 1.204 1 92.73 198 THR A N 1
ATOM 1574 C CA . THR A 1 198 ? -21.373 5.041 1.4 1 92.73 198 THR A CA 1
ATOM 1575 C C . THR A 1 198 ? -20.85 4.999 2.833 1 92.73 198 THR A C 1
ATOM 1577 O O . THR A 1 198 ? -20.366 3.962 3.292 1 92.73 198 THR A O 1
ATOM 1580 N N . PHE A 1 199 ? -20.989 6.119 3.535 1 93.73 199 PHE A N 1
ATOM 1581 C CA . PHE A 1 199 ? -20.558 6.179 4.926 1 93.73 199 PHE A CA 1
ATOM 1582 C C . PHE A 1 199 ? -21.298 5.146 5.767 1 93.73 199 PHE A C 1
ATOM 1584 O O . PHE A 1 199 ? -20.74 4.6 6.722 1 93.73 199 PHE A O 1
ATOM 1591 N N . GLN A 1 200 ? -22.465 4.833 5.384 1 91.23 200 GLN A N 1
ATOM 1592 C CA . GLN A 1 200 ? -23.293 3.884 6.121 1 91.23 200 GLN A CA 1
ATOM 1593 C C . GLN A 1 200 ? -22.731 2.469 6.019 1 91.23 200 GLN A C 1
ATOM 1595 O O . GLN A 1 200 ? -23.091 1.594 6.81 1 91.23 200 GLN A O 1
ATOM 1600 N N . GLU A 1 201 ? -21.852 2.272 5.109 1 90.57 201 GLU A N 1
ATOM 1601 C CA . GLU A 1 201 ? -21.285 0.946 4.881 1 90.57 201 GLU A CA 1
ATOM 1602 C C . GLU A 1 201 ? -20.064 0.709 5.766 1 90.57 201 GLU A C 1
ATOM 1604 O O . GLU A 1 201 ? -19.562 -0.413 5.852 1 90.57 201 GLU A O 1
ATOM 1609 N N . ILE A 1 202 ? -19.598 1.736 6.436 1 94.63 202 ILE A N 1
ATOM 1610 C CA . ILE A 1 202 ? -18.466 1.576 7.342 1 94.63 202 ILE A CA 1
ATOM 1611 C C . ILE A 1 202 ? -18.868 0.687 8.517 1 94.63 202 ILE A C 1
ATOM 1613 O O . ILE A 1 202 ? -19.902 0.913 9.149 1 94.63 202 ILE A O 1
ATOM 1617 N N . PRO A 1 203 ? -18.047 -0.302 8.803 1 94.37 203 PRO A N 1
ATOM 1618 C CA . PRO A 1 203 ? -18.392 -1.237 9.876 1 94.37 203 PRO A CA 1
ATOM 1619 C C . PRO A 1 203 ? -18.606 -0.542 11.219 1 94.37 203 PRO A C 1
ATOM 1621 O O . PRO A 1 203 ? -17.916 0.432 11.53 1 94.37 203 PRO A O 1
ATOM 1624 N N . GLU A 1 204 ? -19.422 -1.095 12.045 1 92.39 204 GLU A N 1
ATOM 1625 C CA . GLU A 1 204 ? -19.816 -0.523 13.329 1 92.39 204 GLU A CA 1
ATOM 1626 C C . GLU A 1 204 ? -18.639 -0.484 14.3 1 92.39 204 GLU A C 1
ATOM 1628 O O . GLU A 1 204 ? -18.607 0.346 15.211 1 92.39 204 GLU A O 1
ATOM 1633 N N . GLU A 1 205 ? -17.738 -1.353 14.021 1 93.18 205 GLU A N 1
ATOM 1634 C CA . GLU A 1 205 ? -16.574 -1.435 14.899 1 93.18 205 GLU A CA 1
ATOM 1635 C C . GLU A 1 205 ? -15.777 -0.134 14.88 1 93.18 205 GLU A C 1
ATOM 1637 O O . GLU A 1 205 ? -14.963 0.115 15.772 1 93.18 205 GLU A O 1
ATOM 1642 N N . PHE A 1 206 ? -16.104 0.718 13.907 1 95.45 206 PHE A N 1
ATOM 1643 C CA . PHE A 1 206 ? -15.343 1.954 13.773 1 95.45 206 PHE A CA 1
ATOM 1644 C C . PHE A 1 206 ? -16.21 3.162 14.108 1 95.45 206 PHE A C 1
ATOM 1646 O O . PHE A 1 206 ? -15.926 4.278 13.666 1 95.45 206 PHE A O 1
ATOM 1653 N N . GLU A 1 207 ? -17.226 2.973 14.887 1 92.87 207 GLU A N 1
ATOM 1654 C CA . GLU A 1 207 ? -18.198 4.016 15.2 1 92.87 207 GLU A CA 1
ATOM 1655 C C . GLU A 1 207 ? -17.555 5.149 15.994 1 92.87 207 GLU A C 1
ATOM 1657 O O . GLU A 1 207 ? -18.067 6.27 16.011 1 92.87 207 GLU A O 1
ATOM 1662 N N . ASN A 1 208 ? -16.419 4.875 16.634 1 94.13 208 ASN A N 1
ATOM 1663 C CA . ASN A 1 208 ? -15.773 5.879 17.472 1 94.13 208 ASN A CA 1
ATOM 1664 C C . ASN A 1 208 ? -14.763 6.705 16.679 1 94.13 208 ASN A C 1
ATOM 1666 O O . ASN A 1 208 ? -14.093 7.576 17.237 1 94.13 208 ASN A O 1
ATOM 1670 N N . ALA A 1 209 ? -14.66 6.436 15.408 1 96.72 209 ALA A N 1
ATOM 1671 C CA . ALA A 1 209 ? -13.759 7.232 14.578 1 96.72 209 ALA A CA 1
ATOM 1672 C C . ALA A 1 209 ? -14.244 8.675 14.471 1 96.72 209 ALA A C 1
ATOM 1674 O O . ALA A 1 209 ? -15.45 8.93 14.428 1 96.72 209 ALA A O 1
ATOM 1675 N N . ILE A 1 210 ? -13.302 9.596 14.366 1 96.96 210 ILE A N 1
ATOM 1676 C CA . ILE A 1 210 ? -13.7 10.999 14.319 1 96.96 210 ILE A CA 1
ATOM 1677 C C . ILE A 1 210 ? -13.328 11.595 12.963 1 96.96 210 ILE A C 1
ATOM 1679 O O . ILE A 1 210 ? -13.723 12.719 12.643 1 96.96 210 ILE A O 1
ATOM 1683 N N . ALA A 1 211 ? -12.559 10.821 12.166 1 97.81 211 ALA A N 1
ATOM 1684 C CA . ALA A 1 211 ? -12.224 11.217 10.801 1 97.81 211 ALA A CA 1
ATOM 1685 C C . ALA A 1 211 ? -11.949 9.997 9.927 1 97.81 211 ALA A C 1
ATOM 1687 O O . ALA A 1 211 ? -11.664 8.911 10.439 1 97.81 211 ALA A O 1
ATOM 1688 N N . ILE A 1 212 ? -12.081 10.176 8.646 1 98.34 212 ILE A N 1
ATOM 1689 C CA . ILE A 1 212 ? -11.856 9.115 7.67 1 98.34 212 ILE A CA 1
ATOM 1690 C C . ILE A 1 212 ? -11.032 9.654 6.503 1 98.34 212 ILE A C 1
ATOM 1692 O O . ILE A 1 212 ? -11.25 10.78 6.048 1 98.34 212 ILE A O 1
ATOM 1696 N N . ASP A 1 213 ? -9.987 8.953 6.149 1 98.64 213 ASP A N 1
ATOM 1697 C CA . ASP A 1 213 ? -9.135 9.375 5.041 1 98.64 213 ASP A CA 1
ATOM 1698 C C . ASP A 1 213 ? -8.694 8.179 4.2 1 98.64 213 ASP A C 1
ATOM 1700 O O . ASP A 1 213 ? -9.298 7.107 4.272 1 98.64 213 ASP A O 1
ATOM 1704 N N . MET A 1 214 ? -7.681 8.401 3.326 1 98.81 214 MET A N 1
ATOM 1705 C CA . MET A 1 214 ? -7.294 7.345 2.396 1 98.81 214 MET A CA 1
ATOM 1706 C C . MET A 1 214 ? -5.829 6.964 2.583 1 98.81 214 MET A C 1
ATOM 1708 O O . MET A 1 214 ? -5.299 6.133 1.843 1 98.81 214 MET A O 1
ATOM 1712 N N . GLU A 1 215 ? -5.099 7.602 3.599 1 98.87 215 GLU A N 1
ATOM 1713 C CA . GLU A 1 215 ? -3.653 7.404 3.58 1 98.87 215 GLU A CA 1
ATOM 1714 C C . GLU A 1 215 ? -3.127 7.039 4.965 1 98.87 215 GLU A C 1
ATOM 1716 O O . GLU A 1 215 ? -2.092 6.381 5.088 1 98.87 215 GLU A O 1
ATOM 1721 N N . SER A 1 216 ? -3.666 7.379 6.057 1 98.94 216 SER A N 1
ATOM 1722 C CA . SER A 1 216 ? -3.077 7.437 7.391 1 98.94 216 SER A CA 1
ATOM 1723 C C . SER A 1 216 ? -2.614 6.059 7.851 1 98.94 216 SER A C 1
ATOM 1725 O O . SER A 1 216 ? -1.474 5.897 8.293 1 98.94 216 SER A O 1
ATOM 1727 N N . ALA A 1 217 ? -3.47 5.074 7.688 1 98.94 217 ALA A N 1
ATOM 1728 C CA . ALA A 1 217 ? -3.15 3.746 8.206 1 98.94 217 ALA A CA 1
ATOM 1729 C C . ALA A 1 217 ? -1.973 3.133 7.453 1 98.94 217 ALA A C 1
ATOM 1731 O O . ALA A 1 217 ? -1.174 2.395 8.033 1 98.94 217 ALA A O 1
ATOM 1732 N N . ALA A 1 218 ? -1.897 3.441 6.159 1 98.96 218 ALA A N 1
ATOM 1733 C CA . ALA A 1 218 ? -0.792 2.914 5.362 1 98.96 218 ALA A CA 1
ATOM 1734 C C . ALA A 1 218 ? 0.547 3.453 5.855 1 98.96 218 ALA A C 1
ATOM 1736 O O . ALA A 1 218 ? 1.496 2.691 6.052 1 98.96 218 ALA A O 1
ATOM 1737 N N . MET A 1 219 ? 0.617 4.783 6.074 1 98.95 219 MET A N 1
ATOM 1738 C CA . MET A 1 219 ? 1.842 5.378 6.602 1 98.95 219 MET A CA 1
ATOM 1739 C C . MET A 1 219 ? 2.173 4.81 7.978 1 98.95 219 MET A C 1
ATOM 1741 O O . MET A 1 219 ? 3.328 4.483 8.257 1 98.95 219 MET A O 1
ATOM 1745 N N . ALA A 1 220 ? 1.174 4.678 8.816 1 98.97 220 ALA A N 1
ATOM 1746 C CA . ALA A 1 220 ? 1.36 4.202 10.184 1 98.97 220 ALA A CA 1
ATOM 1747 C C . ALA A 1 220 ? 1.898 2.775 10.2 1 98.97 220 ALA A C 1
ATOM 1749 O O . ALA A 1 220 ? 2.757 2.438 11.018 1 98.97 220 ALA A O 1
ATOM 1750 N N . GLN A 1 221 ? 1.367 1.969 9.328 1 98.94 221 GLN A N 1
ATOM 1751 C CA . GLN A 1 221 ? 1.814 0.583 9.253 1 98.94 221 GLN A CA 1
ATOM 1752 C C . GLN A 1 221 ? 3.294 0.501 8.888 1 98.94 221 GLN A C 1
ATOM 1754 O O . GLN A 1 221 ? 4.039 -0.29 9.469 1 98.94 221 GLN A O 1
ATOM 1759 N N . VAL A 1 222 ? 3.705 1.317 7.919 1 98.93 222 VAL A N 1
ATOM 1760 C CA . VAL A 1 222 ? 5.111 1.346 7.53 1 98.93 222 VAL A CA 1
ATOM 1761 C C . VAL A 1 222 ? 5.958 1.862 8.691 1 98.93 222 VAL A C 1
ATOM 1763 O O . VAL A 1 222 ? 6.975 1.259 9.042 1 98.93 222 VAL A O 1
ATOM 1766 N N . ALA A 1 223 ? 5.547 2.946 9.279 1 98.92 223 ALA A N 1
ATOM 1767 C CA . ALA A 1 223 ? 6.287 3.544 10.387 1 98.92 223 ALA A CA 1
ATOM 1768 C C . ALA A 1 223 ? 6.43 2.561 11.546 1 98.92 223 ALA A C 1
ATOM 1770 O O . ALA A 1 223 ? 7.514 2.417 12.116 1 98.92 223 ALA A O 1
ATOM 1771 N N . TYR A 1 224 ? 5.322 1.906 11.872 1 98.82 224 TYR A N 1
ATOM 1772 C CA . TYR A 1 224 ? 5.335 0.91 12.938 1 98.82 224 TYR A CA 1
ATOM 1773 C C . TYR A 1 224 ? 6.359 -0.181 12.651 1 98.82 224 TYR A C 1
ATOM 1775 O O . TYR A 1 224 ? 7.136 -0.559 13.531 1 98.82 224 TYR A O 1
ATOM 1783 N N . GLY A 1 225 ? 6.354 -0.664 11.452 1 98.66 225 GLY A N 1
ATOM 1784 C CA . GLY A 1 225 ? 7.273 -1.725 11.071 1 98.66 225 GLY A CA 1
ATOM 1785 C C . GLY A 1 225 ? 8.731 -1.34 11.24 1 98.66 225 GLY A C 1
ATOM 1786 O O . GLY A 1 225 ? 9.556 -2.168 11.632 1 98.66 225 GLY A O 1
ATOM 1787 N N . PHE A 1 226 ? 9.043 -0.118 10.987 1 98.62 226 PHE A N 1
ATOM 1788 C CA . PHE A 1 226 ? 10.436 0.313 11.006 1 98.62 226 PHE A CA 1
ATOM 1789 C C . PHE A 1 226 ? 10.749 1.077 12.287 1 98.62 226 PHE A C 1
ATOM 1791 O O . PHE A 1 226 ? 11.782 1.742 12.383 1 98.62 226 PHE A O 1
ATOM 1798 N N . LYS A 1 227 ? 9.824 1.089 13.22 1 98.25 227 LYS A N 1
ATOM 1799 C CA . LYS A 1 227 ? 10.007 1.645 14.558 1 98.25 227 LYS A CA 1
ATOM 1800 C C . LYS A 1 227 ? 10.275 3.146 14.498 1 98.25 227 LYS A C 1
ATOM 1802 O O . LYS A 1 227 ? 11.158 3.652 15.193 1 98.25 227 LYS A O 1
ATOM 1807 N N . ILE A 1 228 ? 9.609 3.781 13.64 1 98.8 228 ILE A N 1
ATOM 1808 C CA . ILE A 1 228 ? 9.757 5.228 13.522 1 98.8 228 ILE A CA 1
ATOM 1809 C C . ILE A 1 228 ? 8.551 5.923 14.15 1 98.8 228 ILE A C 1
ATOM 1811 O O . ILE A 1 228 ? 7.408 5.664 13.767 1 98.8 228 ILE A O 1
ATOM 1815 N N . PRO A 1 229 ? 8.758 6.786 15.124 1 98.82 229 PRO A N 1
ATOM 1816 C CA . PRO A 1 229 ? 7.641 7.543 15.694 1 98.82 229 PRO A CA 1
ATOM 1817 C C . PRO A 1 229 ? 6.882 8.353 14.646 1 98.82 229 PRO A C 1
ATOM 1819 O O . PRO A 1 229 ? 7.492 8.917 13.734 1 98.82 229 PRO A O 1
ATOM 1822 N N . PHE A 1 230 ? 5.571 8.385 14.821 1 98.91 230 PHE A N 1
ATOM 1823 C CA . PHE A 1 230 ? 4.783 9.095 13.821 1 98.91 230 PHE A CA 1
ATOM 1824 C C . PHE A 1 230 ? 3.592 9.794 14.465 1 98.91 230 PHE A C 1
ATOM 1826 O O . PHE A 1 230 ? 3.24 9.504 15.61 1 98.91 230 PHE A O 1
ATOM 1833 N N . ILE A 1 231 ? 3.008 10.703 13.678 1 98.9 231 ILE A N 1
ATOM 1834 C CA . ILE A 1 231 ? 1.745 11.35 14.016 1 98.9 231 ILE A CA 1
ATOM 1835 C C . ILE A 1 231 ? 1.002 11.732 12.738 1 98.9 231 ILE A C 1
ATOM 1837 O O . ILE A 1 231 ? 1.623 11.956 11.695 1 98.9 231 ILE A O 1
ATOM 1841 N N . ILE A 1 232 ? -0.301 11.714 12.838 1 98.93 232 ILE A N 1
ATOM 1842 C CA . ILE A 1 232 ? -1.164 12.093 11.724 1 98.93 232 ILE A CA 1
ATOM 1843 C C . ILE A 1 232 ? -1.92 13.374 12.07 1 98.93 232 ILE A C 1
ATOM 1845 O O . ILE A 1 232 ? -2.53 13.474 13.137 1 98.93 232 ILE A O 1
ATOM 1849 N N . ILE A 1 233 ? -1.843 14.325 11.183 1 98.9 233 ILE A N 1
ATOM 1850 C CA . ILE A 1 233 ? -2.508 15.614 11.343 1 98.9 233 ILE A CA 1
ATOM 1851 C C . ILE A 1 233 ? -3.362 15.909 10.112 1 98.9 233 ILE A C 1
ATOM 1853 O O . ILE A 1 233 ? -2.835 16.086 9.011 1 98.9 233 ILE A O 1
ATOM 1857 N N . ARG A 1 234 ? -4.656 16.01 10.279 1 98.8 234 ARG A N 1
ATOM 1858 C CA . ARG A 1 234 ? -5.587 16.153 9.164 1 98.8 234 ARG A CA 1
ATOM 1859 C C . ARG A 1 234 ? -6.459 17.392 9.333 1 98.8 234 ARG A C 1
ATOM 1861 O O . ARG A 1 234 ? -7.184 17.518 10.322 1 98.8 234 ARG A O 1
ATOM 1868 N N . GLY A 1 235 ? -6.357 18.345 8.39 1 98.82 235 GLY A N 1
ATOM 1869 C CA . GLY A 1 235 ? -7.385 19.371 8.326 1 98.82 235 GLY A CA 1
ATOM 1870 C C . GLY A 1 235 ? -8.708 18.857 7.791 1 98.82 235 GLY A C 1
ATOM 1871 O O . GLY A 1 235 ? -8.74 18.116 6.806 1 98.82 235 GLY A O 1
ATOM 1872 N N . ILE A 1 236 ? -9.798 19.22 8.393 1 98.59 236 ILE A N 1
ATOM 1873 C CA . ILE A 1 236 ? -11.111 18.728 7.989 1 98.59 236 ILE A CA 1
ATOM 1874 C C . ILE A 1 236 ? -11.613 19.524 6.786 1 98.59 236 ILE A C 1
ATOM 1876 O O . ILE A 1 236 ? -11.845 20.731 6.886 1 98.59 236 ILE A O 1
ATOM 1880 N N . SER A 1 237 ? -11.76 18.838 5.691 1 98.55 237 SER A N 1
ATOM 1881 C CA . SER A 1 237 ? -12.163 19.482 4.445 1 98.55 237 SER A CA 1
ATOM 1882 C C . SER A 1 237 ? -13.666 19.353 4.217 1 98.55 237 SER A C 1
ATOM 1884 O O . SER A 1 237 ? -14.254 20.132 3.464 1 98.55 237 SER A O 1
ATOM 1886 N N . ASP A 1 238 ? -14.26 18.356 4.843 1 98 238 ASP A N 1
ATOM 1887 C CA . ASP A 1 238 ? -15.68 18.049 4.701 1 98 238 ASP A CA 1
ATOM 1888 C C . ASP A 1 238 ? -16.165 17.154 5.839 1 98 238 ASP A C 1
ATOM 1890 O O . ASP A 1 238 ? -15.364 16.674 6.644 1 98 238 ASP A O 1
ATOM 1894 N N . ILE A 1 239 ? -17.467 17.087 5.939 1 97.18 239 ILE A N 1
ATOM 1895 C CA . ILE A 1 239 ? -18.115 16.232 6.927 1 97.18 239 ILE A CA 1
ATOM 1896 C C . ILE A 1 239 ? -18.858 15.1 6.222 1 97.18 239 ILE A C 1
ATOM 1898 O O . ILE A 1 239 ? -19.789 15.345 5.451 1 97.18 239 ILE A O 1
ATOM 1902 N N . VAL A 1 240 ? -18.45 13.895 6.541 1 96.14 240 VAL A N 1
ATOM 1903 C CA . VAL A 1 240 ? -18.896 12.739 5.769 1 96.14 240 VAL A CA 1
ATOM 1904 C C . VAL A 1 240 ? -20.403 12.558 5.935 1 96.14 240 VAL A C 1
ATOM 1906 O O . VAL A 1 240 ? -21.082 12.087 5.019 1 96.14 240 VAL A O 1
ATOM 1909 N N . ASN A 1 241 ? -20.959 12.995 7.018 1 93.65 241 ASN A N 1
ATOM 1910 C CA . ASN A 1 241 ? -22.379 12.867 7.328 1 93.65 241 ASN A CA 1
ATOM 1911 C C . ASN A 1 241 ? -23.23 13.765 6.435 1 93.65 241 ASN A C 1
ATOM 1913 O O . ASN A 1 241 ? -24.444 13.577 6.334 1 93.65 241 ASN A O 1
ATOM 1917 N N . ASN A 1 242 ? -22.586 14.733 5.812 1 93.76 242 ASN A N 1
ATOM 1918 C CA . ASN A 1 242 ? -23.303 15.705 4.993 1 93.76 242 ASN A CA 1
ATOM 1919 C C . ASN A 1 242 ? -23.431 15.232 3.547 1 93.76 242 ASN A C 1
ATOM 1921 O O . ASN A 1 242 ? -22.476 14.706 2.975 1 93.76 242 ASN A O 1
ATOM 1925 N N . GLU A 1 243 ? -24.512 15.47 2.877 1 91.98 243 GLU A N 1
ATOM 1926 C CA . GLU A 1 243 ? -24.777 15.042 1.507 1 91.98 243 GLU A CA 1
ATOM 1927 C C . GLU A 1 243 ? -23.859 15.755 0.518 1 91.98 243 GLU A C 1
ATOM 1929 O O . GLU A 1 243 ? -23.535 15.21 -0.54 1 91.98 243 GLU A O 1
ATOM 1934 N N . ASN A 1 244 ? -23.346 16.918 0.858 1 92.28 244 ASN A N 1
ATOM 1935 C CA . ASN A 1 244 ? -22.549 17.717 -0.067 1 92.28 244 ASN A CA 1
ATOM 1936 C C . ASN A 1 244 ? -21.058 17.612 0.243 1 92.28 244 ASN A C 1
ATOM 1938 O O . ASN A 1 244 ? -20.286 18.514 -0.088 1 92.28 244 ASN A O 1
ATOM 1942 N N . ASN A 1 245 ? -20.69 16.559 0.84 1 93.99 245 ASN A N 1
ATOM 1943 C CA . ASN A 1 245 ? -19.312 16.511 1.317 1 93.99 245 ASN A CA 1
ATOM 1944 C C . ASN A 1 245 ? -18.318 16.518 0.159 1 93.99 245 ASN A C 1
ATOM 1946 O O . ASN A 1 245 ? -17.21 17.041 0.29 1 93.99 245 ASN A O 1
ATOM 1950 N N . TYR A 1 246 ? -18.65 15.968 -0.979 1 94.71 246 TYR A N 1
ATOM 1951 C CA . TYR A 1 246 ? -17.779 16.005 -2.148 1 94.71 246 TYR A CA 1
ATOM 1952 C C . TYR A 1 246 ? -17.52 17.44 -2.591 1 94.71 246 TYR A C 1
ATOM 1954 O O . TYR A 1 246 ? -16.376 17.818 -2.855 1 94.71 246 TYR A O 1
ATOM 1962 N N . ASP A 1 247 ? -18.555 18.25 -2.689 1 95.89 247 ASP A N 1
ATOM 1963 C CA . ASP A 1 247 ? -18.421 19.654 -3.065 1 95.89 247 ASP A CA 1
ATOM 1964 C C . ASP A 1 247 ? -17.626 20.43 -2.017 1 95.89 247 ASP A C 1
ATOM 1966 O O . ASP A 1 247 ? -16.815 21.293 -2.359 1 95.89 247 ASP A O 1
ATOM 1970 N N . ASP A 1 248 ? -17.915 20.111 -0.802 1 96.94 248 ASP A N 1
ATOM 1971 C CA . ASP A 1 248 ? -17.187 20.76 0.284 1 96.94 248 ASP A CA 1
ATOM 1972 C C . ASP A 1 248 ? -15.694 20.448 0.207 1 96.94 248 ASP A C 1
ATOM 1974 O O . ASP A 1 248 ? -14.859 21.337 0.388 1 96.94 248 ASP A O 1
ATOM 1978 N N . TYR A 1 249 ? -15.38 19.22 -0.077 1 97.21 249 TYR A N 1
ATOM 1979 C CA . TYR A 1 249 ? -13.981 18.837 -0.234 1 97.21 249 TYR A CA 1
ATOM 1980 C C . TYR A 1 249 ? -13.282 19.729 -1.252 1 97.21 249 TYR A C 1
ATOM 1982 O O . TYR A 1 249 ? -12.222 20.293 -0.968 1 97.21 249 TYR A O 1
ATOM 1990 N N . LYS A 1 250 ? -13.849 19.871 -2.393 1 96.77 250 LYS A N 1
ATOM 1991 C CA . LYS A 1 250 ? -13.256 20.678 -3.455 1 96.77 250 LYS A CA 1
ATOM 1992 C C . LYS A 1 250 ? -13.111 22.135 -3.023 1 96.77 250 LYS A C 1
ATOM 1994 O O . LYS A 1 250 ? -12.071 22.755 -3.252 1 96.77 250 LYS A O 1
ATOM 1999 N N . LYS A 1 251 ? -14.133 22.597 -2.349 1 97.66 251 LYS A N 1
ATOM 2000 C CA . LYS A 1 251 ? -14.207 24.003 -1.964 1 97.66 251 LYS A CA 1
ATOM 2001 C C . LYS A 1 251 ? -13.208 24.322 -0.854 1 97.66 251 LYS A C 1
ATOM 2003 O O . LYS A 1 251 ? -12.617 25.403 -0.836 1 97.66 251 LYS A O 1
ATOM 2008 N N . PHE A 1 252 ? -12.965 23.375 0.041 1 98.24 252 PHE A N 1
ATOM 2009 C CA . PHE A 1 252 ? -12.271 23.743 1.269 1 98.24 252 PHE A CA 1
ATOM 2010 C C . PHE A 1 252 ? -10.936 23.016 1.375 1 98.24 252 PHE A C 1
ATOM 2012 O O . PHE A 1 252 ? -10.275 23.07 2.414 1 98.24 252 PHE A O 1
ATOM 2019 N N . LEU A 1 253 ? -10.526 22.372 0.313 1 98.4 253 LEU A N 1
ATOM 2020 C CA . LEU A 1 253 ? -9.268 21.633 0.293 1 98.4 253 LEU A CA 1
ATOM 2021 C C . LEU A 1 253 ? -8.106 22.525 0.718 1 98.4 253 LEU A C 1
ATOM 2023 O O . LEU A 1 253 ? -7.316 22.149 1.587 1 98.4 253 LEU A O 1
ATOM 2027 N N . LYS A 1 254 ? -8.001 23.67 0.173 1 97.82 254 LYS A N 1
ATOM 2028 C CA . LYS A 1 254 ? -6.885 24.564 0.467 1 97.82 254 LYS A CA 1
ATOM 2029 C C . LYS A 1 254 ? -6.909 25.013 1.925 1 97.82 254 LYS A C 1
ATOM 2031 O O . LYS A 1 254 ? -5.879 24.991 2.603 1 97.82 254 LYS A O 1
ATOM 2036 N N . LYS A 1 255 ? -8.08 25.432 2.384 1 97.99 255 LYS A N 1
ATOM 2037 C CA . LYS A 1 255 ? -8.226 25.881 3.766 1 97.99 255 LYS A CA 1
ATOM 2038 C C . LYS A 1 255 ? -7.847 24.774 4.746 1 97.99 255 LYS A C 1
ATOM 2040 O O . LYS A 1 255 ? -7.112 25.013 5.707 1 97.99 255 LYS A O 1
ATOM 2045 N N . ALA A 1 256 ? -8.377 23.611 4.514 1 98.68 256 ALA A N 1
ATOM 2046 C CA . ALA A 1 256 ? -8.101 22.468 5.38 1 98.68 256 ALA A CA 1
ATOM 2047 C C . ALA A 1 256 ? -6.618 22.11 5.36 1 98.68 256 ALA A C 1
ATOM 2049 O O . ALA A 1 256 ? -6.031 21.809 6.402 1 98.68 256 ALA A O 1
ATOM 2050 N N . SER A 1 257 ? -6.023 22.151 4.174 1 98.7 257 SER A N 1
ATOM 2051 C CA . SER A 1 257 ? -4.597 21.87 4.039 1 98.7 257 SER A CA 1
ATOM 2052 C C . SER A 1 257 ? -3.759 22.889 4.803 1 98.7 257 SER A C 1
ATOM 2054 O O . SER A 1 257 ? -2.77 22.531 5.446 1 98.7 257 SER A O 1
ATOM 2056 N N . SER A 1 258 ? -4.137 24.1 4.745 1 98.45 258 SER A N 1
ATOM 2057 C CA . SER A 1 258 ? -3.431 25.166 5.45 1 98.45 258 SER A CA 1
ATOM 2058 C C . SER A 1 258 ? -3.511 24.977 6.961 1 98.45 258 SER A C 1
ATOM 2060 O O . SER A 1 258 ? -2.534 25.215 7.674 1 98.45 258 SER A O 1
ATOM 2062 N N . SER A 1 259 ? -4.685 24.584 7.466 1 98.63 259 SER A N 1
ATOM 2063 C CA . SER A 1 259 ? -4.854 24.34 8.895 1 98.63 259 SER A CA 1
ATOM 2064 C C . SER A 1 259 ? -3.92 23.238 9.383 1 98.63 259 SER A C 1
ATOM 2066 O O . SER A 1 259 ? -3.28 23.376 10.427 1 98.63 259 SER A O 1
ATOM 2068 N N . SER A 1 260 ? -3.873 22.166 8.642 1 98.63 260 SER A N 1
ATOM 2069 C CA . SER A 1 260 ? -2.971 21.071 8.984 1 98.63 260 SER A CA 1
ATOM 2070 C C . SER A 1 260 ? -1.517 21.531 8.981 1 98.63 260 SER A C 1
ATOM 2072 O O . SER A 1 260 ? -0.745 21.174 9.873 1 98.63 260 SER A O 1
ATOM 2074 N N . ALA A 1 261 ? -1.118 22.314 7.992 1 98.66 261 ALA A N 1
ATOM 2075 C CA . ALA A 1 261 ? 0.253 22.804 7.87 1 98.66 261 ALA A CA 1
ATOM 2076 C C . ALA A 1 261 ? 0.632 23.677 9.062 1 98.66 261 ALA A C 1
ATOM 2078 O O . ALA A 1 261 ? 1.761 23.609 9.555 1 98.66 261 ALA A O 1
ATOM 2079 N N . LYS A 1 262 ? -0.274 24.487 9.529 1 98.54 262 LYS A N 1
ATOM 2080 C CA . LYS A 1 262 ? -0.019 25.352 10.677 1 98.54 262 LYS A CA 1
ATOM 2081 C C . LYS A 1 262 ? 0.262 24.531 11.933 1 98.54 262 LYS A C 1
ATOM 2083 O O . LYS A 1 262 ? 1.161 24.862 12.709 1 98.54 262 LYS A O 1
ATOM 2088 N N . ILE A 1 263 ? -0.5 23.502 12.135 1 98.74 263 ILE A N 1
ATOM 2089 C CA . ILE A 1 263 ? -0.28 22.64 13.291 1 98.74 263 ILE A CA 1
ATOM 2090 C C . ILE A 1 263 ? 1.073 21.943 13.164 1 98.74 263 ILE A C 1
ATOM 2092 O O . ILE A 1 263 ? 1.808 21.817 14.147 1 98.74 263 ILE A O 1
ATOM 2096 N N . VAL A 1 264 ? 1.444 21.467 11.95 1 98.75 264 VAL A N 1
ATOM 2097 C CA . VAL A 1 264 ? 2.724 20.812 11.704 1 98.75 264 VAL A CA 1
ATOM 2098 C C . VAL A 1 264 ? 3.867 21.765 12.046 1 98.75 264 VAL A C 1
ATOM 2100 O O . VAL A 1 264 ? 4.83 21.376 12.711 1 98.75 264 VAL A O 1
ATOM 2103 N N . GLU A 1 265 ? 3.762 22.988 11.597 1 98.65 265 GLU A N 1
ATOM 2104 C CA . GLU A 1 265 ? 4.785 23.992 11.874 1 98.65 265 GLU A CA 1
ATOM 2105 C C . GLU A 1 265 ? 5.008 24.153 13.375 1 98.65 265 GLU A C 1
ATOM 2107 O O . GLU A 1 265 ? 6.148 24.133 13.844 1 98.65 265 GLU A O 1
ATOM 2112 N N . ASN A 1 266 ? 3.937 24.3 14.082 1 98.45 266 ASN A N 1
ATOM 2113 C CA . ASN A 1 266 ? 4.031 24.522 15.521 1 98.45 266 ASN A CA 1
ATOM 2114 C C . ASN A 1 266 ? 4.527 23.275 16.249 1 98.45 266 ASN A C 1
ATOM 2116 O O . ASN A 1 266 ? 5.243 23.378 17.247 1 98.45 266 ASN A O 1
ATOM 2120 N N . LEU A 1 267 ? 4.124 22.06 15.774 1 98.61 267 LEU A N 1
ATOM 2121 C CA . LEU A 1 267 ? 4.616 20.818 16.361 1 98.61 267 LEU A CA 1
ATOM 2122 C C . LEU A 1 267 ? 6.134 20.724 16.239 1 98.61 267 LEU A C 1
ATOM 2124 O O . LEU A 1 267 ? 6.82 20.413 17.215 1 98.61 267 LEU A O 1
ATOM 2128 N N . ILE A 1 268 ? 6.647 21.011 15.056 1 98.19 268 ILE A N 1
ATOM 2129 C CA . ILE A 1 268 ? 8.077 20.879 14.802 1 98.19 268 ILE A CA 1
ATOM 2130 C C . ILE A 1 268 ? 8.847 21.887 15.653 1 98.19 268 ILE A C 1
ATOM 2132 O O . ILE A 1 268 ? 9.937 21.587 16.147 1 98.19 268 ILE A O 1
ATOM 2136 N N . LYS A 1 269 ? 8.261 23.064 15.919 1 96.36 269 LYS A N 1
ATOM 2137 C CA . LYS A 1 269 ? 8.875 24.066 16.786 1 96.36 269 LYS A CA 1
ATOM 2138 C C . LYS A 1 269 ? 9.015 23.546 18.214 1 96.36 269 LYS A C 1
ATOM 2140 O O . LYS A 1 269 ? 9.914 23.963 18.947 1 96.36 269 LYS A O 1
ATOM 2145 N N . LEU A 1 270 ? 8.139 22.631 18.562 1 96.57 270 LEU A N 1
ATOM 2146 C CA . LEU A 1 270 ? 8.129 22.105 19.922 1 96.57 270 LEU A CA 1
ATOM 2147 C C . LEU A 1 270 ? 9.008 20.863 20.032 1 96.57 270 LEU A C 1
ATOM 2149 O O . LEU A 1 270 ? 9.195 20.324 21.125 1 96.57 270 LEU A O 1
ATOM 2153 N N . MET A 1 271 ? 9.512 20.316 18.949 1 95.45 271 MET A N 1
ATOM 2154 C CA . MET A 1 271 ? 10.331 19.108 18.918 1 95.45 271 MET A CA 1
ATOM 2155 C C . MET A 1 271 ? 11.803 19.442 19.135 1 95.45 271 MET A C 1
ATOM 2157 O O . MET A 1 271 ? 12.538 18.662 19.744 1 95.45 271 MET A O 1
ATOM 2161 N N . MET B 1 1 ? 87.921 50.12 -15.021 1 18.76 1 MET B N 1
ATOM 2162 C CA . MET B 1 1 ? 87.745 48.931 -15.85 1 18.76 1 MET B CA 1
ATOM 2163 C C . MET B 1 1 ? 87.096 47.804 -15.054 1 18.76 1 MET B C 1
ATOM 2165 O O . MET B 1 1 ? 86.2 47.122 -15.554 1 18.76 1 MET B O 1
ATOM 2169 N N . LYS B 1 2 ? 87.73 47.215 -13.94 1 20.35 2 LYS B N 1
ATOM 2170 C CA . LYS B 1 2 ? 87.783 45.793 -13.611 1 20.35 2 LYS B CA 1
ATOM 2171 C C . LYS B 1 2 ? 86.606 45.389 -12.728 1 20.35 2 LYS B C 1
ATOM 2173 O O . LYS B 1 2 ? 86.576 44.278 -12.194 1 20.35 2 LYS B O 1
ATOM 2178 N N . ILE B 1 3 ? 85.741 46.279 -12.163 1 21.23 3 ILE B N 1
ATOM 2179 C CA . ILE B 1 3 ? 84.775 46.121 -11.082 1 21.23 3 ILE B CA 1
ATOM 2180 C C . ILE B 1 3 ? 83.572 45.321 -11.578 1 21.23 3 ILE B C 1
ATOM 2182 O O . ILE B 1 3 ? 82.606 45.12 -10.839 1 21.23 3 ILE B O 1
ATOM 2186 N N . LYS B 1 4 ? 83.267 45.191 -12.954 1 23.65 4 LYS B N 1
ATOM 2187 C CA . LYS B 1 4 ? 82.022 44.884 -13.653 1 23.65 4 LYS B CA 1
ATOM 2188 C C . LYS B 1 4 ? 81.665 43.407 -13.516 1 23.65 4 LYS B C 1
ATOM 2190 O O . LYS B 1 4 ? 80.671 42.948 -14.082 1 23.65 4 LYS B O 1
ATOM 2195 N N . ASN B 1 5 ? 82.609 42.431 -13.092 1 21.5 5 ASN B N 1
ATOM 2196 C CA . ASN B 1 5 ? 82.561 41.051 -13.564 1 21.5 5 ASN B CA 1
ATOM 2197 C C . ASN B 1 5 ? 81.548 40.225 -12.777 1 21.5 5 ASN B C 1
ATOM 2199 O O . ASN B 1 5 ? 81.337 39.048 -13.074 1 21.5 5 ASN B O 1
ATOM 2203 N N . ILE B 1 6 ? 81.146 40.451 -11.413 1 23.7 6 ILE B N 1
ATOM 2204 C CA . ILE B 1 6 ? 80.846 39.366 -10.485 1 23.7 6 ILE B CA 1
ATOM 2205 C C . ILE B 1 6 ? 79.394 38.927 -10.657 1 23.7 6 ILE B C 1
ATOM 2207 O O . ILE B 1 6 ? 78.865 38.173 -9.836 1 23.7 6 ILE B O 1
ATOM 2211 N N . ALA B 1 7 ? 78.425 39.483 -11.462 1 24.64 7 ALA B N 1
ATOM 2212 C CA . ALA B 1 7 ? 76.969 39.435 -11.352 1 24.64 7 ALA B CA 1
ATOM 2213 C C . ALA B 1 7 ? 76.429 38.08 -11.8 1 24.64 7 ALA B C 1
ATOM 2215 O O . ALA B 1 7 ? 75.234 37.807 -11.667 1 24.64 7 ALA B O 1
ATOM 2216 N N . ASN B 1 8 ? 77.097 37.177 -12.591 1 21.57 8 ASN B N 1
ATOM 2217 C CA . ASN B 1 8 ? 76.443 36.275 -13.533 1 21.57 8 ASN B CA 1
ATOM 2218 C C . ASN B 1 8 ? 75.838 35.066 -12.824 1 21.57 8 ASN B C 1
ATOM 2220 O O . ASN B 1 8 ? 75.206 34.221 -13.46 1 21.57 8 ASN B O 1
ATOM 2224 N N . ILE B 1 9 ? 76.256 34.483 -11.613 1 22.53 9 ILE B N 1
ATOM 2225 C CA . ILE B 1 9 ? 76.287 33.034 -11.444 1 22.53 9 ILE B CA 1
ATOM 2226 C C . ILE B 1 9 ? 74.908 32.535 -11.019 1 22.53 9 ILE B C 1
ATOM 2228 O O . ILE B 1 9 ? 74.612 31.342 -11.128 1 22.53 9 ILE B O 1
ATOM 2232 N N . LEU B 1 10 ? 73.917 33.254 -10.36 1 23.15 10 LEU B N 1
ATOM 2233 C CA . LEU B 1 10 ? 73.007 32.658 -9.389 1 23.15 10 LEU B CA 1
ATOM 2234 C C . LEU B 1 10 ? 71.836 31.977 -10.089 1 23.15 10 LEU B C 1
ATOM 2236 O O . LEU B 1 10 ? 70.953 31.42 -9.432 1 23.15 10 LEU B O 1
ATOM 2240 N N . ILE B 1 11 ? 71.52 31.975 -11.432 1 24.19 11 ILE B N 1
ATOM 2241 C CA . ILE B 1 11 ? 70.151 31.865 -11.923 1 24.19 11 ILE B CA 1
ATOM 2242 C C . ILE B 1 11 ? 69.745 30.394 -11.995 1 24.19 11 ILE B C 1
ATOM 2244 O O . ILE B 1 11 ? 68.598 30.076 -12.316 1 24.19 11 ILE B O 1
ATOM 2248 N N . PHE B 1 12 ? 70.591 29.351 -11.861 1 23.12 12 PHE B N 1
ATOM 2249 C CA . PHE B 1 12 ? 70.285 28.159 -12.643 1 23.12 12 PHE B CA 1
ATOM 2250 C C . PHE B 1 12 ? 69.194 27.335 -11.97 1 23.12 12 PHE B C 1
ATOM 2252 O O . PHE B 1 12 ? 68.496 26.563 -12.63 1 23.12 12 PHE B O 1
ATOM 2259 N N . PHE B 1 13 ? 69.162 27.071 -10.634 1 25.5 13 PHE B N 1
ATOM 2260 C CA . PHE B 1 13 ? 68.823 25.718 -10.21 1 25.5 13 PHE B CA 1
ATOM 2261 C C . PHE B 1 13 ? 67.312 25.524 -10.176 1 25.5 13 PHE B C 1
ATOM 2263 O O . PHE B 1 13 ? 66.819 24.538 -9.624 1 25.5 13 PHE B O 1
ATOM 2270 N N . LEU B 1 14 ? 66.397 26.47 -10.504 1 23.72 14 LEU B N 1
ATOM 2271 C CA . LEU B 1 14 ? 65.049 26.372 -9.953 1 23.72 14 LEU B CA 1
ATOM 2272 C C . LEU B 1 14 ? 64.229 25.33 -10.706 1 23.72 14 LEU B C 1
ATOM 2274 O O . LEU B 1 14 ? 63.087 25.048 -10.337 1 23.72 14 LEU B O 1
ATOM 2278 N N . SER B 1 15 ? 64.591 24.805 -11.897 1 23.19 15 SER B N 1
ATOM 2279 C CA . SER B 1 15 ? 63.499 24.408 -12.779 1 23.19 15 SER B CA 1
ATOM 2280 C C . SER B 1 15 ? 62.891 23.079 -12.344 1 23.19 15 SER B C 1
ATOM 2282 O O . SER B 1 15 ? 61.872 22.648 -12.887 1 23.19 15 SER B O 1
ATOM 2284 N N . ILE B 1 16 ? 63.614 22.176 -11.636 1 24.37 16 ILE B N 1
ATOM 2285 C CA . ILE B 1 16 ? 63.345 20.782 -11.97 1 24.37 16 ILE B CA 1
ATOM 2286 C C . ILE B 1 16 ? 62.026 20.345 -11.337 1 24.37 16 ILE B C 1
ATOM 2288 O O . ILE B 1 16 ? 61.444 19.334 -11.737 1 24.37 16 ILE B O 1
ATOM 2292 N N . VAL B 1 17 ? 61.616 20.878 -10.196 1 24.82 17 VAL B N 1
ATOM 2293 C CA . VAL B 1 17 ? 60.891 19.979 -9.304 1 24.82 17 VAL B CA 1
ATOM 2294 C C . VAL B 1 17 ? 59.465 19.784 -9.813 1 24.82 17 VAL B C 1
ATOM 2296 O O . VAL B 1 17 ? 58.674 19.061 -9.202 1 24.82 17 VAL B O 1
ATOM 2299 N N . LEU B 1 18 ? 58.962 20.563 -10.849 1 24.91 18 LEU B N 1
ATOM 2300 C CA . LEU B 1 18 ? 57.507 20.661 -10.816 1 24.91 18 LEU B CA 1
ATOM 2301 C C . LEU B 1 18 ? 56.864 19.367 -11.305 1 24.91 18 LEU B C 1
ATOM 2303 O O . LEU B 1 18 ? 55.64 19.225 -11.267 1 24.91 18 LEU B O 1
ATOM 2307 N N . ASN B 1 19 ? 57.574 18.585 -12.119 1 23.9 19 ASN B N 1
ATOM 2308 C CA . ASN B 1 19 ? 56.707 17.863 -13.044 1 23.9 19 ASN B CA 1
ATOM 2309 C C . ASN B 1 19 ? 55.934 16.753 -12.338 1 23.9 19 ASN B C 1
ATOM 2311 O O . ASN B 1 19 ? 55.074 16.109 -12.941 1 23.9 19 ASN B O 1
ATOM 2315 N N . SER B 1 20 ? 56.532 16.118 -11.34 1 25.41 20 SER B N 1
ATOM 2316 C CA . SER B 1 20 ? 56.133 14.717 -11.267 1 25.41 20 SER B CA 1
ATOM 2317 C C . SER B 1 20 ? 54.741 14.569 -10.664 1 25.41 20 SER B C 1
ATOM 2319 O O . SER B 1 20 ? 54.353 13.476 -10.244 1 25.41 20 SER B O 1
ATOM 2321 N N . TRP B 1 21 ? 54.076 15.614 -10.195 1 26.24 21 TRP B N 1
ATOM 2322 C CA . TRP B 1 21 ? 53.058 15.259 -9.212 1 26.24 21 TRP B CA 1
ATOM 2323 C C . TRP B 1 21 ? 51.918 14.484 -9.864 1 26.24 21 TRP B C 1
ATOM 2325 O O . TRP B 1 21 ? 51.095 13.879 -9.173 1 26.24 21 TRP B O 1
ATOM 2335 N N . GLY B 1 22 ? 51.625 14.766 -11.185 1 24.56 22 GLY B N 1
ATOM 2336 C CA . GLY B 1 22 ? 50.196 14.634 -11.417 1 24.56 22 GLY B CA 1
ATOM 2337 C C . GLY B 1 22 ? 49.733 13.191 -11.48 1 24.56 22 GLY B C 1
ATOM 2338 O O . GLY B 1 22 ? 48.634 12.907 -11.962 1 24.56 22 GLY B O 1
ATOM 2339 N N . ASN B 1 23 ? 50.638 12.248 -11.272 1 25.61 23 ASN B N 1
ATOM 2340 C CA . ASN B 1 23 ? 49.98 11.012 -11.682 1 25.61 23 ASN B CA 1
ATOM 2341 C C . ASN B 1 23 ? 48.781 10.694 -10.794 1 25.61 23 ASN B C 1
ATOM 2343 O O . ASN B 1 23 ? 48.947 10.302 -9.637 1 25.61 23 ASN B O 1
ATOM 2347 N N . GLU B 1 24 ? 47.718 11.49 -10.786 1 26.41 24 GLU B N 1
ATOM 2348 C CA . GLU B 1 24 ? 46.506 11.029 -10.115 1 26.41 24 GLU B CA 1
ATOM 2349 C C . GLU B 1 24 ? 46.147 9.608 -10.542 1 26.41 24 GLU B C 1
ATOM 2351 O O . GLU B 1 24 ? 45.876 9.358 -11.719 1 26.41 24 GLU B O 1
ATOM 2356 N N . SER B 1 25 ? 46.865 8.635 -10.126 1 26.32 25 SER B N 1
ATOM 2357 C CA . SER B 1 25 ? 46.281 7.336 -10.446 1 26.32 25 SER B CA 1
ATOM 2358 C C . SER B 1 25 ? 44.791 7.305 -10.125 1 26.32 25 SER B C 1
ATOM 2360 O O . SER B 1 25 ? 44.384 7.64 -9.011 1 26.32 25 SER B O 1
ATOM 2362 N N . LYS B 1 26 ? 43.969 7.368 -11.145 1 29.43 26 LYS B N 1
ATOM 2363 C CA . LYS B 1 26 ? 42.55 7.026 -11.108 1 29.43 26 LYS B CA 1
ATOM 2364 C C . LYS B 1 26 ? 42.309 5.772 -10.273 1 29.43 26 LYS B C 1
ATOM 2366 O O . LYS B 1 26 ? 42.825 4.699 -10.591 1 29.43 26 LYS B O 1
ATOM 2371 N N . ILE B 1 27 ? 42.228 5.902 -9.001 1 30.5 27 ILE B N 1
ATOM 2372 C CA . ILE B 1 27 ? 41.634 4.79 -8.267 1 30.5 27 ILE B CA 1
ATOM 2373 C C . ILE B 1 27 ? 40.533 4.147 -9.107 1 30.5 27 ILE B C 1
ATOM 2375 O O . ILE B 1 27 ? 39.573 4.814 -9.5 1 30.5 27 ILE B O 1
ATOM 2379 N N . ASN B 1 28 ? 40.862 3.263 -9.953 1 29.45 28 ASN B N 1
ATOM 2380 C CA . ASN B 1 28 ? 39.854 2.383 -10.536 1 29.45 28 ASN B CA 1
ATOM 2381 C C . ASN B 1 28 ? 38.749 2.057 -9.535 1 29.45 28 ASN B C 1
ATOM 2383 O O . ASN B 1 28 ? 38.997 1.402 -8.521 1 29.45 28 ASN B O 1
ATOM 2387 N N . THR B 1 29 ? 37.885 2.951 -9.219 1 33.52 29 THR B N 1
ATOM 2388 C CA . THR B 1 29 ? 36.691 2.462 -8.537 1 33.52 29 THR B CA 1
ATOM 2389 C C . THR B 1 29 ? 36.286 1.091 -9.072 1 33.52 29 THR B C 1
ATOM 2391 O O . THR B 1 29 ? 36.208 0.892 -10.286 1 33.52 29 THR B O 1
ATOM 2394 N N . PRO B 1 30 ? 36.575 0.03 -8.454 1 33.51 30 PRO B N 1
ATOM 2395 C CA . PRO B 1 30 ? 36.007 -1.207 -8.996 1 33.51 30 PRO B CA 1
ATOM 2396 C C . PRO B 1 30 ? 34.699 -0.975 -9.75 1 33.51 30 PRO B C 1
ATOM 2398 O O . PRO B 1 30 ? 33.95 -0.052 -9.423 1 33.51 30 PRO B O 1
ATOM 2401 N N . ASN B 1 31 ? 34.611 -1.169 -11.023 1 35.5 31 ASN B N 1
ATOM 2402 C CA . ASN B 1 31 ? 33.424 -1.267 -11.866 1 35.5 31 ASN B CA 1
ATOM 2403 C C . ASN B 1 31 ? 32.223 -1.792 -11.085 1 35.5 31 ASN B C 1
ATOM 2405 O O . ASN B 1 31 ? 32.243 -2.922 -10.593 1 35.5 31 ASN B O 1
ATOM 2409 N N . GLU B 1 32 ? 31.515 -1.159 -10.256 1 38.19 32 GLU B N 1
ATOM 2410 C CA . GLU B 1 32 ? 30.201 -1.601 -9.799 1 38.19 32 GLU B CA 1
ATOM 2411 C C . GLU B 1 32 ? 29.539 -2.516 -10.826 1 38.19 32 GLU B C 1
ATOM 2413 O O . GLU B 1 32 ? 28.899 -2.042 -11.767 1 38.19 32 GLU B O 1
ATOM 2418 N N . ASN B 1 33 ? 30.099 -3.364 -11.513 1 40.97 33 ASN B N 1
ATOM 2419 C CA . ASN B 1 33 ? 29.427 -4.469 -12.188 1 40.97 33 ASN B CA 1
ATOM 2420 C C . ASN B 1 33 ? 28.127 -4.848 -11.485 1 40.97 33 ASN B C 1
ATOM 2422 O O . ASN B 1 33 ? 28.099 -5.783 -10.683 1 40.97 33 ASN B O 1
ATOM 2426 N N . SER B 1 34 ? 27.354 -3.98 -10.82 1 54.65 34 SER B N 1
ATOM 2427 C CA . SER B 1 34 ? 26.192 -4.068 -9.941 1 54.65 34 SER B CA 1
ATOM 2428 C C . SER B 1 34 ? 25.143 -5.02 -10.505 1 54.65 34 SER B C 1
ATOM 2430 O O . SER B 1 34 ? 24.52 -4.729 -11.529 1 54.65 34 SER B O 1
ATOM 2432 N N . GLN B 1 35 ? 25.275 -6.324 -10.397 1 77.69 35 GLN B N 1
ATOM 2433 C CA . GLN B 1 35 ? 24.442 -7.442 -10.829 1 77.69 35 GLN B CA 1
ATOM 2434 C C . GLN B 1 35 ? 22.969 -7.177 -10.534 1 77.69 35 GLN B C 1
ATOM 2436 O O . GLN B 1 35 ? 22.611 -6.811 -9.412 1 77.69 35 GLN B O 1
ATOM 2441 N N . SER B 1 36 ? 22.163 -7.199 -11.6 1 93.54 36 SER B N 1
ATOM 2442 C CA . SER B 1 36 ? 20.72 -7.007 -11.495 1 93.54 36 SER B CA 1
ATOM 2443 C C . SER B 1 36 ? 20.031 -8.267 -10.982 1 93.54 36 SER B C 1
ATOM 2445 O O . SER B 1 36 ? 20.541 -9.376 -11.158 1 93.54 36 SER B O 1
ATOM 2447 N N . ASN B 1 37 ? 19.081 -8.162 -10.125 1 98.32 37 ASN B N 1
ATOM 2448 C CA . ASN B 1 37 ? 18.367 -9.248 -9.463 1 98.32 37 ASN B CA 1
ATOM 2449 C C . ASN B 1 37 ? 16.937 -9.376 -9.98 1 98.32 37 ASN B C 1
ATOM 2451 O O . ASN B 1 37 ? 16.317 -8.38 -10.356 1 98.32 37 ASN B O 1
ATOM 2455 N N . ILE B 1 38 ? 16.488 -10.609 -10.049 1 98.84 38 ILE B N 1
ATOM 2456 C CA . ILE B 1 38 ? 15.052 -10.852 -10.139 1 98.84 38 ILE B CA 1
ATOM 2457 C C . ILE B 1 38 ? 14.449 -10.907 -8.738 1 98.84 38 ILE B C 1
ATOM 2459 O O . ILE B 1 38 ? 14.911 -11.67 -7.886 1 98.84 38 ILE B O 1
ATOM 2463 N N . LEU B 1 39 ? 13.535 -10.073 -8.479 1 98.94 39 LEU B N 1
ATOM 2464 C CA . LEU B 1 39 ? 12.831 -10.063 -7.201 1 98.94 39 LEU B CA 1
ATOM 2465 C C . LEU B 1 39 ? 11.567 -10.914 -7.27 1 98.94 39 LEU B C 1
ATOM 2467 O O . LEU B 1 39 ? 10.719 -10.705 -8.14 1 98.94 39 LEU B O 1
ATOM 2471 N N . ILE B 1 40 ? 11.468 -11.919 -6.421 1 98.96 40 ILE B N 1
ATOM 2472 C CA . ILE B 1 40 ? 10.267 -12.739 -6.307 1 98.96 40 ILE B CA 1
ATOM 2473 C C . ILE B 1 40 ? 9.588 -12.477 -4.965 1 98.96 40 ILE B C 1
ATOM 2475 O O . ILE B 1 40 ? 10.197 -12.662 -3.908 1 98.96 40 ILE B O 1
ATOM 2479 N N . ILE B 1 41 ? 8.347 -12.083 -4.986 1 98.91 41 ILE B N 1
ATOM 2480 C CA . ILE B 1 41 ? 7.655 -11.761 -3.743 1 98.91 41 ILE B CA 1
ATOM 2481 C C . ILE B 1 41 ? 6.41 -12.635 -3.604 1 98.91 41 ILE B C 1
ATOM 2483 O O . ILE B 1 41 ? 5.755 -12.955 -4.598 1 98.91 41 ILE B O 1
ATOM 2487 N N . SER B 1 42 ? 6.098 -13.015 -2.449 1 98.9 42 SER B N 1
ATOM 2488 C CA . SER B 1 42 ? 4.888 -13.721 -2.041 1 98.9 42 SER B CA 1
ATOM 2489 C C . SER B 1 42 ? 4.326 -13.151 -0.743 1 98.9 42 SER B C 1
ATOM 2491 O O . SER B 1 42 ? 5.03 -12.453 -0.009 1 98.9 42 SER B O 1
ATOM 2493 N N . ALA B 1 43 ? 3.092 -13.452 -0.493 1 98.61 43 ALA B N 1
ATOM 2494 C CA . ALA B 1 43 ? 2.435 -12.842 0.659 1 98.61 43 ALA B CA 1
ATOM 2495 C C . ALA B 1 43 ? 2.777 -13.588 1.945 1 98.61 43 ALA B C 1
ATOM 2497 O O . ALA B 1 43 ? 3.085 -12.97 2.966 1 98.61 43 ALA B O 1
ATOM 2498 N N . THR B 1 44 ? 2.751 -14.906 1.894 1 98.22 44 THR B N 1
ATOM 2499 C CA . THR B 1 44 ? 2.821 -15.676 3.131 1 98.22 44 THR B CA 1
ATOM 2500 C C . THR B 1 44 ? 4.078 -16.541 3.16 1 98.22 44 THR B C 1
ATOM 2502 O O . THR B 1 44 ? 4.707 -16.766 2.124 1 98.22 44 THR B O 1
ATOM 2505 N N . LYS B 1 45 ? 4.384 -17.031 4.303 1 97.26 45 LYS B N 1
ATOM 2506 C CA . LYS B 1 45 ? 5.519 -17.931 4.491 1 97.26 45 LYS B CA 1
ATOM 2507 C C . LYS B 1 45 ? 5.337 -19.219 3.693 1 97.26 45 LYS B C 1
ATOM 2509 O O . LYS B 1 45 ? 6.288 -19.72 3.089 1 97.26 45 LYS B O 1
ATOM 2514 N N . ALA B 1 46 ? 4.146 -19.751 3.68 1 97.7 46 ALA B N 1
ATOM 2515 C CA . ALA B 1 46 ? 3.859 -20.98 2.945 1 97.7 46 ALA B CA 1
ATOM 2516 C C . ALA B 1 46 ? 4.155 -20.812 1.458 1 97.7 46 ALA B C 1
ATOM 2518 O O . ALA B 1 46 ? 4.703 -21.715 0.821 1 97.7 46 ALA B O 1
ATOM 2519 N N . GLU B 1 47 ? 3.789 -19.679 0.953 1 98.67 47 GLU B N 1
ATOM 2520 C CA . GLU B 1 47 ? 3.992 -19.4 -0.465 1 98.67 47 GLU B CA 1
ATOM 2521 C C . GLU B 1 47 ? 5.474 -19.238 -0.789 1 98.67 47 GLU B C 1
ATOM 2523 O O . GLU B 1 47 ? 5.978 -19.844 -1.737 1 98.67 47 GLU B O 1
ATOM 2528 N N . ILE B 1 48 ? 6.18 -18.466 0.012 1 98.69 48 ILE B N 1
ATOM 2529 C CA . ILE B 1 48 ? 7.559 -18.129 -0.324 1 98.69 48 ILE B CA 1
ATOM 2530 C C . ILE B 1 48 ? 8.458 -19.343 -0.095 1 98.69 48 ILE B C 1
ATOM 2532 O O . ILE B 1 48 ? 9.489 -19.493 -0.755 1 98.69 48 ILE B O 1
ATOM 2536 N N . GLU B 1 49 ? 8.08 -20.165 0.794 1 98.29 49 GLU B N 1
ATOM 2537 C CA . GLU B 1 49 ? 8.847 -21.379 1.056 1 98.29 49 GLU B CA 1
ATOM 2538 C C . GLU B 1 49 ? 8.924 -22.263 -0.186 1 98.29 49 GLU B C 1
ATOM 2540 O O . GLU B 1 49 ? 9.959 -22.875 -0.456 1 98.29 49 GLU B O 1
ATOM 2545 N N . GLU B 1 50 ? 7.858 -22.384 -0.916 1 98.69 50 GLU B N 1
ATOM 2546 C CA . GLU B 1 50 ? 7.87 -23.171 -2.146 1 98.69 50 GLU B CA 1
ATOM 2547 C C . GLU B 1 50 ? 8.817 -22.566 -3.178 1 98.69 50 GLU B C 1
ATOM 2549 O O . GLU B 1 50 ? 9.459 -23.293 -3.94 1 98.69 50 GLU B O 1
ATOM 2554 N N . ILE B 1 51 ? 8.925 -21.224 -3.238 1 98.69 51 ILE B N 1
ATOM 2555 C CA . ILE B 1 51 ? 9.847 -20.531 -4.131 1 98.69 51 ILE B CA 1
ATOM 2556 C C . ILE B 1 51 ? 11.285 -20.779 -3.683 1 98.69 51 ILE B C 1
ATOM 2558 O O . ILE B 1 51 ? 12.158 -21.063 -4.506 1 98.69 51 ILE B O 1
ATOM 2562 N N . ASN B 1 52 ? 11.489 -20.668 -2.415 1 98.42 52 ASN B N 1
ATOM 2563 C CA . ASN B 1 52 ? 12.83 -20.802 -1.856 1 98.42 52 ASN B CA 1
ATOM 2564 C C . ASN B 1 52 ? 13.411 -22.188 -2.12 1 98.42 52 ASN B C 1
ATOM 2566 O O . ASN B 1 52 ? 14.631 -22.353 -2.181 1 98.42 52 ASN B O 1
ATOM 2570 N N . LYS B 1 53 ? 12.564 -23.18 -2.302 1 98.11 53 LYS B N 1
ATOM 2571 C CA . LYS B 1 53 ? 13.018 -24.542 -2.569 1 98.11 53 LYS B CA 1
ATOM 2572 C C . LYS B 1 53 ? 13.758 -24.624 -3.901 1 98.11 53 LYS B C 1
ATOM 2574 O O . LYS B 1 53 ? 14.589 -25.512 -4.102 1 98.11 53 LYS B O 1
ATOM 2579 N N . ILE B 1 54 ? 13.524 -23.721 -4.801 1 97.08 54 ILE B N 1
ATOM 2580 C CA . ILE B 1 54 ? 14.082 -23.86 -6.141 1 97.08 54 ILE B CA 1
ATOM 2581 C C . ILE B 1 54 ? 15.33 -22.99 -6.274 1 97.08 54 ILE B C 1
ATOM 2583 O O . ILE B 1 54 ? 15.995 -23.001 -7.313 1 97.08 54 ILE B O 1
ATOM 2587 N N . ILE B 1 55 ? 15.622 -22.19 -5.282 1 97.65 55 ILE B N 1
ATOM 2588 C CA . ILE B 1 55 ? 16.763 -21.281 -5.3 1 97.65 55 ILE B CA 1
ATOM 2589 C C . ILE B 1 55 ? 18.007 -22.003 -4.785 1 97.65 55 ILE B C 1
ATOM 2591 O O . ILE B 1 55 ? 17.941 -22.738 -3.796 1 97.65 55 ILE B O 1
ATOM 2595 N N . GLN B 1 56 ? 19.061 -21.796 -5.446 1 97.58 56 GLN B N 1
ATOM 2596 C CA . GLN B 1 56 ? 20.345 -22.392 -5.089 1 97.58 56 GLN B CA 1
ATOM 2597 C C . GLN B 1 56 ? 21.226 -21.394 -4.343 1 97.58 56 GLN B C 1
ATOM 2599 O O . GLN B 1 56 ? 21.058 -20.181 -4.485 1 97.58 56 GLN B O 1
ATOM 2604 N N . ASN B 1 57 ? 22.207 -21.897 -3.465 1 96.84 57 ASN B N 1
ATOM 2605 C CA . ASN B 1 57 ? 23.167 -21.084 -2.727 1 96.84 57 ASN B CA 1
ATOM 2606 C C . ASN B 1 57 ? 22.474 -19.972 -1.943 1 96.84 57 ASN B C 1
ATOM 2608 O O . ASN B 1 57 ? 22.878 -18.811 -2.017 1 96.84 57 ASN B O 1
ATOM 2612 N N . LYS B 1 58 ? 21.461 -20.394 -1.323 1 96.79 58 LYS B N 1
ATOM 2613 C CA . LYS B 1 58 ? 20.591 -19.432 -0.653 1 96.79 58 LYS B CA 1
ATOM 2614 C C . LYS B 1 58 ? 21.219 -18.935 0.646 1 96.79 58 LYS B C 1
ATOM 2616 O O . LYS B 1 58 ? 21.74 -19.727 1.433 1 96.79 58 LYS B O 1
ATOM 2621 N N . LYS B 1 59 ? 21.212 -17.631 0.842 1 97.85 59 LYS B N 1
ATOM 2622 C CA . LYS B 1 59 ? 21.569 -16.962 2.09 1 97.85 59 LYS B CA 1
ATOM 2623 C C . LYS B 1 59 ? 20.45 -16.035 2.556 1 97.85 59 LYS B C 1
ATOM 2625 O O . LYS B 1 59 ? 19.814 -15.363 1.741 1 97.85 59 LYS B O 1
ATOM 2630 N N . TYR B 1 60 ? 20.344 -16.076 3.798 1 97.8 60 TYR B N 1
ATOM 2631 C CA . TYR B 1 60 ? 19.328 -15.205 4.377 1 97.8 60 TYR B CA 1
ATOM 2632 C C . TYR B 1 60 ? 19.959 -13.953 4.973 1 97.8 60 TYR B C 1
ATOM 2634 O O . TYR B 1 60 ? 21.006 -14.025 5.621 1 97.8 60 TYR B O 1
ATOM 2642 N N . ILE B 1 61 ? 19.337 -12.826 4.654 1 97.68 61 ILE B N 1
ATOM 2643 C CA . ILE B 1 61 ? 19.762 -11.538 5.192 1 97.68 61 ILE B CA 1
ATOM 2644 C C . ILE B 1 61 ? 18.621 -10.911 5.99 1 97.68 61 ILE B C 1
ATOM 2646 O O . ILE B 1 61 ? 17.489 -10.831 5.507 1 97.68 61 ILE B O 1
ATOM 2650 N N . SER B 1 62 ? 18.909 -10.468 7.141 1 97.51 62 SER B N 1
ATOM 2651 C CA . SER B 1 62 ? 17.915 -9.822 7.991 1 97.51 62 SER B CA 1
ATOM 2652 C C . SER B 1 62 ? 17.918 -8.309 7.794 1 97.51 62 SER B C 1
ATOM 2654 O O . SER B 1 62 ? 18.981 -7.692 7.702 1 97.51 62 SER B O 1
ATOM 2656 N N . ILE B 1 63 ? 16.787 -7.748 7.674 1 96.79 63 ILE B N 1
ATOM 2657 C CA . ILE B 1 63 ? 16.625 -6.298 7.678 1 96.79 63 ILE B CA 1
ATOM 2658 C C . ILE B 1 63 ? 16.487 -5.799 9.115 1 96.79 63 ILE B C 1
ATOM 2660 O O . ILE B 1 63 ? 15.384 -5.77 9.666 1 96.79 63 ILE B O 1
ATOM 2664 N N . GLU B 1 64 ? 17.476 -5.357 9.689 1 94.69 64 GLU B N 1
ATOM 2665 C CA . GLU B 1 64 ? 17.595 -5.082 11.118 1 94.69 64 GLU B CA 1
ATOM 2666 C C . GLU B 1 64 ? 16.749 -3.878 11.522 1 94.69 64 GLU B C 1
ATOM 2668 O O . GLU B 1 64 ? 16.296 -3.787 12.665 1 94.69 64 GLU B O 1
ATOM 2673 N N . GLU B 1 65 ? 16.555 -3.022 10.571 1 95.03 65 GLU B N 1
ATOM 2674 C CA . GLU B 1 65 ? 15.803 -1.806 10.864 1 95.03 65 GLU B CA 1
ATOM 2675 C C . GLU B 1 65 ? 14.324 -2.111 11.086 1 95.03 65 GLU B C 1
ATOM 2677 O O . GLU B 1 65 ? 13.591 -1.289 11.641 1 95.03 65 GLU B O 1
ATOM 2682 N N . HIS B 1 66 ? 13.891 -3.234 10.597 1 96.58 66 HIS B N 1
ATOM 2683 C CA . HIS B 1 66 ? 12.495 -3.627 10.75 1 96.58 66 HIS B CA 1
ATOM 2684 C C . HIS B 1 66 ? 12.266 -4.342 12.078 1 96.58 66 HIS B C 1
ATOM 2686 O O . HIS B 1 66 ? 13.094 -5.151 12.502 1 96.58 66 HIS B O 1
ATOM 2692 N N . ARG B 1 67 ? 11.176 -4.078 12.69 1 94.5 67 ARG B N 1
ATOM 2693 C CA . ARG B 1 67 ? 10.882 -4.502 14.055 1 94.5 67 ARG B CA 1
ATOM 2694 C C . ARG B 1 67 ? 10.88 -6.023 14.167 1 94.5 67 ARG B C 1
ATOM 2696 O O . ARG B 1 67 ? 11.24 -6.575 15.209 1 94.5 67 ARG B O 1
ATOM 2703 N N . ARG B 1 68 ? 10.501 -6.695 13.071 1 91.68 68 ARG B N 1
ATOM 2704 C CA . ARG B 1 68 ? 10.413 -8.15 13.133 1 91.68 68 ARG B CA 1
ATOM 2705 C C . ARG B 1 68 ? 11.637 -8.8 12.497 1 91.68 68 ARG B C 1
ATOM 2707 O O . ARG B 1 68 ? 11.633 -10 12.214 1 91.68 68 ARG B O 1
ATOM 2714 N N . LYS B 1 69 ? 12.611 -8.03 12.19 1 93.26 69 LYS B N 1
ATOM 2715 C CA . LYS B 1 69 ? 13.823 -8.526 11.544 1 93.26 69 LYS B CA 1
ATOM 2716 C C . LYS B 1 69 ? 13.489 -9.331 10.292 1 93.26 69 LYS B C 1
ATOM 2718 O O . LYS B 1 69 ? 13.949 -10.464 10.134 1 93.26 69 LYS B O 1
ATOM 2723 N N . LYS B 1 70 ? 12.693 -8.719 9.521 1 96.34 70 LYS B N 1
ATOM 2724 C CA . LYS B 1 70 ? 12.274 -9.32 8.258 1 96.34 70 LYS B CA 1
ATOM 2725 C C . LYS B 1 70 ? 13.468 -9.884 7.494 1 96.34 70 LYS B C 1
ATOM 2727 O O . LYS B 1 70 ? 14.527 -9.255 7.436 1 96.34 70 LYS B O 1
ATOM 2732 N N . LYS B 1 71 ? 13.289 -11.06 6.941 1 97.16 71 LYS B N 1
ATOM 2733 C CA . LYS B 1 71 ? 14.383 -11.714 6.229 1 97.16 71 LYS B CA 1
ATOM 2734 C C . LYS B 1 71 ? 14.1 -11.786 4.731 1 97.16 71 LYS B C 1
ATOM 2736 O O . LYS B 1 71 ? 12.962 -12.026 4.321 1 97.16 71 LYS B O 1
ATOM 2741 N N . ILE B 1 72 ? 15.111 -11.544 4.003 1 98.23 72 ILE B N 1
ATOM 2742 C CA . ILE B 1 72 ? 15.065 -11.833 2.574 1 98.23 72 ILE B CA 1
ATOM 2743 C C . ILE B 1 72 ? 16.042 -12.96 2.244 1 98.23 72 ILE B C 1
ATOM 2745 O O . ILE B 1 72 ? 17.009 -13.185 2.975 1 98.23 72 ILE B O 1
ATOM 2749 N N . ALA B 1 73 ? 15.759 -13.694 1.235 1 98.54 73 ALA B N 1
ATOM 2750 C CA . ALA B 1 73 ? 16.674 -14.71 0.722 1 98.54 73 ALA B CA 1
ATOM 2751 C C . ALA B 1 73 ? 17.348 -14.242 -0.565 1 98.54 73 ALA B C 1
ATOM 2753 O O . ALA B 1 73 ? 16.704 -13.641 -1.427 1 98.54 73 ALA B O 1
ATOM 2754 N N . ILE B 1 74 ? 18.59 -14.423 -0.605 1 98.44 74 ILE B N 1
ATOM 2755 C CA . ILE B 1 74 ? 19.364 -14.147 -1.81 1 98.44 74 ILE B CA 1
ATOM 2756 C C . ILE B 1 74 ? 20.029 -15.431 -2.301 1 98.44 74 ILE B C 1
ATOM 2758 O O . ILE B 1 74 ? 20.594 -16.187 -1.508 1 98.44 74 ILE B O 1
ATOM 2762 N N . GLY B 1 75 ? 19.928 -15.65 -3.582 1 98.29 75 GLY B N 1
ATOM 2763 C CA . GLY B 1 75 ? 20.509 -16.838 -4.185 1 98.29 75 GLY B CA 1
ATOM 2764 C C . GLY B 1 75 ? 20.513 -16.797 -5.701 1 98.29 75 GLY B C 1
ATOM 2765 O O . GLY B 1 75 ? 20.644 -15.726 -6.298 1 98.29 75 GLY B O 1
ATOM 2766 N N . LYS B 1 76 ? 20.524 -18.029 -6.204 1 98.16 76 LYS B N 1
ATOM 2767 C CA . LYS B 1 76 ? 20.589 -18.13 -7.659 1 98.16 76 LYS B CA 1
ATOM 2768 C C . LYS B 1 76 ? 19.598 -19.165 -8.184 1 98.16 76 LYS B C 1
ATOM 2770 O O . LYS B 1 76 ? 19.252 -20.114 -7.478 1 98.16 76 LYS B O 1
ATOM 2775 N N . LEU B 1 77 ? 19.131 -18.922 -9.264 1 97.76 77 LEU B N 1
ATOM 2776 C CA . LEU B 1 77 ? 18.457 -19.91 -10.1 1 97.76 77 LEU B CA 1
ATOM 2777 C C . LEU B 1 77 ? 19.019 -19.896 -11.518 1 97.76 77 LEU B C 1
ATOM 2779 O O . LEU B 1 77 ? 18.844 -18.92 -12.25 1 97.76 77 LEU B O 1
ATOM 2783 N N . MET B 1 78 ? 19.742 -20.886 -11.811 1 94.11 78 MET B N 1
ATOM 2784 C CA . MET B 1 78 ? 20.563 -20.877 -13.018 1 94.11 78 MET B CA 1
ATOM 2785 C C . MET B 1 78 ? 21.521 -19.691 -13.016 1 94.11 78 MET B C 1
ATOM 2787 O O . MET B 1 78 ? 22.237 -19.467 -12.039 1 94.11 78 MET B O 1
ATOM 2791 N N . ASP B 1 79 ? 21.517 -18.864 -14.047 1 93.83 79 ASP B N 1
ATOM 2792 C CA . ASP B 1 79 ? 22.477 -17.77 -14.154 1 93.83 79 ASP B CA 1
ATOM 2793 C C . ASP B 1 79 ? 21.873 -16.459 -13.656 1 93.83 79 ASP B C 1
ATOM 2795 O O . ASP B 1 79 ? 22.43 -15.384 -13.89 1 93.83 79 ASP B O 1
ATOM 2799 N N . HIS B 1 80 ? 20.749 -16.6 -12.975 1 98.03 80 HIS B N 1
ATOM 2800 C CA . HIS B 1 80 ? 20.075 -15.387 -12.527 1 98.03 80 HIS B CA 1
ATOM 2801 C C . HIS B 1 80 ? 20.244 -15.186 -11.024 1 98.03 80 HIS B C 1
ATOM 2803 O O . HIS B 1 80 ? 20.126 -16.138 -10.249 1 98.03 80 HIS B O 1
ATOM 2809 N N . ASN B 1 81 ? 20.603 -13.978 -10.593 1 98.47 81 ASN B N 1
ATOM 2810 C CA . ASN B 1 81 ? 20.542 -13.594 -9.186 1 98.47 81 ASN B CA 1
ATOM 2811 C C . ASN B 1 81 ? 19.102 -13.389 -8.723 1 98.47 81 ASN B C 1
ATOM 2813 O O . ASN B 1 81 ? 18.314 -12.732 -9.405 1 98.47 81 ASN B O 1
ATOM 2817 N N . ILE B 1 82 ? 18.777 -13.958 -7.555 1 98.75 82 ILE B N 1
ATOM 2818 C CA . ILE B 1 82 ? 17.397 -13.947 -7.084 1 98.75 82 ILE B CA 1
ATOM 2819 C C . ILE B 1 82 ? 17.334 -13.335 -5.686 1 98.75 82 ILE B C 1
ATOM 2821 O O . ILE B 1 82 ? 18.178 -13.625 -4.836 1 98.75 82 ILE B O 1
ATOM 2825 N N . ILE B 1 83 ? 16.399 -12.489 -5.448 1 98.84 83 ILE B N 1
ATOM 2826 C CA . ILE B 1 83 ? 15.995 -12.041 -4.12 1 98.84 83 ILE B CA 1
ATOM 2827 C C . ILE B 1 83 ? 14.545 -12.441 -3.858 1 98.84 83 ILE B C 1
ATOM 2829 O O . ILE B 1 83 ? 13.675 -12.238 -4.709 1 98.84 83 ILE B O 1
ATOM 2833 N N . THR B 1 84 ? 14.254 -13.1 -2.746 1 98.88 84 THR B N 1
ATOM 2834 C CA . THR B 1 84 ? 12.885 -13.461 -2.396 1 98.88 84 THR B CA 1
ATOM 2835 C C . THR B 1 84 ? 12.493 -12.856 -1.051 1 98.88 84 THR B C 1
ATOM 2837 O O . THR B 1 84 ? 13.339 -12.687 -0.17 1 98.88 84 THR B O 1
ATOM 2840 N N . ILE B 1 85 ? 11.233 -12.6 -0.889 1 98.73 85 ILE B N 1
ATOM 2841 C CA . ILE B 1 85 ? 10.747 -12.067 0.378 1 98.73 85 ILE B CA 1
ATOM 2842 C C . ILE B 1 85 ? 9.263 -12.392 0.539 1 98.73 85 ILE B C 1
ATOM 2844 O O . ILE B 1 85 ? 8.497 -12.317 -0.424 1 98.73 85 ILE B O 1
ATOM 2848 N N . ALA B 1 86 ? 8.848 -12.788 1.68 1 98.71 86 ALA B N 1
ATOM 2849 C CA . ALA B 1 86 ? 7.445 -12.811 2.083 1 98.71 86 ALA B CA 1
ATOM 2850 C C . ALA B 1 86 ? 6.995 -11.441 2.584 1 98.71 86 ALA B C 1
ATOM 2852 O O . ALA B 1 86 ? 7.437 -10.984 3.641 1 98.71 86 ALA B O 1
ATOM 2853 N N . THR B 1 87 ? 6.101 -10.845 1.963 1 98.57 87 THR B N 1
ATOM 2854 C CA . THR B 1 87 ? 5.782 -9.446 2.225 1 98.57 87 THR B CA 1
ATOM 2855 C C . THR B 1 87 ? 4.778 -9.325 3.368 1 98.57 87 THR B C 1
ATOM 2857 O O . THR B 1 87 ? 4.692 -8.281 4.017 1 98.57 87 THR B O 1
ATOM 2860 N N . GLY B 1 88 ? 4.033 -10.397 3.595 1 98.42 88 GLY B N 1
ATOM 2861 C CA . GLY B 1 88 ? 2.804 -10.259 4.36 1 98.42 88 GLY B CA 1
ATOM 2862 C C . GLY B 1 88 ? 1.589 -9.984 3.493 1 98.42 88 GLY B C 1
ATOM 2863 O O . GLY B 1 88 ? 1.723 -9.562 2.343 1 98.42 88 GLY B O 1
ATOM 2864 N N . VAL B 1 89 ? 0.469 -10.149 4.07 1 98.72 89 VAL B N 1
ATOM 2865 C CA . VAL B 1 89 ? -0.772 -10.112 3.304 1 98.72 89 VAL B CA 1
ATOM 2866 C C . VAL B 1 89 ? -1.238 -8.666 3.145 1 98.72 89 VAL B C 1
ATOM 2868 O O . VAL B 1 89 ? -1.096 -7.856 4.064 1 98.72 89 VAL B O 1
ATOM 2871 N N . GLY B 1 90 ? -1.766 -8.367 1.96 1 98.85 90 GLY B N 1
ATOM 2872 C CA . GLY B 1 90 ? -2.427 -7.086 1.763 1 98.85 90 GLY B CA 1
ATOM 2873 C C . GLY B 1 90 ? -1.633 -6.134 0.888 1 98.85 90 GLY B C 1
ATOM 2874 O O . GLY B 1 90 ? -0.423 -6.299 0.72 1 98.85 90 GLY B O 1
ATOM 2875 N N . LYS B 1 91 ? -2.28 -5.117 0.435 1 98.93 91 LYS B N 1
ATOM 2876 C CA . LYS B 1 91 ? -1.716 -4.166 -0.519 1 98.93 91 LYS B CA 1
ATOM 2877 C C . LYS B 1 91 ? -0.626 -3.318 0.13 1 98.93 91 LYS B C 1
ATOM 2879 O O . LYS B 1 91 ? 0.417 -3.068 -0.478 1 98.93 91 LYS B O 1
ATOM 2884 N N . ILE B 1 92 ? -0.823 -2.926 1.426 1 98.95 92 ILE B N 1
ATOM 2885 C CA . ILE B 1 92 ? 0.148 -2.067 2.095 1 98.95 92 ILE B CA 1
ATOM 2886 C C . ILE B 1 92 ? 1.463 -2.82 2.279 1 98.95 92 ILE B C 1
ATOM 2888 O O . ILE B 1 92 ? 2.531 -2.313 1.927 1 98.95 92 ILE B O 1
ATOM 2892 N N . ASN B 1 93 ? 1.382 -4.051 2.731 1 98.9 93 ASN B N 1
ATOM 2893 C CA . ASN B 1 93 ? 2.582 -4.86 2.922 1 98.9 93 ASN B CA 1
ATOM 2894 C C . ASN B 1 93 ? 3.324 -5.081 1.607 1 98.9 93 ASN B C 1
ATOM 2896 O O . ASN B 1 93 ? 4.55 -4.967 1.555 1 98.9 93 ASN B O 1
ATOM 2900 N N . THR B 1 94 ? 2.574 -5.4 0.629 1 98.95 94 THR B N 1
ATOM 2901 C CA . THR B 1 94 ? 3.176 -5.679 -0.669 1 98.95 94 THR B CA 1
ATOM 2902 C C . THR B 1 94 ? 3.884 -4.442 -1.215 1 98.95 94 THR B C 1
ATOM 2904 O O . THR B 1 94 ? 5.028 -4.523 -1.665 1 98.95 94 THR B O 1
ATOM 2907 N N . ALA B 1 95 ? 3.194 -3.281 -1.176 1 98.95 95 ALA B N 1
ATOM 2908 C CA . ALA B 1 95 ? 3.78 -2.038 -1.669 1 98.95 95 ALA B CA 1
ATOM 2909 C C . ALA B 1 95 ? 5.018 -1.657 -0.861 1 98.95 95 ALA B C 1
ATOM 2911 O O . ALA B 1 95 ? 6.036 -1.254 -1.427 1 98.95 95 ALA B O 1
ATOM 2912 N N . LEU B 1 96 ? 4.923 -1.803 0.462 1 98.83 96 LEU B N 1
ATOM 2913 C CA . LEU B 1 96 ? 6.004 -1.497 1.393 1 98.83 96 LEU B CA 1
ATOM 2914 C C . LEU B 1 96 ? 7.269 -2.268 1.031 1 98.83 96 LEU B C 1
ATOM 2916 O O . LEU B 1 96 ? 8.313 -1.667 0.767 1 98.83 96 LEU B O 1
ATOM 2920 N N . TRP B 1 97 ? 7.163 -3.512 0.891 1 98.86 97 TRP B N 1
ATOM 2921 C CA . TRP B 1 97 ? 8.352 -4.344 0.747 1 98.86 97 TRP B CA 1
ATOM 2922 C C . TRP B 1 97 ? 8.875 -4.303 -0.685 1 98.86 97 TRP B C 1
ATOM 2924 O O . TRP B 1 97 ? 10.087 -4.349 -0.912 1 98.86 97 TRP B O 1
ATOM 2934 N N . THR B 1 98 ? 7.978 -4.223 -1.676 1 98.94 98 THR B N 1
ATOM 2935 C CA . THR B 1 98 ? 8.439 -4.07 -3.051 1 98.94 98 THR B CA 1
ATOM 2936 C C . THR B 1 98 ? 9.275 -2.802 -3.202 1 98.94 98 THR B C 1
ATOM 2938 O O . THR B 1 98 ? 10.395 -2.849 -3.717 1 98.94 98 THR B O 1
ATOM 2941 N N . SER B 1 99 ? 8.777 -1.729 -2.68 1 98.78 99 SER B N 1
ATOM 2942 C CA . SER B 1 99 ? 9.447 -0.439 -2.813 1 98.78 99 SER B CA 1
ATOM 2943 C C . SER B 1 99 ? 10.733 -0.399 -1.994 1 98.78 99 SER B C 1
ATOM 2945 O O . SER B 1 99 ? 11.737 0.167 -2.433 1 98.78 99 SER B O 1
ATOM 2947 N N . TYR B 1 100 ? 10.693 -0.993 -0.821 1 98.69 100 TYR B N 1
ATOM 2948 C CA . TYR B 1 100 ? 11.881 -1.032 0.024 1 98.69 100 TYR B CA 1
ATOM 2949 C C . TYR B 1 100 ? 13.023 -1.76 -0.675 1 98.69 100 TYR B C 1
ATOM 2951 O O . TYR B 1 100 ? 14.15 -1.26 -0.72 1 98.69 100 TYR B O 1
ATOM 2959 N N . ILE B 1 101 ? 12.754 -2.898 -1.272 1 98.7 101 ILE B N 1
ATOM 2960 C CA . ILE B 1 101 ? 13.789 -3.726 -1.883 1 98.7 101 ILE B CA 1
ATOM 2961 C C . ILE B 1 101 ? 14.328 -3.039 -3.135 1 98.7 101 ILE B C 1
ATOM 2963 O O . ILE B 1 101 ? 15.54 -3.01 -3.362 1 98.7 101 ILE B O 1
ATOM 2967 N N . ILE B 1 102 ? 13.436 -2.42 -3.949 1 98.26 102 ILE B N 1
ATOM 2968 C CA . ILE B 1 102 ? 13.9 -1.817 -5.194 1 98.26 102 ILE B CA 1
ATOM 2969 C C . ILE B 1 102 ? 14.751 -0.587 -4.886 1 98.26 102 ILE B C 1
ATOM 2971 O O . ILE B 1 102 ? 15.541 -0.146 -5.724 1 98.26 102 ILE B O 1
ATOM 2975 N N . SER B 1 103 ? 14.537 0.009 -3.676 1 97.75 103 SER B N 1
ATOM 2976 C CA . SER B 1 103 ? 15.327 1.17 -3.279 1 97.75 103 SER B CA 1
ATOM 2977 C C . SER B 1 103 ? 16.729 0.761 -2.839 1 97.75 103 SER B C 1
ATOM 2979 O O . SER B 1 103 ? 17.646 1.584 -2.826 1 97.75 103 SER B O 1
ATOM 2981 N N . LYS B 1 104 ? 16.918 -0.496 -2.522 1 96.91 104 LYS B N 1
ATOM 2982 C CA . LYS B 1 104 ? 18.169 -0.952 -1.924 1 96.91 104 LYS B CA 1
ATOM 2983 C C . LYS B 1 104 ? 18.978 -1.789 -2.911 1 96.91 104 LYS B C 1
ATOM 2985 O O . LYS B 1 104 ? 20.203 -1.873 -2.804 1 96.91 104 LYS B O 1
ATOM 2990 N N . TYR B 1 105 ? 18.281 -2.45 -3.834 1 97.18 105 TYR B N 1
ATOM 2991 C CA . TYR B 1 105 ? 18.924 -3.38 -4.756 1 97.18 105 TYR B CA 1
ATOM 2992 C C . TYR B 1 105 ? 18.575 -3.044 -6.201 1 97.18 105 TYR B C 1
ATOM 2994 O O . TYR B 1 105 ? 17.511 -2.484 -6.475 1 97.18 105 TYR B O 1
ATOM 3002 N N . LYS B 1 106 ? 19.487 -3.291 -7.062 1 97.69 106 LYS B N 1
ATOM 3003 C CA . LYS B 1 106 ? 19.172 -3.213 -8.485 1 97.69 106 LYS B CA 1
ATOM 3004 C C . LYS B 1 106 ? 18.281 -4.375 -8.915 1 97.69 106 LYS B C 1
ATOM 3006 O O . LYS B 1 106 ? 18.683 -5.537 -8.832 1 97.69 106 LYS B O 1
ATOM 3011 N N . ILE B 1 107 ? 17.124 -4.098 -9.385 1 98.71 107 ILE B N 1
ATOM 3012 C CA . ILE B 1 107 ? 16.14 -5.112 -9.746 1 98.71 107 ILE B CA 1
ATOM 3013 C C . ILE B 1 107 ? 15.832 -5.023 -11.239 1 98.71 107 ILE B C 1
ATOM 3015 O O . ILE B 1 107 ? 15.475 -3.955 -11.743 1 98.71 107 ILE B O 1
ATOM 3019 N N . SER B 1 108 ? 15.908 -6.12 -11.908 1 98.29 108 SER B N 1
ATOM 3020 C CA . SER B 1 108 ? 15.661 -6.134 -13.346 1 98.29 108 SER B CA 1
ATOM 3021 C C . SER B 1 108 ? 14.224 -6.536 -13.656 1 98.29 108 SER B C 1
ATOM 3023 O O . SER B 1 108 ? 13.644 -6.076 -14.642 1 98.29 108 SER B O 1
ATOM 3025 N N . HIS B 1 109 ? 13.675 -7.478 -12.838 1 98.8 109 HIS B N 1
ATOM 3026 C CA . HIS B 1 109 ? 12.329 -8.019 -12.989 1 98.8 109 HIS B CA 1
ATOM 3027 C C . HIS B 1 109 ? 11.694 -8.303 -11.632 1 98.8 109 HIS B C 1
ATOM 3029 O O . HIS B 1 109 ? 12.395 -8.608 -10.665 1 98.8 109 HIS B O 1
ATOM 3035 N N . ILE B 1 110 ? 10.44 -8.222 -11.631 1 98.95 110 ILE B N 1
ATOM 3036 C CA . ILE B 1 110 ? 9.703 -8.631 -10.44 1 98.95 110 ILE B CA 1
ATOM 3037 C C . ILE B 1 110 ? 8.694 -9.718 -10.806 1 98.95 110 ILE B C 1
ATOM 3039 O O . ILE B 1 110 ? 7.965 -9.59 -11.792 1 98.95 110 ILE B O 1
ATOM 3043 N N . ILE B 1 111 ? 8.673 -10.783 -10.089 1 98.95 111 ILE B N 1
ATOM 3044 C CA . ILE B 1 111 ? 7.673 -11.84 -10.192 1 98.95 111 ILE B CA 1
ATOM 3045 C C . ILE B 1 111 ? 6.877 -11.926 -8.891 1 98.95 111 ILE B C 1
ATOM 3047 O O . ILE B 1 111 ? 7.447 -12.157 -7.822 1 98.95 111 ILE B O 1
ATOM 3051 N N . ASN B 1 112 ? 5.676 -11.635 -8.949 1 98.93 112 ASN B N 1
ATOM 3052 C CA . ASN B 1 112 ? 4.773 -11.867 -7.827 1 98.93 112 ASN B CA 1
ATOM 3053 C C . ASN B 1 112 ? 4.14 -13.254 -7.893 1 98.93 112 ASN B C 1
ATOM 3055 O O . ASN B 1 112 ? 3.261 -13.5 -8.72 1 98.93 112 ASN B O 1
ATOM 3059 N N . ALA B 1 113 ? 4.567 -14.088 -7.023 1 98.86 113 ALA B N 1
ATOM 3060 C CA . ALA B 1 113 ? 4.143 -15.485 -7.037 1 98.86 113 ALA B CA 1
ATOM 3061 C C . ALA B 1 113 ? 3.388 -15.842 -5.76 1 98.86 113 ALA B C 1
ATOM 3063 O O . ALA B 1 113 ? 3.795 -15.455 -4.662 1 98.86 113 ALA B O 1
ATOM 3064 N N . GLY B 1 114 ? 2.378 -16.511 -5.879 1 98.67 114 GLY B N 1
ATOM 3065 C CA . GLY B 1 114 ? 1.568 -16.938 -4.749 1 98.67 114 GLY B CA 1
ATOM 3066 C C . GLY B 1 114 ? 0.275 -17.614 -5.164 1 98.67 114 GLY B C 1
ATOM 3067 O O . GLY B 1 114 ? 0.249 -18.375 -6.134 1 98.67 114 GLY B O 1
ATOM 3068 N N . VAL B 1 115 ? -0.823 -17.44 -4.352 1 98.88 115 VAL B N 1
ATOM 3069 C CA . VAL B 1 115 ? -2.074 -18.139 -4.626 1 98.88 115 VAL B CA 1
ATOM 3070 C C . VAL B 1 115 ? -3.201 -17.126 -4.815 1 98.88 115 VAL B C 1
ATOM 3072 O O . VAL B 1 115 ? -3.055 -15.953 -4.464 1 98.88 115 VAL B O 1
ATOM 3075 N N . ALA B 1 116 ? -4.225 -17.512 -5.43 1 98.61 116 ALA B N 1
ATOM 3076 C CA . ALA B 1 116 ? -5.425 -16.706 -5.64 1 98.61 116 ALA B CA 1
ATOM 3077 C C . ALA B 1 116 ? -6.67 -17.585 -5.715 1 98.61 116 ALA B C 1
ATOM 3079 O O . ALA B 1 116 ? -6.568 -18.812 -5.771 1 98.61 116 ALA B O 1
ATOM 3080 N N . SER B 1 117 ? -7.754 -16.957 -5.619 1 98.26 117 SER B N 1
ATOM 3081 C CA . SER B 1 117 ? -9.018 -17.623 -5.913 1 98.26 117 SER B CA 1
ATOM 3082 C C . SER B 1 117 ? -9.361 -17.529 -7.396 1 98.26 117 SER B C 1
ATOM 3084 O O . SER B 1 117 ? -9.336 -16.442 -7.977 1 98.26 117 SER B O 1
ATOM 3086 N N . GLY B 1 118 ? -9.667 -18.689 -7.969 1 97.61 118 GLY B N 1
ATOM 3087 C CA . GLY B 1 118 ? -10.186 -18.672 -9.327 1 97.61 118 GLY B CA 1
ATOM 3088 C C . GLY B 1 118 ? -11.62 -18.186 -9.412 1 97.61 118 GLY B C 1
ATOM 3089 O O . GLY B 1 118 ? -12.388 -18.334 -8.459 1 97.61 118 GLY B O 1
ATOM 3090 N N . ILE B 1 119 ? -11.949 -17.548 -10.512 1 96.65 119 ILE B N 1
ATOM 3091 C CA . ILE B 1 119 ? -13.306 -17.065 -10.746 1 96.65 119 ILE B CA 1
ATOM 3092 C C . ILE B 1 119 ? -13.933 -17.831 -11.909 1 96.65 119 ILE B C 1
ATOM 3094 O O . ILE B 1 119 ? -13.403 -17.825 -13.022 1 96.65 119 ILE B O 1
ATOM 3098 N N . TYR B 1 120 ? -15.004 -18.424 -11.571 1 92.41 120 TYR B N 1
ATOM 3099 C CA . TYR B 1 120 ? -15.775 -19.044 -12.643 1 92.41 120 TYR B CA 1
ATOM 3100 C C . TYR B 1 120 ? -16.602 -18.006 -13.391 1 92.41 120 TYR B C 1
ATOM 3102 O O . TYR B 1 120 ? -17.24 -17.15 -12.774 1 92.41 120 TYR B O 1
ATOM 3110 N N . SER B 1 121 ? -16.388 -17.986 -14.622 1 84.23 121 SER B N 1
ATOM 3111 C CA . SER B 1 121 ? -17.224 -17.22 -15.54 1 84.23 121 SER B CA 1
ATOM 3112 C C . SER B 1 121 ? -17.535 -18.018 -16.802 1 84.23 121 SER B C 1
ATOM 3114 O O . SER B 1 121 ? -17.108 -19.167 -16.937 1 84.23 121 SER B O 1
ATOM 3116 N N . ASP B 1 122 ? -18.407 -17.467 -17.67 1 80.17 122 ASP B N 1
ATOM 3117 C CA . ASP B 1 122 ? -18.725 -18.151 -18.919 1 80.17 122 ASP B CA 1
ATOM 3118 C C . ASP B 1 122 ? -17.464 -18.412 -19.739 1 80.17 122 ASP B C 1
ATOM 3120 O O . ASP B 1 122 ? -17.377 -19.415 -20.451 1 80.17 122 ASP B O 1
ATOM 3124 N N . LYS B 1 123 ? -16.467 -17.623 -19.511 1 73.99 123 LYS B N 1
ATOM 3125 C CA . LYS B 1 123 ? -15.23 -17.719 -20.281 1 73.99 123 LYS B CA 1
ATOM 3126 C C . LYS B 1 123 ? -14.21 -18.607 -19.573 1 73.99 123 LYS B C 1
ATOM 3128 O O . LYS B 1 123 ? -13.24 -19.057 -20.186 1 73.99 123 LYS B O 1
ATOM 3133 N N . ASN B 1 124 ? -14.369 -18.842 -18.294 1 79.72 124 ASN B N 1
ATOM 3134 C CA . ASN B 1 124 ? -13.393 -19.59 -17.509 1 79.72 124 ASN B CA 1
ATOM 3135 C C . ASN B 1 124 ? -14.069 -20.629 -16.618 1 79.72 124 ASN B C 1
ATOM 3137 O O . ASN B 1 124 ? -13.82 -20.675 -15.412 1 79.72 124 ASN B O 1
ATOM 3141 N N . LYS B 1 125 ? -14.851 -21.504 -17.147 1 85.41 125 LYS B N 1
ATOM 3142 C CA . LYS B 1 125 ? -15.641 -22.447 -16.361 1 85.41 125 LYS B CA 1
ATOM 3143 C C . LYS B 1 125 ? -14.824 -23.685 -16.004 1 85.41 125 LYS B C 1
ATOM 3145 O O . LYS B 1 125 ? -15.265 -24.519 -15.21 1 85.41 125 LYS B O 1
ATOM 3150 N N . PHE B 1 126 ? -13.611 -23.774 -16.5 1 88.84 126 PHE B N 1
ATOM 3151 C CA . PHE B 1 126 ? -12.891 -25.035 -16.364 1 88.84 126 PHE B CA 1
ATOM 3152 C C . PHE B 1 126 ? -11.71 -24.885 -15.413 1 88.84 126 PHE B C 1
ATOM 3154 O O . PHE B 1 126 ? -10.994 -25.852 -15.146 1 88.84 126 PHE B O 1
ATOM 3161 N N . ILE B 1 127 ? -11.55 -23.677 -14.861 1 94.04 127 ILE B N 1
ATOM 3162 C CA . ILE B 1 127 ? -10.43 -23.465 -13.95 1 94.04 127 ILE B CA 1
ATOM 3163 C C . ILE B 1 127 ? -10.615 -24.318 -12.697 1 94.04 127 ILE B C 1
ATOM 3165 O O . ILE B 1 127 ? -11.721 -24.412 -12.16 1 94.04 127 ILE B O 1
ATOM 3169 N N . LYS B 1 128 ? -9.566 -25.05 -12.298 1 94.66 128 LYS B N 1
ATOM 3170 C CA . LYS B 1 128 ? -9.629 -25.93 -11.134 1 94.66 128 LYS B CA 1
ATOM 3171 C C . LYS B 1 128 ? -8.534 -25.589 -10.127 1 94.66 128 LYS B C 1
ATOM 3173 O O . LYS B 1 128 ? -7.55 -24.932 -10.471 1 94.66 128 LYS B O 1
ATOM 3178 N N . ILE B 1 129 ? -8.784 -26.032 -8.947 1 96.69 129 ILE B N 1
ATOM 3179 C CA . ILE B 1 129 ? -7.761 -25.92 -7.913 1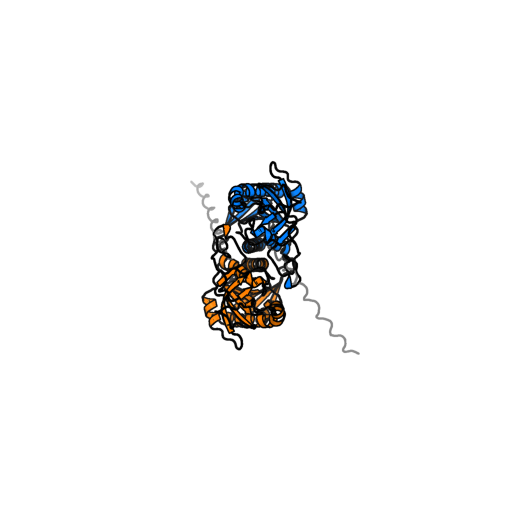 96.69 129 ILE B CA 1
ATOM 3180 C C . ILE B 1 129 ? -6.475 -26.595 -8.384 1 96.69 129 ILE B C 1
ATOM 3182 O O . ILE B 1 129 ? -6.51 -27.697 -8.936 1 96.69 129 ILE B O 1
ATOM 3186 N N . GLY B 1 130 ? -5.355 -25.911 -8.223 1 97.03 130 GLY B N 1
ATOM 3187 C CA . GLY B 1 130 ? -4.079 -26.432 -8.685 1 97.03 130 GLY B CA 1
ATOM 3188 C C . GLY B 1 130 ? -3.65 -25.861 -10.023 1 97.03 130 GLY B C 1
ATOM 3189 O O . GLY B 1 130 ? -2.469 -25.908 -10.375 1 97.03 130 GLY B O 1
ATOM 3190 N N . ASP B 1 131 ? -4.595 -25.352 -10.79 1 97.68 131 ASP B N 1
ATOM 3191 C CA . ASP B 1 131 ? -4.25 -24.619 -12.005 1 97.68 131 ASP B CA 1
ATOM 3192 C C . ASP B 1 131 ? -3.518 -23.32 -11.674 1 97.68 131 ASP B C 1
ATOM 3194 O O . ASP B 1 131 ? -3.382 -22.959 -10.503 1 97.68 131 ASP B O 1
ATOM 3198 N N . VAL B 1 132 ? -2.982 -22.711 -12.727 1 98.34 132 VAL B N 1
ATOM 3199 C CA . VAL B 1 132 ? -2.22 -21.484 -12.524 1 98.34 132 VAL B CA 1
ATOM 3200 C C . VAL B 1 132 ? -2.792 -20.369 -13.396 1 98.34 132 VAL B C 1
ATOM 3202 O O . VAL B 1 132 ? -3.184 -20.607 -14.541 1 98.34 132 VAL B O 1
ATOM 3205 N N . VAL B 1 133 ? -2.931 -19.214 -12.828 1 98 133 VAL B N 1
ATOM 3206 C CA . VAL B 1 133 ? -3.34 -18.03 -13.576 1 98 133 VAL B CA 1
ATOM 3207 C C . VAL B 1 133 ? -2.158 -17.074 -13.718 1 98 133 VAL B C 1
ATOM 3209 O O . VAL B 1 133 ? -1.473 -16.773 -12.737 1 98 133 VAL B O 1
ATOM 3212 N N . ILE B 1 134 ? -1.911 -16.629 -14.92 1 98.07 134 ILE B N 1
ATOM 3213 C CA . ILE B 1 134 ? -0.884 -15.653 -15.267 1 98.07 134 ILE B CA 1
ATOM 3214 C C . ILE B 1 134 ? -1.54 -14.338 -15.681 1 98.07 134 ILE B C 1
ATOM 3216 O O . ILE B 1 134 ? -2.388 -14.315 -16.576 1 98.07 134 ILE B O 1
ATOM 3220 N N . SER B 1 135 ? -1.138 -13.293 -15.06 1 97.12 135 SER B N 1
ATOM 3221 C CA . SER B 1 135 ? -1.815 -12.027 -15.321 1 97.12 135 SER B CA 1
ATOM 3222 C C . SER B 1 135 ? -1.392 -11.441 -16.664 1 97.12 135 SER B C 1
ATOM 3224 O O . SER B 1 135 ? -0.199 -11.353 -16.961 1 97.12 135 SER B O 1
ATOM 3226 N N . THR B 1 136 ? -2.345 -11.037 -17.445 1 98.2 136 THR B N 1
ATOM 3227 C CA . THR B 1 136 ? -2.088 -10.112 -18.543 1 98.2 136 THR B CA 1
ATOM 3228 C C . THR B 1 136 ? -2.156 -8.666 -18.059 1 98.2 136 THR B C 1
ATOM 3230 O O . THR B 1 136 ? -1.415 -7.808 -18.543 1 98.2 136 THR B O 1
ATOM 3233 N N . GLU B 1 137 ? -2.988 -8.426 -17.124 1 98.53 137 GLU B N 1
ATOM 3234 C CA . GLU B 1 137 ? -3.172 -7.14 -16.457 1 98.53 137 GLU B CA 1
ATOM 3235 C C . GLU B 1 137 ? -3.734 -7.324 -15.05 1 98.53 137 GLU B C 1
ATOM 3237 O O . GLU B 1 137 ? -4.209 -8.408 -14.702 1 98.53 137 GLU B O 1
ATOM 3242 N N . THR B 1 138 ? -3.7 -6.326 -14.247 1 98.87 138 THR B N 1
ATOM 3243 C CA . THR B 1 138 ? -4.225 -6.359 -12.887 1 98.87 138 THR B CA 1
ATOM 3244 C C . THR B 1 138 ? -4.689 -4.972 -12.452 1 98.87 138 THR B C 1
ATOM 3246 O O . THR B 1 138 ? -4.218 -3.961 -12.978 1 98.87 138 THR B O 1
ATOM 3249 N N . THR B 1 139 ? -5.605 -4.894 -11.507 1 98.81 139 THR B N 1
ATOM 3250 C CA . THR B 1 139 ? -6.098 -3.647 -10.934 1 98.81 139 THR B CA 1
ATOM 3251 C C . THR B 1 139 ? -6.733 -3.892 -9.569 1 98.81 139 THR B C 1
ATOM 3253 O O . THR B 1 139 ? -6.998 -5.038 -9.198 1 98.81 139 THR B O 1
ATOM 3256 N N . SER B 1 140 ? -6.886 -2.867 -8.834 1 98.79 140 SER B N 1
ATOM 3257 C CA . SER B 1 140 ? -7.535 -2.94 -7.529 1 98.79 140 SER B CA 1
ATOM 3258 C C . SER B 1 140 ? -9.04 -2.723 -7.647 1 98.79 140 SER B C 1
ATOM 3260 O O . SER B 1 140 ? -9.491 -1.614 -7.942 1 98.79 140 SER B O 1
ATOM 3262 N N . TYR B 1 141 ? -9.796 -3.702 -7.312 1 98.3 141 TYR B N 1
ATOM 3263 C CA . TYR B 1 141 ? -11.239 -3.578 -7.486 1 98.3 141 TYR B CA 1
ATOM 3264 C C . TYR B 1 141 ? -11.85 -2.724 -6.382 1 98.3 141 TYR B C 1
ATOM 3266 O O . TYR B 1 141 ? -13 -2.291 -6.488 1 98.3 141 TYR B O 1
ATOM 3274 N N . ASP B 1 142 ? -11.102 -2.532 -5.302 1 97.82 142 ASP B N 1
ATOM 3275 C CA . ASP B 1 142 ? -11.658 -1.872 -4.124 1 97.82 142 ASP B CA 1
ATOM 3276 C C . ASP B 1 142 ? -11.17 -0.429 -4.022 1 97.82 142 ASP B C 1
ATOM 3278 O O . ASP B 1 142 ? -11.355 0.223 -2.992 1 97.82 142 ASP B O 1
ATOM 3282 N N . PHE B 1 143 ? -10.504 0.107 -5.011 1 98.62 143 PHE B N 1
ATOM 3283 C CA . PHE B 1 143 ? -10.154 1.52 -5.099 1 98.62 143 PHE B CA 1
ATOM 3284 C C . PHE B 1 143 ? -11.243 2.304 -5.82 1 98.62 143 PHE B C 1
ATOM 3286 O O . PHE B 1 143 ? -11.612 1.97 -6.948 1 98.62 143 PHE B O 1
ATOM 3293 N N . ASP B 1 144 ? -11.784 3.405 -5.146 1 97.72 144 ASP B N 1
ATOM 3294 C CA . ASP B 1 144 ? -12.952 4.034 -5.756 1 97.72 144 ASP B CA 1
ATOM 3295 C C . ASP B 1 144 ? -12.884 5.554 -5.633 1 97.72 144 ASP B C 1
ATOM 3297 O O . ASP B 1 144 ? -13.086 6.104 -4.548 1 97.72 144 ASP B O 1
ATOM 3301 N N . LEU B 1 145 ? -12.618 6.225 -6.69 1 97.69 145 LEU B N 1
ATOM 3302 C CA . LEU B 1 145 ? -12.69 7.676 -6.824 1 97.69 145 LEU B CA 1
ATOM 3303 C C . LEU B 1 145 ? -13.665 8.072 -7.928 1 97.69 145 LEU B C 1
ATOM 3305 O O . LEU B 1 145 ? -13.415 9.025 -8.669 1 97.69 145 LEU B O 1
ATOM 3309 N N . HIS B 1 146 ? -14.673 7.309 -8.023 1 95.04 146 HIS B N 1
ATOM 3310 C CA . HIS B 1 146 ? -15.645 7.531 -9.087 1 95.04 146 HIS B CA 1
ATOM 3311 C C . HIS B 1 146 ? -16.257 8.924 -8.993 1 95.04 146 HIS B C 1
ATOM 3313 O O . HIS B 1 146 ? -16.592 9.531 -10.013 1 95.04 146 HIS B O 1
ATOM 3319 N N . ARG B 1 147 ? -16.439 9.552 -7.83 1 93.35 147 ARG B N 1
ATOM 3320 C CA . ARG B 1 147 ? -16.985 10.889 -7.618 1 93.35 147 ARG B CA 1
ATOM 3321 C C . ARG B 1 147 ? -16.126 11.946 -8.302 1 93.35 147 ARG B C 1
ATOM 3323 O O . ARG B 1 147 ? -16.591 13.057 -8.566 1 93.35 147 ARG B O 1
ATOM 3330 N N . PHE B 1 148 ? -14.908 11.551 -8.551 1 95.7 148 PHE B N 1
ATOM 3331 C CA . PHE B 1 148 ? -13.978 12.494 -9.162 1 95.7 148 PHE B CA 1
ATOM 3332 C C . PHE B 1 148 ? -13.805 12.198 -10.647 1 95.7 148 PHE B C 1
ATOM 3334 O O . PHE B 1 148 ? -12.868 12.691 -11.278 1 95.7 148 PHE B O 1
ATOM 3341 N N . GLY B 1 149 ? -14.582 11.257 -11.169 1 95.81 149 GLY B N 1
ATOM 3342 C CA . GLY B 1 149 ? -14.579 10.992 -12.599 1 95.81 149 GLY B CA 1
ATOM 3343 C C . GLY B 1 149 ? -13.715 9.807 -12.985 1 95.81 149 GLY B C 1
ATOM 3344 O O . GLY B 1 149 ? -13.519 9.534 -14.171 1 95.81 149 GLY B O 1
ATOM 3345 N N . TYR B 1 150 ? -13.272 9.071 -12.044 1 97.22 150 TYR B N 1
ATOM 3346 C CA . TYR B 1 150 ? -12.452 7.896 -12.316 1 97.22 150 TYR B CA 1
ATOM 3347 C C . TYR B 1 150 ? -13.3 6.629 -12.321 1 97.22 150 TYR B C 1
ATOM 3349 O O . TYR B 1 150 ? -14.315 6.551 -11.626 1 97.22 150 TYR B O 1
ATOM 3357 N N . GLU B 1 151 ? -12.841 5.657 -13.12 1 97.49 151 GLU B N 1
ATOM 3358 C CA . GLU B 1 151 ? -13.433 4.326 -13.017 1 97.49 151 GLU B CA 1
ATOM 3359 C C . GLU B 1 151 ? -13.009 3.632 -11.725 1 97.49 151 GLU B C 1
ATOM 3361 O O . GLU B 1 151 ? -11.965 3.955 -11.155 1 97.49 151 GLU B O 1
ATOM 3366 N N . ILE B 1 152 ? -13.852 2.726 -11.306 1 97.74 152 ILE B N 1
ATOM 3367 C CA . ILE B 1 152 ? -13.45 1.934 -10.149 1 97.74 152 ILE B CA 1
ATOM 3368 C C . ILE B 1 152 ? -12.14 1.209 -10.45 1 97.74 152 ILE B C 1
ATOM 3370 O O . ILE B 1 152 ? -11.976 0.63 -11.526 1 97.74 152 ILE B O 1
ATOM 3374 N N . GLY B 1 153 ? -11.193 1.315 -9.53 1 98.08 153 GLY B N 1
ATOM 3375 C CA . GLY B 1 153 ? -9.897 0.674 -9.686 1 98.08 153 GLY B CA 1
ATOM 3376 C C . GLY B 1 153 ? -8.85 1.587 -10.295 1 98.08 153 GLY B C 1
ATOM 3377 O O . GLY B 1 153 ? -7.656 1.283 -10.257 1 98.08 153 GLY B O 1
ATOM 3378 N N . HIS B 1 154 ? -9.286 2.737 -10.85 1 98.47 154 HIS B N 1
ATOM 3379 C CA . HIS B 1 154 ? -8.368 3.649 -11.524 1 98.47 154 HIS B CA 1
ATOM 3380 C C . HIS B 1 154 ? -7.745 4.632 -10.538 1 98.47 154 HIS B C 1
ATOM 3382 O O . HIS B 1 154 ? -8.431 5.517 -10.02 1 98.47 154 HIS B O 1
ATOM 3388 N N . VAL B 1 155 ? -6.51 4.481 -10.277 1 98.33 155 VAL B N 1
ATOM 3389 C CA . VAL B 1 155 ? -5.76 5.377 -9.404 1 98.33 155 VAL B CA 1
ATOM 3390 C C . VAL B 1 155 ? -5.256 6.577 -10.203 1 98.33 155 VAL B C 1
ATOM 3392 O O . VAL B 1 155 ? -4.65 6.413 -11.265 1 98.33 155 VAL B O 1
ATOM 3395 N N . PRO B 1 156 ? -5.454 7.817 -9.687 1 97.8 156 PRO B N 1
ATOM 3396 C CA . PRO B 1 156 ? -4.968 8.994 -10.412 1 97.8 156 PRO B CA 1
ATOM 3397 C C . PRO B 1 156 ? -3.486 8.896 -10.768 1 97.8 156 PRO B C 1
ATOM 3399 O O . PRO B 1 156 ? -2.683 8.418 -9.963 1 97.8 156 PRO B O 1
ATOM 3402 N N . GLU B 1 157 ? -3.13 9.28 -11.975 1 96.39 157 GLU B N 1
ATOM 3403 C CA . GLU B 1 157 ? -1.764 9.353 -12.485 1 96.39 157 GLU B CA 1
ATOM 3404 C C . GLU B 1 157 ? -1.227 7.966 -12.824 1 96.39 157 GLU B C 1
ATOM 3406 O O . GLU B 1 157 ? -0.018 7.784 -12.985 1 96.39 157 GLU B O 1
ATOM 3411 N N . HIS B 1 158 ? -2.099 6.979 -12.881 1 98.24 158 HIS B N 1
ATOM 3412 C CA . HIS B 1 158 ? -1.766 5.615 -13.275 1 98.24 158 HIS B CA 1
ATOM 3413 C C . HIS B 1 158 ? -2.688 5.122 -14.386 1 98.24 158 HIS B C 1
ATOM 3415 O O . HIS B 1 158 ? -3.723 5.734 -14.656 1 98.24 158 HIS B O 1
ATOM 3421 N N . PRO B 1 159 ? -2.272 4.071 -15.082 1 98.34 159 PRO B N 1
ATOM 3422 C CA . PRO B 1 159 ? -3.222 3.454 -16.011 1 98.34 159 PRO B CA 1
ATOM 3423 C C . PRO B 1 159 ? -4.395 2.785 -15.299 1 98.34 159 PRO B C 1
ATOM 3425 O O . PRO B 1 159 ? -4.299 2.465 -14.111 1 98.34 159 PRO B O 1
ATOM 3428 N N . LYS B 1 160 ? -5.467 2.604 -16.003 1 98.03 160 LYS B N 1
ATOM 3429 C CA . LYS B 1 160 ? -6.648 1.944 -15.454 1 98.03 160 LYS B CA 1
ATOM 3430 C C . LYS B 1 160 ? -6.312 0.539 -14.96 1 98.03 160 LYS B C 1
ATOM 3432 O O . LYS B 1 160 ? -6.848 0.088 -13.946 1 98.03 160 LYS B O 1
ATOM 3437 N N . LYS B 1 161 ? -5.525 -0.122 -15.73 1 98.69 161 LYS B N 1
ATOM 3438 C CA . LYS B 1 161 ? -4.995 -1.442 -15.402 1 98.69 161 LYS B CA 1
ATOM 3439 C C . LYS B 1 161 ? -3.492 -1.51 -15.658 1 98.69 161 LYS B C 1
ATOM 3441 O O . LYS B 1 161 ? -2.986 -0.88 -16.59 1 98.69 161 LYS B O 1
ATOM 3446 N N . PHE B 1 162 ? -2.82 -2.198 -14.855 1 98.89 162 PHE B N 1
ATOM 3447 C CA . PHE B 1 162 ? -1.39 -2.401 -15.051 1 98.89 162 PHE B CA 1
ATOM 3448 C C . PHE B 1 162 ? -1.131 -3.632 -15.912 1 98.89 162 PHE B C 1
ATOM 3450 O O . PHE B 1 162 ? -1.531 -4.741 -15.555 1 98.89 162 PHE B O 1
ATOM 3457 N N . LYS B 1 163 ? -0.454 -3.487 -16.962 1 98.84 163 LYS B N 1
ATOM 3458 C CA . LYS B 1 163 ? -0.184 -4.575 -17.898 1 98.84 163 LYS B CA 1
ATOM 3459 C C . LYS B 1 163 ? 1.12 -5.288 -17.551 1 98.84 163 LYS B C 1
ATOM 3461 O O . LYS B 1 163 ? 2.136 -4.641 -17.287 1 98.84 163 LYS B O 1
ATOM 3466 N N . ALA B 1 164 ? 1.07 -6.581 -17.512 1 98.75 164 ALA B N 1
ATOM 3467 C CA . ALA B 1 164 ? 2.289 -7.366 -17.334 1 98.75 164 ALA B CA 1
ATOM 3468 C C . ALA B 1 164 ? 3.205 -7.241 -18.548 1 98.75 164 ALA B C 1
ATOM 3470 O O . ALA B 1 164 ? 2.759 -6.861 -19.633 1 98.75 164 ALA B O 1
ATOM 3471 N N . ASN B 1 165 ? 4.471 -7.549 -18.345 1 98.75 165 ASN B N 1
ATOM 3472 C CA . ASN B 1 165 ? 5.455 -7.451 -19.418 1 98.75 165 ASN B CA 1
ATOM 3473 C C . ASN B 1 165 ? 5.166 -8.448 -20.537 1 98.75 165 ASN B C 1
ATOM 3475 O O . ASN B 1 165 ? 5.073 -9.652 -20.293 1 98.75 165 ASN B O 1
ATOM 3479 N N . THR B 1 166 ? 5.131 -7.984 -21.739 1 98.27 166 THR B N 1
ATOM 3480 C CA . THR B 1 166 ? 4.72 -8.784 -22.887 1 98.27 166 THR B CA 1
ATOM 3481 C C . THR B 1 166 ? 5.706 -9.922 -23.134 1 98.27 166 THR B C 1
ATOM 3483 O O . THR B 1 166 ? 5.304 -11.034 -23.481 1 98.27 166 THR B O 1
ATOM 3486 N N . ALA B 1 167 ? 6.955 -9.653 -22.994 1 98.36 167 ALA B N 1
ATOM 3487 C CA . ALA B 1 167 ? 7.966 -10.685 -23.21 1 98.36 167 ALA B CA 1
ATOM 3488 C C . ALA B 1 167 ? 7.833 -11.806 -22.183 1 98.36 167 ALA B C 1
ATOM 3490 O O . ALA B 1 167 ? 7.973 -12.984 -22.519 1 98.36 167 ALA B O 1
ATOM 3491 N N . LEU B 1 168 ? 7.553 -11.433 -20.943 1 98.65 168 LEU B N 1
ATOM 3492 C CA . LEU B 1 168 ? 7.366 -12.429 -19.894 1 98.65 168 LEU B CA 1
ATOM 3493 C C . LEU B 1 168 ? 6.11 -13.256 -20.147 1 98.65 168 LEU B C 1
ATOM 3495 O O . LEU B 1 168 ? 6.11 -14.472 -19.941 1 98.65 168 LEU B O 1
ATOM 3499 N N . ILE B 1 169 ? 5.078 -12.604 -20.584 1 98.4 169 ILE B N 1
ATOM 3500 C CA . ILE B 1 169 ? 3.837 -13.295 -20.917 1 98.4 169 ILE B CA 1
ATOM 3501 C C . ILE B 1 169 ? 4.096 -14.32 -22.019 1 98.4 169 ILE B C 1
ATOM 3503 O O . ILE B 1 169 ? 3.663 -15.471 -21.919 1 98.4 169 ILE B O 1
ATOM 3507 N N . ARG B 1 170 ? 4.783 -13.916 -23.024 1 97.82 170 ARG B N 1
ATOM 3508 C CA . ARG B 1 170 ? 5.088 -14.797 -24.147 1 97.82 170 ARG B CA 1
ATOM 3509 C C . ARG B 1 170 ? 5.892 -16.01 -23.689 1 97.82 170 ARG B C 1
ATOM 3511 O O . ARG B 1 170 ? 5.599 -17.14 -24.084 1 97.82 170 ARG B O 1
ATOM 3518 N N . LYS B 1 171 ? 6.842 -15.807 -22.896 1 98.02 171 LYS B N 1
ATOM 3519 C CA . LYS B 1 171 ? 7.664 -16.904 -22.392 1 98.02 171 LYS B CA 1
ATOM 3520 C C . LYS B 1 171 ? 6.841 -17.858 -21.532 1 98.02 171 LYS B C 1
ATOM 3522 O O . LYS B 1 171 ? 6.955 -19.078 -21.665 1 98.02 171 LYS B O 1
ATOM 3527 N N . THR B 1 172 ? 6.04 -17.281 -20.655 1 97.83 172 THR B N 1
ATOM 3528 C CA . THR B 1 172 ? 5.253 -18.103 -19.742 1 97.83 172 THR B CA 1
ATOM 3529 C C . THR B 1 172 ? 4.221 -18.925 -20.507 1 97.83 172 THR B C 1
ATOM 3531 O O . THR B 1 172 ? 3.91 -20.054 -20.123 1 97.83 172 THR B O 1
ATOM 3534 N N . SER B 1 173 ? 3.703 -18.377 -21.581 1 95.46 173 SER B N 1
ATOM 3535 C CA . SER B 1 173 ? 2.683 -19.048 -22.38 1 95.46 173 SER B CA 1
ATOM 3536 C C . SER B 1 173 ? 3.225 -20.326 -23.011 1 95.46 173 SER B C 1
ATOM 3538 O O . SER B 1 173 ? 2.456 -21.203 -23.41 1 95.46 173 SER B O 1
ATOM 3540 N N . LYS B 1 174 ? 4.519 -20.477 -23.066 1 95.91 174 LYS B N 1
ATOM 3541 C CA . LYS B 1 174 ? 5.157 -21.629 -23.697 1 95.91 174 LYS B CA 1
ATOM 3542 C C . LYS B 1 174 ? 5.4 -22.745 -22.685 1 95.91 174 LYS B C 1
ATOM 3544 O O . LYS B 1 174 ? 5.743 -23.868 -23.062 1 95.91 174 LYS B O 1
ATOM 3549 N N . ILE B 1 175 ? 5.18 -22.4 -21.466 1 97.54 175 ILE B N 1
ATOM 3550 C CA . ILE B 1 175 ? 5.481 -23.359 -20.409 1 97.54 175 ILE B CA 1
ATOM 3551 C C . ILE B 1 175 ? 4.341 -24.368 -20.288 1 97.54 175 ILE B C 1
ATOM 3553 O O . ILE B 1 175 ? 3.187 -23.986 -20.078 1 97.54 175 ILE B O 1
ATOM 3557 N N . LYS B 1 176 ? 4.693 -25.623 -20.44 1 96.29 176 LYS B N 1
ATOM 3558 C CA . LYS B 1 176 ? 3.759 -26.728 -20.244 1 96.29 176 LYS B CA 1
ATOM 3559 C C . LYS B 1 176 ? 4.249 -27.676 -19.154 1 96.29 176 LYS B C 1
ATOM 3561 O O . LYS B 1 176 ? 5.36 -28.205 -19.238 1 96.29 176 LYS B O 1
ATOM 3566 N N . ILE B 1 177 ? 3.501 -27.748 -18.165 1 95.19 177 ILE B N 1
ATOM 3567 C CA . ILE B 1 177 ? 3.801 -28.664 -17.07 1 95.19 177 ILE B CA 1
ATOM 3568 C C . ILE B 1 177 ? 2.659 -29.665 -16.906 1 95.19 177 ILE B C 1
ATOM 3570 O O . ILE B 1 177 ? 1.486 -29.285 -16.923 1 95.19 177 ILE B O 1
ATOM 3574 N N . ASN B 1 178 ? 3.007 -30.874 -16.681 1 93.01 178 ASN B N 1
ATOM 3575 C CA . ASN B 1 178 ? 1.998 -31.915 -16.516 1 93.01 178 ASN B CA 1
ATOM 3576 C C . ASN B 1 178 ? 1.074 -31.618 -15.339 1 93.01 178 ASN B C 1
ATOM 3578 O O . ASN B 1 178 ? 1.537 -31.244 -14.26 1 93.01 178 ASN B O 1
ATOM 3582 N N . ASN B 1 179 ? -0.222 -31.702 -15.505 1 92.46 179 ASN B N 1
ATOM 3583 C CA . ASN B 1 179 ? -1.273 -31.606 -14.498 1 92.46 179 ASN B CA 1
ATOM 3584 C C . ASN B 1 179 ? -1.465 -30.169 -14.022 1 92.46 179 ASN B C 1
ATOM 3586 O O . ASN B 1 179 ? -2.049 -29.934 -12.963 1 92.46 179 ASN B O 1
ATOM 3590 N N . ILE B 1 180 ? -0.777 -29.272 -14.662 1 95.95 180 ILE B N 1
ATOM 3591 C CA . ILE B 1 180 ? -0.992 -27.859 -14.368 1 95.95 180 ILE B CA 1
ATOM 3592 C C . ILE B 1 180 ? -1.434 -27.13 -15.635 1 95.95 180 ILE B C 1
ATOM 3594 O O . ILE B 1 180 ? -0.686 -27.064 -16.614 1 95.95 180 ILE B O 1
ATOM 3598 N N . THR B 1 181 ? -2.599 -26.672 -15.647 1 95.95 181 THR B N 1
ATOM 3599 C CA . THR B 1 181 ? -3.095 -25.84 -16.738 1 95.95 181 THR B CA 1
ATOM 3600 C C . THR B 1 181 ? -2.945 -24.359 -16.401 1 95.95 181 THR B C 1
ATOM 3602 O O . THR B 1 181 ? -3.278 -23.933 -15.293 1 95.95 181 THR B O 1
ATOM 3605 N N . SER B 1 182 ? -2.437 -23.588 -17.334 1 96.48 182 SER B N 1
ATOM 3606 C CA . SER B 1 182 ? -2.252 -22.155 -17.127 1 96.48 182 SER B CA 1
ATOM 3607 C C . SER B 1 182 ? -3.284 -21.346 -17.906 1 96.48 182 SER B C 1
ATOM 3609 O O . SER B 1 182 ? -3.58 -21.657 -19.062 1 96.48 182 SER B O 1
ATOM 3611 N N . TYR B 1 183 ? -3.854 -20.443 -17.271 1 95.91 183 TYR B N 1
ATOM 3612 C CA . TYR B 1 183 ? -4.771 -19.48 -17.871 1 95.91 183 TYR B CA 1
ATOM 3613 C C . TYR B 1 183 ? -4.192 -18.072 -17.823 1 95.91 183 TYR B C 1
ATOM 3615 O O . TYR B 1 183 ? -3.465 -17.724 -16.89 1 95.91 183 TYR B O 1
ATOM 3623 N N . MET B 1 184 ? -4.421 -17.289 -18.833 1 96.46 184 MET B N 1
ATOM 3624 C CA . MET B 1 184 ? -3.965 -15.903 -18.879 1 96.46 184 MET B CA 1
ATOM 3625 C C . MET B 1 184 ? -5.148 -14.94 -18.85 1 96.46 184 MET B C 1
ATOM 3627 O O . MET B 1 184 ? -6.144 -15.153 -19.543 1 96.46 184 MET B O 1
ATOM 3631 N N . GLY B 1 185 ? -5.064 -13.916 -17.953 1 96.74 185 GLY B N 1
ATOM 3632 C CA . GLY B 1 185 ? -6.167 -12.969 -17.92 1 96.74 185 GLY B CA 1
ATOM 3633 C C . GLY B 1 185 ? -6.03 -11.931 -16.823 1 96.74 185 GLY B C 1
ATOM 3634 O O . GLY B 1 185 ? -4.935 -11.716 -16.298 1 96.74 185 GLY B O 1
ATOM 3635 N N . LEU B 1 186 ? -7.108 -11.236 -16.542 1 97.78 186 LEU B N 1
ATOM 3636 C CA . LEU B 1 186 ? -7.183 -10.155 -15.566 1 97.78 186 LEU B CA 1
ATOM 3637 C C . LEU B 1 186 ? -7.244 -10.707 -14.146 1 97.78 186 LEU B C 1
ATOM 3639 O O . LEU B 1 186 ? -8.076 -11.567 -13.844 1 97.78 186 LEU B O 1
ATOM 3643 N N . ILE B 1 187 ? -6.375 -10.29 -13.312 1 98.65 187 ILE B N 1
ATOM 3644 C CA . ILE B 1 187 ? -6.413 -10.563 -11.88 1 98.65 187 ILE B CA 1
ATOM 3645 C C . ILE B 1 187 ? -6.804 -9.295 -11.123 1 98.65 187 ILE B C 1
ATOM 3647 O O . ILE B 1 187 ? -6.216 -8.232 -11.335 1 98.65 187 ILE B O 1
ATOM 3651 N N . ILE B 1 188 ? -7.793 -9.382 -10.251 1 98.69 188 ILE B N 1
ATOM 3652 C CA . ILE B 1 188 ? -8.217 -8.215 -9.485 1 98.69 188 ILE B CA 1
ATOM 3653 C C . ILE B 1 188 ? -7.814 -8.385 -8.022 1 98.69 188 ILE B C 1
ATOM 3655 O O . ILE B 1 188 ? -7.747 -9.508 -7.516 1 98.69 188 ILE B O 1
ATOM 3659 N N . THR B 1 189 ? -7.522 -7.292 -7.411 1 98.86 189 THR B N 1
ATOM 3660 C CA . THR B 1 189 ? -6.919 -7.289 -6.082 1 98.86 189 THR B CA 1
ATOM 3661 C C . THR B 1 189 ? -7.733 -6.428 -5.121 1 98.86 189 THR B C 1
ATOM 3663 O O . THR B 1 189 ? -8.206 -5.352 -5.492 1 98.86 189 THR B O 1
ATOM 3666 N N . GLY B 1 190 ? -7.938 -6.841 -3.911 1 98.58 190 GLY B N 1
ATOM 3667 C CA . GLY B 1 190 ? -8.519 -6.069 -2.825 1 98.58 190 GLY B CA 1
ATOM 3668 C C . GLY B 1 190 ? -8.037 -6.51 -1.455 1 98.58 190 GLY B C 1
ATOM 3669 O O . GLY B 1 190 ? -7.414 -7.565 -1.321 1 98.58 190 GLY B O 1
ATOM 3670 N N . ASP B 1 191 ? -8.33 -5.759 -0.451 1 98.64 191 ASP B N 1
ATOM 3671 C CA . ASP B 1 191 ? -7.816 -6.006 0.893 1 98.64 191 ASP B CA 1
ATOM 3672 C C . ASP B 1 191 ? -8.797 -6.842 1.711 1 98.64 191 ASP B C 1
ATOM 3674 O O . ASP B 1 191 ? -8.992 -6.591 2.902 1 98.64 191 ASP B O 1
ATOM 3678 N N . GLN B 1 192 ? -9.404 -7.786 1.05 1 97.71 192 GLN B N 1
ATOM 3679 C CA . GLN B 1 192 ? -10.343 -8.683 1.715 1 97.71 192 GLN B CA 1
ATOM 3680 C C . GLN B 1 192 ? -10.24 -10.1 1.157 1 97.71 192 GLN B C 1
ATOM 3682 O O . GLN B 1 192 ? -10.039 -10.286 -0.045 1 97.71 192 GLN B O 1
ATOM 3687 N N . PHE B 1 193 ? -10.436 -11.065 2.052 1 97.48 193 PHE B N 1
ATOM 3688 C CA . PHE B 1 193 ? -10.701 -12.412 1.562 1 97.48 193 PHE B CA 1
ATOM 3689 C C . PHE B 1 193 ? -12.14 -12.538 1.076 1 97.48 193 PHE B C 1
ATOM 3691 O O . PHE B 1 193 ? -13.079 -12.449 1.87 1 97.48 193 PHE B O 1
ATOM 3698 N N . ILE B 1 194 ? -12.269 -12.728 -0.173 1 95.85 194 ILE B N 1
ATOM 3699 C CA . ILE B 1 194 ? -13.589 -12.756 -0.794 1 95.85 194 ILE B CA 1
ATOM 3700 C C . ILE B 1 194 ? -14.134 -14.182 -0.785 1 95.85 194 ILE B C 1
ATOM 3702 O O . ILE B 1 194 ? -13.494 -15.101 -1.301 1 95.85 194 ILE B O 1
ATOM 3706 N N . ASP B 1 195 ? -15.216 -14.315 -0.199 1 92.68 195 ASP B N 1
ATOM 3707 C CA . ASP B 1 195 ? -15.887 -15.611 -0.237 1 92.68 195 ASP B CA 1
ATOM 3708 C C . ASP B 1 195 ? -17.103 -15.572 -1.159 1 92.68 195 ASP B C 1
ATOM 3710 O O . ASP B 1 195 ? -17.325 -14.584 -1.862 1 92.68 195 ASP B O 1
ATOM 3714 N N . HIS B 1 196 ? -17.816 -16.691 -1.182 1 91.33 196 HIS B N 1
ATOM 3715 C CA . HIS B 1 196 ? -18.917 -16.847 -2.125 1 91.33 196 HIS B CA 1
ATOM 3716 C C . HIS B 1 196 ? -19.97 -15.762 -1.926 1 91.33 196 HIS B C 1
ATOM 3718 O O . HIS B 1 196 ? -20.574 -15.292 -2.894 1 91.33 196 HIS B O 1
ATOM 3724 N N . GLN B 1 197 ? -20.185 -15.263 -0.784 1 90.83 197 GLN B N 1
ATOM 3725 C CA . GLN B 1 197 ? -21.205 -14.263 -0.488 1 90.83 197 GLN B CA 1
ATOM 3726 C C . GLN B 1 197 ? -20.731 -12.864 -0.869 1 90.83 197 GLN B C 1
ATOM 3728 O O . GLN B 1 197 ? -21.459 -12.112 -1.52 1 90.83 197 GLN B O 1
ATOM 3733 N N . THR B 1 198 ? -19.535 -12.619 -0.508 1 92.7 198 THR B N 1
ATOM 3734 C CA . THR B 1 198 ? -19.033 -11.266 -0.722 1 92.7 198 THR B CA 1
ATOM 3735 C C . THR B 1 198 ? -18.592 -11.075 -2.17 1 92.7 198 THR B C 1
ATOM 3737 O O . THR B 1 198 ? -18.444 -9.943 -2.635 1 92.7 198 THR B O 1
ATOM 3740 N N . PHE B 1 199 ? -18.416 -12.193 -2.871 1 93.57 199 PHE B N 1
ATOM 3741 C CA . PHE B 1 199 ? -18.029 -12.13 -4.275 1 93.57 199 PHE B CA 1
ATOM 3742 C C . PHE B 1 199 ? -19.06 -11.354 -5.086 1 93.57 199 PHE B C 1
ATOM 3744 O O . PHE B 1 199 ? -18.712 -10.67 -6.051 1 93.57 199 PHE B O 1
ATOM 3751 N N . GLN B 1 200 ? -20.256 -11.388 -4.681 1 91.07 200 GLN B N 1
ATOM 3752 C CA . GLN B 1 200 ? -21.344 -10.716 -5.385 1 91.07 200 GLN B CA 1
ATOM 3753 C C . GLN B 1 200 ? -21.207 -9.199 -5.288 1 91.07 200 GLN B C 1
ATOM 3755 O O . GLN B 1 200 ? -21.83 -8.464 -6.057 1 91.07 200 GLN B O 1
ATOM 3760 N N . GLU B 1 201 ? -20.397 -8.76 -4.399 1 90.6 201 GLU B N 1
ATOM 3761 C CA . GLU B 1 201 ? -20.224 -7.328 -4.179 1 90.6 201 GLU B CA 1
ATOM 3762 C C . GLU B 1 201 ? -19.154 -6.752 -5.102 1 90.6 201 GLU B C 1
ATOM 3764 O O . GLU B 1 201 ? -19 -5.533 -5.199 1 90.6 201 GLU B O 1
ATOM 3769 N N . ILE B 1 202 ? -18.44 -7.609 -5.791 1 94.6 202 ILE B N 1
ATOM 3770 C CA . ILE B 1 202 ? -17.431 -7.133 -6.732 1 94.6 202 ILE B CA 1
ATOM 3771 C C . ILE B 1 202 ? -18.109 -6.405 -7.89 1 94.6 202 ILE B C 1
ATOM 3773 O O . ILE B 1 202 ? -19.055 -6.923 -8.489 1 94.6 202 ILE B O 1
ATOM 3777 N N . PRO B 1 203 ? -17.62 -5.21 -8.199 1 94.23 203 PRO B N 1
ATOM 3778 C CA . PRO B 1 203 ? -18.254 -4.421 -9.258 1 94.23 203 PRO B CA 1
ATOM 3779 C C . PRO B 1 203 ? -18.302 -5.158 -10.594 1 94.23 203 PRO B C 1
ATOM 3781 O O . PRO B 1 203 ? -17.372 -5.896 -10.93 1 94.23 203 PRO B O 1
ATOM 3784 N N . GLU B 1 204 ? -19.267 -4.872 -11.386 1 92.19 204 GLU B N 1
ATOM 3785 C CA . GLU B 1 204 ? -19.521 -5.542 -12.658 1 92.19 204 GLU B CA 1
ATOM 3786 C C . GLU B 1 204 ? -18.415 -5.247 -13.667 1 92.19 204 GLU B C 1
ATOM 3788 O O . GLU B 1 204 ? -18.18 -6.035 -14.586 1 92.19 204 GLU B O 1
ATOM 3793 N N . GLU B 1 205 ? -17.799 -4.153 -13.418 1 92.98 205 GLU B N 1
ATOM 3794 C CA . GLU B 1 205 ? -16.741 -3.747 -14.338 1 92.98 205 GLU B CA 1
ATOM 3795 C C . GLU B 1 205 ? -15.6 -4.76 -14.348 1 92.98 205 GLU B C 1
ATOM 3797 O O . GLU B 1 205 ? -14.777 -4.767 -15.266 1 92.98 205 GLU B O 1
ATOM 3802 N N . PHE B 1 206 ? -15.629 -5.664 -13.363 1 95.38 206 PHE B N 1
ATOM 3803 C CA . PHE B 1 206 ? -14.539 -6.627 -13.258 1 95.38 206 PHE B CA 1
ATOM 3804 C C . PHE B 1 206 ? -15.029 -8.035 -13.575 1 95.38 206 PHE B C 1
ATOM 3806 O O . PHE B 1 206 ? -14.42 -9.019 -13.152 1 95.38 206 PHE B O 1
ATOM 3813 N N . GLU B 1 207 ? -16.081 -8.142 -14.319 1 92.75 207 GLU B N 1
ATOM 3814 C CA . GLU B 1 207 ? -16.721 -9.423 -14.605 1 92.75 207 GLU B CA 1
ATOM 3815 C C . GLU B 1 207 ? -15.804 -10.327 -15.423 1 92.75 207 GLU B C 1
ATOM 3817 O O . GLU B 1 207 ? -15.971 -11.549 -15.427 1 92.75 207 GLU B O 1
ATOM 3822 N N . ASN B 1 208 ? -14.818 -9.747 -16.098 1 94 208 ASN B N 1
ATOM 3823 C CA . ASN B 1 208 ? -13.939 -10.529 -16.961 1 94 208 ASN B CA 1
ATOM 3824 C C . ASN B 1 208 ? -12.709 -11.025 -16.207 1 94 208 ASN B C 1
ATOM 3826 O O . ASN B 1 208 ? -11.836 -11.67 -16.79 1 94 208 ASN B O 1
ATOM 3830 N N . ALA B 1 209 ? -12.647 -10.729 -14.937 1 96.71 209 ALA B N 1
ATOM 3831 C CA . ALA B 1 209 ? -11.526 -11.225 -14.141 1 96.71 209 ALA B CA 1
ATOM 3832 C C . ALA B 1 209 ? -11.569 -12.746 -14.022 1 96.71 209 ALA B C 1
ATOM 3834 O O . ALA B 1 209 ? -12.648 -13.338 -13.939 1 96.71 209 ALA B O 1
ATOM 3835 N N . ILE B 1 210 ? -10.397 -13.354 -13.954 1 96.97 210 ILE B N 1
ATOM 3836 C CA . ILE B 1 210 ? -10.37 -14.812 -13.899 1 96.97 210 ILE B CA 1
ATOM 3837 C C . ILE B 1 210 ? -9.803 -15.267 -12.556 1 96.97 210 ILE B C 1
ATOM 3839 O O . ILE B 1 210 ? -9.851 -16.455 -12.226 1 96.97 210 ILE B O 1
ATOM 3843 N N . ALA B 1 211 ? -9.268 -14.305 -11.788 1 97.82 211 ALA B N 1
ATOM 3844 C CA . ALA B 1 211 ? -8.789 -14.582 -10.436 1 97.82 211 ALA B CA 1
ATOM 3845 C C . ALA B 1 211 ? -8.846 -13.328 -9.567 1 97.82 211 ALA B C 1
ATOM 3847 O O . ALA B 1 211 ? -8.902 -12.21 -10.083 1 97.82 211 ALA B O 1
ATOM 3848 N N . ILE B 1 212 ? -8.873 -13.533 -8.28 1 98.34 212 ILE B N 1
ATOM 3849 C CA . ILE B 1 212 ? -8.932 -12.449 -7.307 1 98.34 212 ILE B CA 1
ATOM 3850 C C . ILE B 1 212 ? -7.951 -12.723 -6.169 1 98.34 212 ILE B C 1
ATOM 3852 O O . ILE B 1 212 ? -7.823 -13.861 -5.712 1 98.34 212 ILE B O 1
ATOM 3856 N N . ASP B 1 213 ? -7.144 -11.751 -5.843 1 98.63 213 ASP B N 1
ATOM 3857 C CA . ASP B 1 213 ? -6.173 -11.906 -4.764 1 98.63 213 ASP B CA 1
ATOM 3858 C C . ASP B 1 213 ? -6.069 -10.629 -3.932 1 98.63 213 ASP B C 1
ATOM 3860 O O . ASP B 1 213 ? -6.958 -9.777 -3.98 1 98.63 213 ASP B O 1
ATOM 3864 N N . MET B 1 214 ? -5.002 -10.543 -3.088 1 98.81 214 MET B N 1
ATOM 3865 C CA . MET B 1 214 ? -4.905 -9.415 -2.165 1 98.81 214 MET B CA 1
ATOM 3866 C C . MET B 1 214 ? -3.618 -8.63 -2.398 1 98.81 214 MET B C 1
ATOM 3868 O O . MET B 1 214 ? -3.326 -7.679 -1.672 1 98.81 214 MET B O 1
ATOM 3872 N N . GLU B 1 215 ? -2.769 -9.036 -3.445 1 98.87 215 GLU B N 1
ATOM 3873 C CA . GLU B 1 215 ? -1.441 -8.43 -3.472 1 98.87 215 GLU B CA 1
ATOM 3874 C C . GLU B 1 215 ? -1.091 -7.931 -4.872 1 98.87 215 GLU B C 1
ATOM 3876 O O . GLU B 1 215 ? -0.293 -7.004 -5.024 1 98.87 215 GLU B O 1
ATOM 3881 N N . SER B 1 216 ? -1.549 -8.423 -5.945 1 98.94 216 SER B N 1
ATOM 3882 C CA . SER B 1 216 ? -1.011 -8.317 -7.297 1 98.94 216 SER B CA 1
ATOM 3883 C C . SER B 1 216 ? -0.976 -6.866 -7.765 1 98.94 216 SER B C 1
ATOM 3885 O O . SER B 1 216 ? 0.056 -6.385 -8.238 1 98.94 216 SER B O 1
ATOM 3887 N N . ALA B 1 217 ? -2.079 -6.164 -7.579 1 98.94 217 ALA B N 1
ATOM 3888 C CA . ALA B 1 217 ? -2.17 -4.803 -8.1 1 98.94 217 ALA B CA 1
ATOM 3889 C C . ALA B 1 217 ? -1.197 -3.874 -7.379 1 98.94 217 ALA B C 1
ATOM 3891 O O . ALA B 1 217 ? -0.664 -2.937 -7.979 1 98.94 217 ALA B O 1
ATOM 3892 N N . ALA B 1 218 ? -0.994 -4.146 -6.088 1 98.96 218 ALA B N 1
ATOM 3893 C CA . ALA B 1 218 ? -0.065 -3.321 -5.32 1 98.96 218 ALA B CA 1
ATOM 3894 C C . ALA B 1 218 ? 1.357 -3.452 -5.858 1 98.96 218 ALA B C 1
ATOM 3896 O O . ALA B 1 218 ? 2.039 -2.449 -6.079 1 98.96 218 ALA B O 1
ATOM 3897 N N . MET B 1 219 ? 1.808 -4.706 -6.088 1 98.95 219 MET B N 1
ATOM 3898 C CA . MET B 1 219 ? 3.134 -4.924 -6.657 1 98.95 219 MET B CA 1
ATOM 3899 C C . MET B 1 219 ? 3.243 -4.293 -8.041 1 98.95 219 MET B C 1
ATOM 3901 O O . MET B 1 219 ? 4.244 -3.648 -8.357 1 98.95 219 MET B O 1
ATOM 3905 N N . ALA B 1 220 ? 2.221 -4.452 -8.852 1 98.97 220 ALA B N 1
ATOM 3906 C CA . ALA B 1 220 ? 2.218 -3.95 -10.223 1 98.97 220 ALA B CA 1
ATOM 3907 C C . ALA B 1 220 ? 2.322 -2.428 -10.251 1 98.97 220 ALA B C 1
ATOM 3909 O O . ALA B 1 220 ? 3.024 -1.862 -11.093 1 98.97 220 ALA B O 1
ATOM 3910 N N . GLN B 1 221 ? 1.608 -1.803 -9.352 1 98.94 221 GLN B N 1
ATOM 3911 C CA . GLN B 1 221 ? 1.641 -0.346 -9.284 1 98.94 221 GLN B CA 1
ATOM 3912 C C . GLN B 1 221 ? 3.045 0.158 -8.964 1 98.94 221 GLN B C 1
ATOM 3914 O O . GLN B 1 221 ? 3.512 1.13 -9.562 1 98.94 221 GLN B O 1
ATOM 3919 N N . VAL B 1 222 ? 3.705 -0.503 -8.022 1 98.93 222 VAL B N 1
ATOM 3920 C CA . VAL B 1 222 ? 5.072 -0.126 -7.678 1 98.93 222 VAL B CA 1
ATOM 3921 C C . VAL B 1 222 ? 5.995 -0.383 -8.867 1 98.93 222 VAL B C 1
ATOM 3923 O O . VAL B 1 222 ? 6.782 0.485 -9.25 1 98.93 222 VAL B O 1
ATOM 3926 N N . ALA B 1 223 ? 5.902 -1.546 -9.478 1 98.93 223 ALA B N 1
ATOM 3927 C CA . ALA B 1 223 ? 6.747 -1.915 -10.611 1 98.93 223 ALA B CA 1
ATOM 3928 C C . ALA B 1 223 ? 6.562 -0.941 -11.772 1 98.93 223 ALA B C 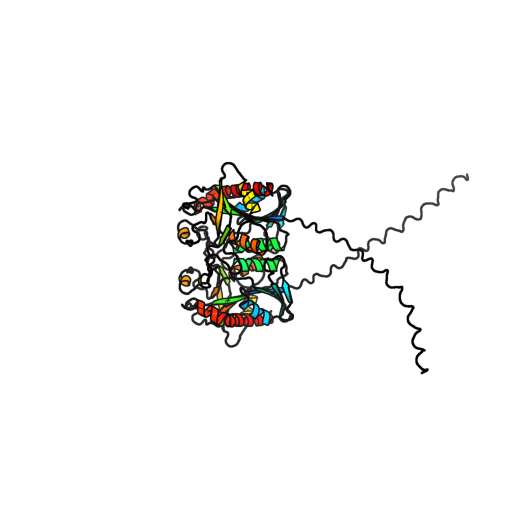1
ATOM 3930 O O . ALA B 1 223 ? 7.54 -0.498 -12.38 1 98.93 223 ALA B O 1
ATOM 3931 N N . TYR B 1 224 ? 5.3 -0.605 -12.038 1 98.8 224 TYR B N 1
ATOM 3932 C CA . TYR B 1 224 ? 4.992 0.345 -13.101 1 98.8 224 TYR B CA 1
ATOM 3933 C C . TYR B 1 224 ? 5.668 1.687 -12.846 1 98.8 224 TYR B C 1
ATOM 3935 O O . TYR B 1 224 ? 6.277 2.264 -13.75 1 98.8 224 TYR B O 1
ATOM 3943 N N . GLY B 1 225 ? 5.571 2.162 -11.626 1 98.72 225 GLY B N 1
ATOM 3944 C CA . GLY B 1 225 ? 6.159 3.444 -11.272 1 98.72 225 GLY B CA 1
ATOM 3945 C C . GLY B 1 225 ? 7.661 3.49 -11.483 1 98.72 225 GLY B C 1
ATOM 3946 O O . GLY B 1 225 ? 8.204 4.517 -11.895 1 98.72 225 GLY B O 1
ATOM 3947 N N . PHE B 1 226 ? 8.309 2.392 -11.249 1 98.6 226 PHE B N 1
ATOM 3948 C CA . PHE B 1 226 ? 9.766 2.375 -11.316 1 98.6 226 PHE B CA 1
ATOM 3949 C C . PHE B 1 226 ? 10.241 1.724 -12.61 1 98.6 226 PHE B C 1
ATOM 3951 O O . PHE B 1 226 ? 11.417 1.378 -12.741 1 98.6 226 PHE B O 1
ATOM 3958 N N . LYS B 1 227 ? 9.337 1.447 -13.519 1 98.26 227 LYS B N 1
ATOM 3959 C CA . LYS B 1 227 ? 9.628 0.962 -14.865 1 98.26 227 LYS B CA 1
ATOM 3960 C C . LYS B 1 227 ? 10.315 -0.401 -14.822 1 98.26 227 LYS B C 1
ATOM 3962 O O . LYS B 1 227 ? 11.275 -0.641 -15.557 1 98.26 227 LYS B O 1
ATOM 3967 N N . ILE B 1 228 ? 9.872 -1.194 -13.94 1 98.79 228 ILE B N 1
ATOM 3968 C CA . ILE B 1 228 ? 10.433 -2.537 -13.834 1 98.79 228 ILE B CA 1
ATOM 3969 C C . ILE B 1 228 ? 9.459 -3.552 -14.427 1 98.79 228 ILE B C 1
ATOM 3971 O O . ILE B 1 228 ? 8.301 -3.628 -14.009 1 98.79 228 ILE B O 1
ATOM 3975 N N . PRO B 1 229 ? 9.878 -4.327 -15.409 1 98.83 229 PRO B N 1
ATOM 3976 C CA . PRO B 1 229 ? 9.01 -5.377 -15.945 1 98.83 229 PRO B CA 1
ATOM 3977 C C . PRO B 1 229 ? 8.553 -6.368 -14.877 1 98.83 229 PRO B C 1
ATOM 3979 O O . PRO B 1 229 ? 9.331 -6.728 -13.99 1 98.83 229 PRO B O 1
ATOM 3982 N N . PHE B 1 230 ? 7.305 -6.771 -15.008 1 98.91 230 PHE B N 1
ATOM 3983 C CA . PHE B 1 230 ? 6.79 -7.673 -13.984 1 98.91 230 PHE B CA 1
ATOM 3984 C C . PHE B 1 230 ? 5.83 -8.689 -14.591 1 98.91 230 PHE B C 1
ATOM 3986 O O . PHE B 1 230 ? 5.372 -8.519 -15.723 1 98.91 230 PHE B O 1
ATOM 3993 N N . ILE B 1 231 ? 5.559 -9.722 -13.792 1 98.9 231 ILE B N 1
ATOM 3994 C CA . ILE B 1 231 ? 4.527 -10.708 -14.094 1 98.9 231 ILE B CA 1
ATOM 3995 C C . ILE B 1 231 ? 3.964 -11.28 -12.795 1 98.9 231 ILE B C 1
ATOM 3997 O O . ILE B 1 231 ? 4.654 -11.312 -11.773 1 98.9 231 ILE B O 1
ATOM 4001 N N . ILE B 1 232 ? 2.714 -11.64 -12.847 1 98.93 232 ILE B N 1
ATOM 4002 C CA . ILE B 1 232 ? 2.029 -12.244 -11.709 1 98.93 232 ILE B CA 1
ATOM 4003 C C . ILE B 1 232 ? 1.662 -13.69 -12.036 1 98.93 232 ILE B C 1
ATOM 4005 O O . ILE B 1 232 ? 1.072 -13.966 -13.083 1 98.93 232 ILE B O 1
ATOM 4009 N N . ILE B 1 233 ? 2.041 -14.573 -11.154 1 98.9 233 ILE B N 1
ATOM 4010 C CA . ILE B 1 233 ? 1.769 -15.999 -11.298 1 98.9 233 ILE B CA 1
ATOM 4011 C C . ILE B 1 233 ? 1.074 -16.521 -10.043 1 98.9 233 ILE B C 1
ATOM 4013 O O . ILE B 1 233 ? 1.659 -16.524 -8.957 1 98.9 233 ILE B O 1
ATOM 4017 N N . ARG B 1 234 ? -0.141 -16.998 -10.169 1 98.8 234 ARG B N 1
ATOM 4018 C CA . ARG B 1 234 ? -0.958 -17.397 -9.028 1 98.8 234 ARG B CA 1
ATOM 4019 C C . ARG B 1 234 ? -1.44 -18.836 -9.176 1 98.8 234 ARG B C 1
ATOM 4021 O O . ARG B 1 234 ? -2.135 -19.168 -10.139 1 98.8 234 ARG B O 1
ATOM 4028 N N . GLY B 1 235 ? -1.032 -19.708 -8.246 1 98.82 235 GLY B N 1
ATOM 4029 C CA . GLY B 1 235 ? -1.719 -20.986 -8.154 1 98.82 235 GLY B CA 1
ATOM 4030 C C . GLY B 1 235 ? -3.116 -20.872 -7.573 1 98.82 235 GLY B C 1
ATOM 4031 O O . GLY B 1 235 ? -3.327 -20.168 -6.583 1 98.82 235 GLY B O 1
ATOM 4032 N N . ILE B 1 236 ? -4.072 -21.54 -8.143 1 98.58 236 ILE B N 1
ATOM 4033 C CA . ILE B 1 236 ? -5.456 -21.442 -7.695 1 98.58 236 ILE B CA 1
ATOM 4034 C C . ILE B 1 236 ? -5.669 -22.341 -6.479 1 98.58 236 ILE B C 1
ATOM 4036 O O . ILE B 1 236 ? -5.55 -23.565 -6.575 1 98.58 236 ILE B O 1
ATOM 4040 N N . SER B 1 237 ? -5.972 -21.716 -5.375 1 98.54 237 SER B N 1
ATOM 4041 C CA . SER B 1 237 ? -6.133 -22.441 -4.119 1 98.54 237 SER B CA 1
ATOM 4042 C C . SER B 1 237 ? -7.601 -22.748 -3.842 1 98.54 237 SER B C 1
ATOM 4044 O O . SER B 1 237 ? -7.916 -23.658 -3.072 1 98.54 237 SER B O 1
ATOM 4046 N N . ASP B 1 238 ? -8.48 -21.97 -4.445 1 97.99 238 ASP B N 1
ATOM 4047 C CA . ASP B 1 238 ? -9.923 -22.082 -4.257 1 97.99 238 ASP B CA 1
ATOM 4048 C C . ASP B 1 238 ? -10.68 -21.372 -5.376 1 97.99 238 ASP B C 1
ATOM 4050 O O . ASP B 1 238 ? -10.076 -20.687 -6.205 1 97.99 238 ASP B O 1
ATOM 4054 N N . ILE B 1 239 ? -11.953 -21.687 -5.442 1 97.15 239 ILE B N 1
ATOM 4055 C CA . ILE B 1 239 ? -12.852 -21.059 -6.404 1 97.15 239 ILE B CA 1
ATOM 4056 C C . ILE B 1 239 ? -13.866 -20.185 -5.669 1 97.15 239 ILE B C 1
ATOM 4058 O O . ILE B 1 239 ? -14.659 -20.684 -4.867 1 97.15 239 ILE B O 1
ATOM 4062 N N . VAL B 1 240 ? -13.828 -18.915 -5.995 1 96.1 240 VAL B N 1
ATOM 4063 C CA . VAL B 1 240 ? -14.562 -17.933 -5.203 1 96.1 240 VAL B CA 1
ATOM 4064 C C . VAL B 1 240 ? -16.062 -18.198 -5.312 1 96.1 240 VAL B C 1
ATOM 4066 O O . VAL B 1 240 ? -16.814 -17.937 -4.371 1 96.1 240 VAL B O 1
ATOM 4069 N N . ASN B 1 241 ? -16.509 -18.785 -6.374 1 93.53 241 ASN B N 1
ATOM 4070 C CA . ASN B 1 241 ? -17.916 -19.072 -6.635 1 93.53 241 ASN B CA 1
ATOM 4071 C C . ASN B 1 241 ? -18.44 -20.178 -5.722 1 93.53 241 ASN B C 1
ATOM 4073 O O . ASN B 1 241 ? -19.652 -20.352 -5.585 1 93.53 241 ASN B O 1
ATOM 4077 N N . ASN B 1 242 ? -17.528 -20.91 -5.119 1 93.72 242 ASN B N 1
ATOM 4078 C CA . ASN B 1 242 ? -17.905 -22.044 -4.282 1 93.72 242 ASN B CA 1
ATOM 4079 C C . ASN B 1 242 ? -18.114 -21.623 -2.83 1 93.72 242 ASN B C 1
ATOM 4081 O O . ASN B 1 242 ? -17.33 -20.844 -2.285 1 93.72 242 ASN B O 1
ATOM 4085 N N . GLU B 1 243 ? -19.054 -22.147 -2.122 1 91.89 243 GLU B N 1
ATOM 4086 C CA . GLU B 1 243 ? -19.385 -21.81 -0.741 1 91.89 243 GLU B CA 1
ATOM 4087 C C . GLU B 1 243 ? -18.267 -22.224 0.211 1 91.89 243 GLU B C 1
ATOM 4089 O O . GLU B 1 243 ? -18.074 -21.603 1.259 1 91.89 243 GLU B O 1
ATOM 4094 N N . ASN B 1 244 ? -17.451 -23.203 -0.158 1 92.33 244 ASN B N 1
ATOM 4095 C CA . ASN B 1 244 ? -16.426 -23.734 0.734 1 92.33 244 ASN B CA 1
ATOM 4096 C C . ASN B 1 244 ? -15.042 -23.202 0.376 1 92.33 244 ASN B C 1
ATOM 4098 O O . ASN B 1 244 ? -14.03 -23.835 0.683 1 92.33 244 ASN B O 1
ATOM 4102 N N . ASN B 1 245 ? -15.021 -22.083 -0.223 1 93.9 245 ASN B N 1
ATOM 4103 C CA . ASN B 1 245 ? -13.732 -21.639 -0.743 1 93.9 245 ASN B CA 1
ATOM 4104 C C . ASN B 1 245 ? -12.742 -21.351 0.382 1 93.9 245 ASN B C 1
ATOM 4106 O O . ASN B 1 245 ? -11.534 -21.53 0.213 1 93.9 245 ASN B O 1
ATOM 4110 N N . TYR B 1 246 ? -13.17 -20.899 1.525 1 94.72 246 TYR B N 1
ATOM 4111 C CA . TYR B 1 246 ? -12.287 -20.675 2.664 1 94.72 246 TYR B CA 1
ATOM 4112 C C . TYR B 1 246 ? -11.608 -21.971 3.091 1 94.72 246 TYR B C 1
ATOM 4114 O O . TYR B 1 246 ? -10.395 -22.001 3.31 1 94.72 246 TYR B O 1
ATOM 4122 N N . ASP B 1 247 ? -12.374 -23.056 3.23 1 95.86 247 ASP B N 1
ATOM 4123 C CA . ASP B 1 247 ? -11.828 -24.359 3.595 1 95.86 247 ASP B CA 1
ATOM 4124 C C . ASP B 1 247 ? -10.88 -24.879 2.518 1 95.86 247 ASP B C 1
ATOM 4126 O O . ASP B 1 247 ? -9.843 -25.469 2.828 1 95.86 247 ASP B O 1
ATOM 4130 N N . ASP B 1 248 ? -11.297 -24.661 1.303 1 96.72 248 ASP B N 1
ATOM 4131 C CA . ASP B 1 248 ? -10.451 -25.08 0.19 1 96.72 248 ASP B CA 1
ATOM 4132 C C . ASP B 1 248 ? -9.107 -24.355 0.219 1 96.72 248 ASP B C 1
ATOM 4134 O O . ASP B 1 248 ? -8.06 -24.968 0.003 1 96.72 248 ASP B O 1
ATOM 4138 N N . TYR B 1 249 ? -9.153 -23.086 0.505 1 97.31 249 TYR B N 1
ATOM 4139 C CA . TYR B 1 249 ? -7.919 -22.317 0.62 1 97.31 249 TYR B CA 1
ATOM 4140 C C . TYR B 1 249 ? -6.959 -22.97 1.607 1 97.31 249 TYR B C 1
ATOM 4142 O O . TYR B 1 249 ? -5.792 -23.205 1.284 1 97.31 249 TYR B O 1
ATOM 4150 N N . LYS B 1 250 ? -7.394 -23.243 2.749 1 96.65 250 LYS B N 1
ATOM 4151 C CA . LYS B 1 250 ? -6.557 -23.842 3.785 1 96.65 250 LYS B CA 1
ATOM 4152 C C . LYS B 1 250 ? -6.017 -25.198 3.341 1 96.65 250 LYS B C 1
ATOM 4154 O O . LYS B 1 250 ? -4.836 -25.496 3.532 1 96.65 250 LYS B O 1
ATOM 4159 N N . LYS B 1 251 ? -6.902 -25.97 2.716 1 97.62 251 LYS B N 1
ATOM 4160 C CA . LYS B 1 251 ? -6.583 -27.34 2.324 1 97.62 251 LYS B CA 1
ATOM 4161 C C . LYS B 1 251 ? -5.572 -27.364 1.181 1 97.62 251 LYS B C 1
ATOM 4163 O O . LYS B 1 251 ? -4.699 -28.232 1.136 1 97.62 251 LYS B O 1
ATOM 4168 N N . PHE B 1 252 ? -5.633 -26.384 0.293 1 98.25 252 PHE B N 1
ATOM 4169 C CA . PHE B 1 252 ? -4.903 -26.544 -0.959 1 98.25 252 PHE B CA 1
ATOM 4170 C C . PHE B 1 252 ? -3.836 -25.465 -1.105 1 98.25 252 PHE B C 1
ATOM 4172 O O . PHE B 1 252 ? -3.223 -25.331 -2.166 1 98.25 252 PHE B O 1
ATOM 4179 N N . LEU B 1 253 ? -3.599 -24.723 -0.055 1 98.38 253 LEU B N 1
ATOM 4180 C CA . LEU B 1 253 ? -2.607 -23.654 -0.074 1 98.38 253 LEU B CA 1
ATOM 4181 C C . LEU B 1 253 ? -1.252 -24.177 -0.538 1 98.38 253 LEU B C 1
ATOM 4183 O O . LEU B 1 253 ? -0.63 -23.597 -1.43 1 98.38 253 LEU B O 1
ATOM 4187 N N . LYS B 1 254 ? -0.816 -25.244 -0.006 1 97.84 254 LYS B N 1
ATOM 4188 C CA . LYS B 1 254 ? 0.5 -25.783 -0.339 1 97.84 254 LYS B CA 1
ATOM 4189 C C . LYS B 1 254 ? 0.56 -26.223 -1.799 1 97.84 254 LYS B C 1
ATOM 4191 O O . LYS B 1 254 ? 1.518 -25.91 -2.508 1 97.84 254 LYS B O 1
ATOM 4196 N N . LYS B 1 255 ? -0.446 -26.966 -2.215 1 97.98 255 LYS B N 1
ATOM 4197 C CA . LYS B 1 255 ? -0.501 -27.444 -3.594 1 97.98 255 LYS B CA 1
ATOM 4198 C C . LYS B 1 255 ? -0.488 -26.28 -4.58 1 97.98 255 LYS B C 1
ATOM 4200 O O . LYS B 1 255 ? 0.254 -26.303 -5.565 1 97.98 255 LYS B O 1
ATOM 4205 N N . ALA B 1 256 ? -1.324 -25.317 -4.331 1 98.68 256 ALA B N 1
ATOM 4206 C CA . ALA B 1 256 ? -1.418 -24.147 -5.2 1 98.68 256 ALA B CA 1
ATOM 4207 C C . ALA B 1 256 ? -0.101 -23.377 -5.226 1 98.68 256 ALA B C 1
ATOM 4209 O O . ALA B 1 256 ? 0.341 -22.926 -6.285 1 98.68 256 ALA B O 1
ATOM 4210 N N . SER B 1 257 ? 0.515 -23.237 -4.058 1 98.7 257 SER B N 1
ATOM 4211 C CA . SER B 1 257 ? 1.803 -22.556 -3.969 1 98.7 257 SER B CA 1
ATOM 4212 C C . SER B 1 257 ? 2.875 -23.295 -4.762 1 98.7 257 SER B C 1
ATOM 4214 O O . SER B 1 257 ? 3.7 -22.671 -5.432 1 98.7 257 SER B O 1
ATOM 4216 N N . SER B 1 258 ? 2.861 -24.567 -4.698 1 98.44 258 SER B N 1
ATOM 4217 C CA . SER B 1 258 ? 3.821 -25.387 -5.429 1 98.44 258 SER B CA 1
ATOM 4218 C C . SER B 1 258 ? 3.643 -25.236 -6.936 1 98.44 258 SER B C 1
ATOM 4220 O O . SER B 1 258 ? 4.624 -25.186 -7.681 1 98.44 258 SER B O 1
ATOM 4222 N N . SER B 1 259 ? 2.395 -25.196 -7.399 1 98.62 259 SER B N 1
ATOM 4223 C CA . SER B 1 259 ? 2.118 -25.018 -8.821 1 98.62 259 SER B CA 1
ATOM 4224 C C . SER B 1 259 ? 2.681 -23.696 -9.333 1 98.62 259 SER B C 1
ATOM 4226 O O . SER B 1 259 ? 3.301 -23.65 -10.397 1 98.62 259 SER B O 1
ATOM 4228 N N . SER B 1 260 ? 2.431 -22.657 -8.592 1 98.61 260 SER B N 1
ATOM 4229 C CA . SER B 1 260 ? 2.968 -21.351 -8.958 1 98.61 260 SER B CA 1
ATOM 4230 C C . SER B 1 260 ? 4.493 -21.372 -9.002 1 98.61 260 SER B C 1
ATOM 4232 O O . SER B 1 260 ? 5.1 -20.815 -9.918 1 98.61 260 SER B O 1
ATOM 4234 N N . ALA B 1 261 ? 5.131 -22.002 -8.033 1 98.65 261 ALA B N 1
ATOM 4235 C CA . ALA B 1 261 ? 6.588 -22.074 -7.955 1 98.65 261 ALA B CA 1
ATOM 4236 C C . ALA B 1 261 ? 7.166 -22.806 -9.162 1 98.65 261 ALA B C 1
ATOM 4238 O O . ALA B 1 261 ? 8.21 -22.417 -9.691 1 98.65 261 ALA B O 1
ATOM 4239 N N . LYS B 1 262 ? 6.521 -23.847 -9.602 1 98.52 262 LYS B N 1
ATOM 4240 C CA . LYS B 1 262 ? 6.978 -24.607 -10.761 1 98.52 262 LYS B CA 1
ATOM 4241 C C . LYS B 1 262 ? 6.972 -23.746 -12.021 1 98.52 262 LYS B C 1
ATOM 4243 O O . LYS B 1 262 ? 7.903 -23.808 -12.827 1 98.52 262 LYS B O 1
ATOM 4248 N N . ILE B 1 263 ? 5.94 -22.977 -12.201 1 98.73 263 ILE B N 1
ATOM 4249 C CA . ILE B 1 263 ? 5.866 -22.093 -13.36 1 98.73 263 ILE B CA 1
ATOM 4250 C C . ILE B 1 263 ? 6.966 -21.037 -13.273 1 98.73 263 ILE B C 1
ATOM 4252 O O . ILE B 1 263 ? 7.603 -20.712 -14.278 1 98.73 263 ILE B O 1
ATOM 4256 N N . VAL B 1 264 ? 7.22 -20.473 -12.065 1 98.74 264 VAL B N 1
ATOM 4257 C CA . VAL B 1 264 ? 8.265 -19.476 -11.858 1 98.74 264 VAL B CA 1
ATOM 4258 C C . VAL B 1 264 ? 9.623 -20.062 -12.24 1 98.74 264 VAL B C 1
ATOM 4260 O O . VAL B 1 264 ? 10.411 -19.417 -12.935 1 98.74 264 VAL B O 1
ATOM 4263 N N . GLU B 1 265 ? 9.877 -21.261 -11.792 1 98.65 265 GLU B N 1
ATOM 4264 C CA . GLU B 1 265 ? 11.136 -21.93 -12.106 1 98.65 265 GL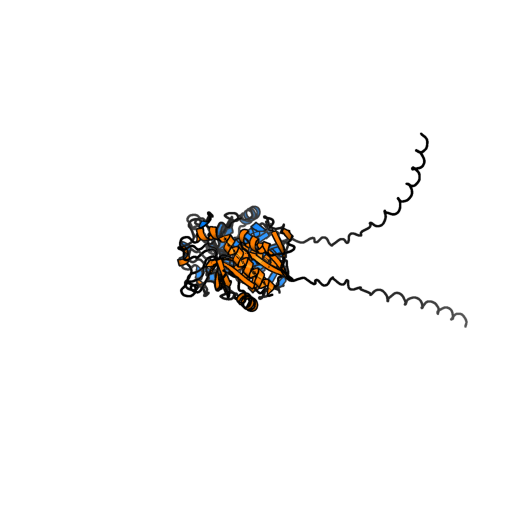U B CA 1
ATOM 4265 C C . GLU B 1 265 ? 11.348 -22.027 -13.614 1 98.65 265 GLU B C 1
ATOM 4267 O O . GLU B 1 265 ? 12.418 -21.679 -14.119 1 98.65 265 GLU B O 1
ATOM 4272 N N . ASN B 1 266 ? 10.35 -22.484 -14.286 1 98.44 266 ASN B N 1
ATOM 4273 C CA . ASN B 1 266 ? 10.457 -22.676 -15.728 1 98.44 266 ASN B CA 1
ATOM 4274 C C . ASN B 1 266 ? 10.551 -21.343 -16.466 1 98.44 266 ASN B C 1
ATOM 4276 O O . ASN B 1 266 ? 11.234 -21.241 -17.487 1 98.44 266 ASN B O 1
ATOM 4280 N N . LEU B 1 267 ? 9.832 -20.29 -15.976 1 98.59 267 LEU B N 1
ATOM 4281 C CA . LEU B 1 267 ? 9.929 -18.962 -16.574 1 98.59 267 LEU B CA 1
ATOM 4282 C C . LEU B 1 267 ? 11.358 -18.435 -16.499 1 98.59 267 LEU B C 1
ATOM 4284 O O . LEU B 1 267 ? 11.897 -17.947 -17.495 1 98.59 267 LEU B O 1
ATOM 4288 N N . ILE B 1 268 ? 11.964 -18.559 -15.335 1 98.16 268 ILE B N 1
ATOM 4289 C CA . ILE B 1 268 ? 13.303 -18.019 -15.125 1 98.16 268 ILE B CA 1
ATOM 4290 C C . ILE B 1 268 ? 14.304 -18.768 -16 1 98.16 268 ILE B C 1
ATOM 4292 O O . ILE B 1 268 ? 15.248 -18.171 -16.525 1 98.16 268 ILE B O 1
ATOM 4296 N N . LYS B 1 269 ? 14.074 -20.064 -16.248 1 96.27 269 LYS B N 1
ATOM 4297 C CA . LYS B 1 269 ? 14.923 -20.851 -17.137 1 96.27 269 LYS B CA 1
ATOM 4298 C C . LYS B 1 269 ? 14.865 -20.319 -18.566 1 96.27 269 LYS B C 1
ATOM 4300 O O . LYS B 1 269 ? 15.824 -20.461 -19.327 1 96.27 269 LYS B O 1
ATOM 4305 N N . LEU B 1 270 ? 13.748 -19.701 -18.892 1 96.51 270 LEU B N 1
ATOM 4306 C CA . LEU B 1 270 ? 13.545 -19.208 -20.25 1 96.51 270 LEU B CA 1
ATOM 4307 C C . LEU B 1 270 ? 14.03 -17.769 -20.384 1 96.51 270 LEU B C 1
ATOM 4309 O O . LEU B 1 270 ? 14.022 -17.206 -21.482 1 96.51 270 LEU B O 1
ATOM 4313 N N . MET B 1 271 ? 14.381 -17.09 -19.32 1 95.41 271 MET B N 1
ATOM 4314 C CA . MET B 1 271 ? 14.823 -15.698 -19.313 1 95.41 271 MET B CA 1
ATOM 4315 C C . MET B 1 271 ? 16.323 -15.602 -19.572 1 95.41 271 MET B C 1
ATOM 4317 O O . MET B 1 271 ? 16.789 -14.648 -20.197 1 95.41 271 MET B O 1
#

Nearest PDB structures (foldseek):
  4l0m-assembly1_A-2  TM=9.662E-01  e=1.835E-33  Borreliella burgdorferi B31
  5dk6-assembly1_A  TM=9.277E-01  e=6.425E-25  Colwellia psychrerythraea 34H
  4ffs-assembly1_A  TM=9.148E-01  e=1.671E-23  Helicobacter pylori J99
  4jos-assembly1_A  TM=9.081E-01  e=3.495E-23  Francisella philomiragia subsp. philomiragia ATCC 25017
  3ozb-assembly1_E  TM=7.173E-01  e=6.124E-10  Pseudomonas aeruginosa PAO1

Secondary structure (DSSP, 8-state):
--TT-S--STTSSTTGGGGGGG--------------EEEEEESSHHHHHHHHTT-EEEEEEE-TTSTT--EEEEEEETTEEEEEEE--SSHHHHHHHHHHHHHHS-EEEEEEEEEEEE---SS-TT--TT-EEEEEEEEETT-B-GGGTPPTT--TTS-SSEEPPHHHHHHHHT--BTTB-EEEEEEEE-SB---TTGGGGS-GGGTTEEEEESSHHHHHHHHHHTT--EEEEEEEEEETTSTTHHHHHHHHHHHHHHHHHHHHHHHHHH-/-TTS-TTSSTTGGGGGGGGGGG--------------EEEEEESSHHHHHHHHTT-EEEEEEE-TTSTT--EEEEEEETTEEEEEEE--SSHHHHHHHHHHHHHHS-EEEEEEEEEEEE---SS-TT--TT-EEEEEEEEETT-B-GGGTPPTT--TTS-SSEEPPHHHHHHHHT--BTTB-EEEEEEEE-SB---TTGGGGS-GGGTTEEEEESSHHHHHHHHHHTT--EEEEEEEEEETTSTTHHHHHHHHHHHHHHHHHHHHHHHHHH-

Organism: Borreliella burgdorferi (strain ATCC 35210 / DSM 4680 / CIP 102532 / B31) (NCBI:txid224326)